Protein AF-0000000079819488 (afdb_homodimer)

Nearest PDB structures (foldseek):
  5zbk-assembly1_A-2  TM=9.244E-01  e=6.850E-18  Pseudomonas aeruginosa PAO1
  3qua-assembly1_B  TM=9.480E-01  e=3.553E-17  Mycolicibacterium smegmatis MC2 155
  1ydh-assembly1_B  TM=9.427E-01  e=4.534E-17  Arabidopsis thaliana
  5zbj-assembly1_A-2  TM=9.379E-01  e=1.131E-16  Pseudomonas aeruginosa PAO1
  5its-assembly2_C  TM=9.202E-01  e=1.131E-16  Corynebacterium glutamicum ATCC 13032

Secondary structure (DSSP, 8-state):
------TTS-EEEEE----SSS-HHHHHHHHHHHHHHHHTTPEEEE----SHHHHHHHHHHHHTT--EEEEEETTT--GGG--TT-SEEEEESSHHHHHHHHHHT-SEEEE-S--HHHHHHHHHHHHHHHTTS---EEEEE-GGGTTHHHHHHHHHHHHHTSS-HHHHTT-EEESSHHHHHHHHHTT--/------TTS-EEEEE----SSS-HHHHHHHHHHHHHHHHTTPEEEE----SHHHHHHHHHHHHTT--EEEEEETTT--GGG--TT-SEEEEESSHHHHHHHHHHT-SEEEE-S--HHHHHHHHHHHHHHHTTS---EEEEE-GGGTTHHHHHHHHHHHHHTSS-HHHHTT-EEESSHHHHHHHHHTT--

pLDDT: mean 92.49, std 13.18, range [29.03, 98.88]

Structure (mmCIF, N/CA/C/O backbone):
data_AF-0000000079819488-model_v1
#
loop_
_entity.id
_entity.type
_entity.pdbx_description
1 polymer "Cytokinin riboside 5'-monophosphate phosphoribohydrolase"
#
loop_
_atom_site.group_PDB
_atom_site.id
_atom_site.type_symbol
_atom_site.label_atom_id
_atom_site.label_alt_id
_atom_site.label_comp_id
_atom_site.label_asym_id
_atom_site.label_entity_id
_atom_site.label_seq_id
_atom_site.pdbx_PDB_ins_code
_atom_site.Cartn_x
_atom_site.Cartn_y
_atom_site.Cartn_z
_atom_site.occupancy
_atom_site.B_iso_or_equiv
_atom_site.auth_seq_id
_atom_site.auth_comp_id
_atom_site.auth_asym_id
_atom_site.auth_atom_id
_atom_site.pdbx_PDB_model_num
ATOM 1 N N . MET A 1 1 ? 5.574 -9.578 -33.531 1 29.36 1 MET A N 1
ATOM 2 C CA . MET A 1 1 ? 4.191 -9.531 -33.062 1 29.36 1 MET A CA 1
ATOM 3 C C . MET A 1 1 ? 4.074 -10.102 -31.656 1 29.36 1 MET A C 1
ATOM 5 O O . MET A 1 1 ? 4.258 -11.305 -31.453 1 29.36 1 MET A O 1
ATOM 9 N N . THR A 1 2 ? 4.539 -9.383 -30.656 1 36.5 2 THR A N 1
ATOM 10 C CA . THR A 1 2 ? 4.664 -9.93 -29.312 1 36.5 2 THR A CA 1
ATOM 11 C C . THR A 1 2 ? 3.326 -10.477 -28.828 1 36.5 2 THR A C 1
ATOM 13 O O . THR A 1 2 ? 2.332 -9.75 -28.766 1 36.5 2 THR A O 1
ATOM 16 N N . SER A 1 3 ? 3.031 -11.617 -29.203 1 39.44 3 SER A N 1
ATOM 17 C CA . SER A 1 3 ? 1.734 -12.273 -29.094 1 39.44 3 SER A CA 1
ATOM 18 C C . SER A 1 3 ? 1.156 -12.141 -27.688 1 39.44 3 SER A C 1
ATOM 20 O O . SER A 1 3 ? 1.835 -12.43 -26.703 1 39.44 3 SER A O 1
ATOM 22 N N . ARG A 1 4 ? 0.317 -11.289 -27.578 1 50.34 4 ARG A N 1
ATOM 23 C CA . ARG A 1 4 ? -0.509 -11.203 -26.375 1 50.34 4 ARG A CA 1
ATOM 24 C C . ARG A 1 4 ? -0.925 -12.594 -25.906 1 50.34 4 ARG A C 1
ATOM 26 O O . ARG A 1 4 ? -1.378 -13.414 -26.703 1 50.34 4 ARG A O 1
ATOM 33 N N . PRO A 1 5 ? -0.25 -12.953 -24.688 1 58.59 5 PRO A N 1
ATOM 34 C CA . PRO A 1 5 ? -0.657 -14.273 -24.203 1 58.59 5 PRO A CA 1
ATOM 35 C C . PRO A 1 5 ? -2.143 -14.547 -24.406 1 58.59 5 PRO A C 1
ATOM 37 O O . PRO A 1 5 ? -2.938 -13.617 -24.531 1 58.59 5 PRO A O 1
ATOM 40 N N . ASP A 1 6 ? -2.449 -15.711 -24.859 1 61.31 6 ASP A N 1
ATOM 41 C CA . ASP A 1 6 ? -3.809 -16.219 -25 1 61.31 6 ASP A CA 1
ATOM 42 C C . ASP A 1 6 ? -4.699 -15.766 -23.844 1 61.31 6 ASP A C 1
ATOM 44 O O . ASP A 1 6 ? -4.48 -16.156 -22.703 1 61.31 6 ASP A O 1
ATOM 48 N N . PRO A 1 7 ? -5.551 -14.703 -24.094 1 65.38 7 PRO A N 1
ATOM 49 C CA . PRO A 1 7 ? -6.406 -14.133 -23.047 1 65.38 7 PRO A CA 1
ATOM 50 C C . PRO A 1 7 ? -7.266 -15.188 -22.344 1 65.38 7 PRO A C 1
ATOM 52 O O . PRO A 1 7 ? -7.855 -14.914 -21.297 1 65.38 7 PRO A O 1
ATOM 55 N N . THR A 1 8 ? -7.109 -16.391 -22.781 1 78.88 8 THR A N 1
ATOM 56 C CA . THR A 1 8 ? -8.008 -17.391 -22.219 1 78.88 8 THR A CA 1
ATOM 57 C C . THR A 1 8 ? -7.332 -18.172 -21.094 1 78.88 8 THR A C 1
ATOM 59 O O . THR A 1 8 ? -7.988 -18.891 -20.344 1 78.88 8 THR A O 1
ATOM 62 N N . THR A 1 9 ? -6.105 -18 -20.938 1 92.88 9 THR A N 1
ATOM 63 C CA . THR A 1 9 ? -5.383 -18.719 -19.891 1 92.88 9 THR A CA 1
ATOM 64 C C . THR A 1 9 ? -5.52 -18.016 -18.547 1 92.88 9 THR A C 1
ATOM 66 O O . THR A 1 9 ? -5.344 -16.797 -18.469 1 92.88 9 THR A O 1
ATOM 69 N N . PHE A 1 10 ? -5.914 -18.828 -17.531 1 97.19 10 PHE A N 1
ATOM 70 C CA . PHE A 1 10 ? -6.012 -18.266 -16.188 1 97.19 10 PHE A CA 1
ATOM 71 C C . PHE A 1 10 ? -4.664 -17.734 -15.727 1 97.19 10 PHE A C 1
ATOM 73 O O . PHE A 1 10 ? -3.654 -18.422 -15.781 1 97.19 10 PHE A O 1
ATOM 80 N N . ALA A 1 11 ? -4.625 -16.438 -15.289 1 98.19 11 ALA A N 1
ATOM 81 C CA . ALA A 1 11 ? -3.379 -15.773 -14.922 1 98.19 11 ALA A CA 1
ATOM 82 C C . ALA A 1 11 ? -3.34 -15.484 -13.422 1 98.19 11 ALA A C 1
ATOM 84 O O . ALA A 1 11 ? -4.305 -14.961 -12.859 1 98.19 11 ALA A O 1
ATOM 85 N N . VAL A 1 12 ? -2.229 -15.852 -12.812 1 98.62 12 VAL A N 1
ATOM 86 C CA . VAL A 1 12 ? -2.006 -15.633 -11.391 1 98.62 12 VAL A CA 1
ATOM 87 C C . VAL A 1 12 ? -0.898 -14.602 -11.195 1 98.62 12 VAL A C 1
ATOM 89 O O . VAL A 1 12 ? 0.219 -14.781 -11.68 1 98.62 12 VAL A O 1
ATOM 92 N N . CYS A 1 13 ? -1.236 -13.508 -10.516 1 98.81 13 CYS A N 1
ATOM 93 C CA . CYS A 1 13 ? -0.225 -12.516 -10.164 1 98.81 13 CYS A CA 1
ATOM 94 C C . CYS A 1 13 ? 0.392 -12.836 -8.805 1 98.81 13 CYS A C 1
ATOM 96 O O . CYS A 1 13 ? -0.321 -12.961 -7.809 1 98.81 13 CYS A O 1
ATOM 98 N N . VAL A 1 14 ? 1.707 -12.961 -8.781 1 98.88 14 VAL A N 1
ATOM 99 C CA . VAL A 1 14 ? 2.395 -13.266 -7.527 1 98.88 14 VAL A CA 1
ATOM 100 C C . VAL A 1 14 ? 3.146 -12.031 -7.039 1 98.88 14 VAL A C 1
ATOM 102 O O . VAL A 1 14 ? 3.943 -11.445 -7.777 1 98.88 14 VAL A O 1
ATOM 105 N N . PHE A 1 15 ? 2.842 -11.625 -5.828 1 98.75 15 PHE A N 1
ATOM 106 C CA . PHE A 1 15 ? 3.607 -10.617 -5.105 1 98.75 15 PHE A CA 1
ATOM 107 C C . PHE A 1 15 ? 4.559 -11.273 -4.109 1 98.75 15 PHE A C 1
ATOM 109 O O . PHE A 1 15 ? 4.137 -12.086 -3.283 1 98.75 15 PHE A O 1
ATOM 116 N N . THR A 1 16 ? 5.828 -10.898 -4.156 1 98.56 16 THR A N 1
ATOM 117 C CA . THR A 1 16 ? 6.793 -11.461 -3.219 1 98.56 16 THR A CA 1
ATOM 118 C C . THR A 1 16 ? 8.07 -10.625 -3.186 1 98.56 16 THR A C 1
ATOM 120 O O . THR A 1 16 ? 8.188 -9.633 -3.908 1 98.56 16 THR A O 1
ATOM 123 N N . ALA A 1 17 ? 9.008 -11.055 -2.359 1 97.06 17 ALA A N 1
ATOM 124 C CA . ALA A 1 17 ? 10.195 -10.258 -2.068 1 97.06 17 ALA A CA 1
ATOM 125 C C . ALA A 1 17 ? 11.203 -10.336 -3.213 1 97.06 17 ALA A C 1
ATOM 127 O O . ALA A 1 17 ? 11.383 -11.398 -3.82 1 97.06 17 ALA A O 1
ATOM 128 N N . SER A 1 18 ? 11.891 -9.227 -3.436 1 93.69 18 SER A N 1
ATOM 129 C CA . SER A 1 18 ? 13.055 -9.219 -4.316 1 93.69 18 SER A CA 1
ATOM 130 C C . SER A 1 18 ? 14.336 -9.523 -3.547 1 93.69 18 SER A C 1
ATOM 132 O O . SER A 1 18 ? 15.414 -9.617 -4.133 1 93.69 18 SER A O 1
ATOM 134 N N . SER A 1 19 ? 14.234 -9.766 -2.34 1 94.12 19 SER A N 1
ATOM 135 C CA . SER A 1 19 ? 15.391 -9.914 -1.461 1 94.12 19 SER A CA 1
ATOM 136 C C . SER A 1 19 ? 16.062 -11.273 -1.651 1 94.12 19 SER A C 1
ATOM 138 O O . SER A 1 19 ? 15.375 -12.289 -1.811 1 94.12 19 SER A O 1
ATOM 140 N N . GLU A 1 20 ? 17.391 -11.289 -1.562 1 93.38 20 GLU A N 1
ATOM 141 C CA . GLU A 1 20 ? 18.172 -12.523 -1.618 1 93.38 20 GLU A CA 1
ATOM 142 C C . GLU A 1 20 ? 18.578 -12.977 -0.221 1 93.38 20 GLU A C 1
ATOM 144 O O . GLU A 1 20 ? 19.25 -14 -0.07 1 93.38 20 GLU A O 1
ATOM 149 N N . ARG A 1 21 ? 18.281 -12.227 0.812 1 93.25 21 ARG A N 1
ATOM 150 C CA . ARG A 1 21 ? 18.734 -12.469 2.178 1 93.25 21 ARG A CA 1
ATOM 151 C C . ARG A 1 21 ? 17.688 -13.234 2.975 1 93.25 21 ARG A C 1
ATOM 153 O O . ARG A 1 21 ? 17.781 -13.352 4.199 1 93.25 21 ARG A O 1
ATOM 160 N N . VAL A 1 22 ? 16.734 -13.859 2.287 1 95.56 22 VAL A N 1
ATOM 161 C CA . VAL A 1 22 ? 15.609 -14.523 2.939 1 95.56 22 VAL A CA 1
ATOM 162 C C . VAL A 1 22 ? 15.977 -15.977 3.244 1 95.56 22 VAL A C 1
ATOM 164 O O . VAL A 1 22 ? 16.938 -16.5 2.688 1 95.56 22 VAL A O 1
ATOM 167 N N . ALA A 1 23 ? 15.203 -16.594 4.133 1 95.06 23 ALA A N 1
ATOM 168 C CA . ALA A 1 23 ? 15.398 -17.984 4.508 1 95.06 23 ALA A CA 1
ATOM 169 C C . ALA A 1 23 ? 15.219 -18.906 3.303 1 95.06 23 ALA A C 1
ATOM 171 O O . ALA A 1 23 ? 14.414 -18.625 2.412 1 95.06 23 ALA A O 1
ATOM 172 N N . ASP A 1 24 ? 15.891 -20.062 3.297 1 96.06 24 ASP A N 1
ATOM 173 C CA . ASP A 1 24 ? 15.82 -21.031 2.219 1 96.06 24 ASP A CA 1
ATOM 174 C C . ASP A 1 24 ? 14.398 -21.594 2.076 1 96.06 24 ASP A C 1
ATOM 176 O O . ASP A 1 24 ? 13.969 -21.922 0.972 1 96.06 24 ASP A O 1
ATOM 180 N N . SER A 1 25 ? 13.75 -21.641 3.152 1 96.31 25 SER A N 1
ATOM 181 C CA . SER A 1 25 ? 12.383 -22.156 3.113 1 96.31 25 SER A CA 1
ATOM 182 C C . SER A 1 25 ? 11.492 -21.281 2.248 1 96.31 25 SER A C 1
ATOM 184 O O . SER A 1 25 ? 10.594 -21.766 1.559 1 96.31 25 SER A O 1
ATOM 186 N N . TYR A 1 26 ? 11.758 -20 2.279 1 97 26 TYR A N 1
ATOM 187 C CA . TYR A 1 26 ? 10.969 -19.094 1.444 1 97 26 TYR A CA 1
ATOM 188 C C . TYR A 1 26 ? 11.344 -19.25 -0.025 1 97 26 TYR A C 1
ATOM 190 O O . TYR A 1 26 ? 10.492 -19.141 -0.907 1 97 26 TYR A O 1
ATOM 198 N N . ARG A 1 27 ? 12.555 -19.516 -0.258 1 97 27 ARG A N 1
ATOM 199 C CA . ARG A 1 27 ? 13 -19.766 -1.623 1 97 27 ARG A CA 1
ATOM 200 C C . ARG A 1 27 ? 12.359 -21.031 -2.197 1 97 27 ARG A C 1
ATOM 202 O O . ARG A 1 27 ? 11.898 -21.031 -3.338 1 97 27 ARG A O 1
ATOM 209 N N . SER A 1 28 ? 12.414 -22.016 -1.408 1 97.56 28 SER A N 1
ATOM 210 C CA . SER A 1 28 ? 11.781 -23.266 -1.825 1 97.56 28 SER A CA 1
ATOM 211 C C . SER A 1 28 ? 10.297 -23.078 -2.109 1 97.56 28 SER A C 1
ATOM 213 O O . SER A 1 28 ? 9.773 -23.594 -3.102 1 97.56 28 SER A O 1
ATOM 215 N N . LEU A 1 29 ? 9.648 -22.312 -1.25 1 97.81 29 LEU A N 1
ATOM 216 C CA . LEU A 1 29 ? 8.234 -22 -1.456 1 97.81 29 LEU A CA 1
ATOM 217 C C . LEU A 1 29 ? 8.023 -21.281 -2.783 1 97.81 29 LEU A C 1
ATOM 219 O O . LEU A 1 29 ? 7.133 -21.656 -3.555 1 97.81 29 LEU A O 1
ATOM 223 N N . ALA A 1 30 ? 8.812 -20.281 -3.025 1 98.31 30 ALA A N 1
ATOM 224 C CA . ALA A 1 30 ? 8.703 -19.516 -4.262 1 98.31 30 ALA A CA 1
ATOM 225 C C . ALA A 1 30 ? 8.867 -20.422 -5.484 1 98.31 30 ALA A C 1
ATOM 227 O O . ALA A 1 30 ? 8.086 -20.328 -6.438 1 98.31 30 ALA A O 1
ATOM 228 N N . ARG A 1 31 ? 9.828 -21.281 -5.43 1 98.25 31 ARG A N 1
ATOM 229 C CA . ARG A 1 31 ? 10.055 -22.234 -6.512 1 98.25 31 ARG A CA 1
ATOM 230 C C . ARG A 1 31 ? 8.852 -23.141 -6.707 1 98.25 31 ARG A C 1
ATOM 232 O O . ARG A 1 31 ? 8.391 -23.344 -7.832 1 98.25 31 ARG A O 1
ATOM 239 N N . ASP A 1 32 ? 8.383 -23.656 -5.629 1 98.75 32 ASP A N 1
ATOM 240 C CA . ASP A 1 32 ? 7.246 -24.562 -5.672 1 98.75 32 ASP A CA 1
ATOM 241 C C . ASP A 1 32 ? 6.004 -23.875 -6.23 1 98.75 32 ASP A C 1
ATOM 243 O O . ASP A 1 32 ? 5.242 -24.469 -6.992 1 98.75 32 ASP A O 1
ATOM 247 N N . VAL A 1 33 ? 5.805 -22.641 -5.848 1 98.81 33 VAL A N 1
ATOM 248 C CA . VAL A 1 33 ? 4.66 -21.875 -6.324 1 98.81 33 VAL A CA 1
ATOM 249 C C . VAL A 1 33 ? 4.766 -21.672 -7.836 1 98.81 33 VAL A C 1
ATOM 251 O O . VAL A 1 33 ? 3.797 -21.891 -8.562 1 98.81 33 VAL A O 1
ATOM 254 N N . GLY A 1 34 ? 5.941 -21.234 -8.312 1 98.56 34 GLY A N 1
ATOM 255 C CA . GLY A 1 34 ? 6.145 -21.078 -9.75 1 98.56 34 GLY A CA 1
ATOM 256 C C . GLY A 1 34 ? 5.863 -22.359 -10.523 1 98.56 34 GLY A C 1
ATOM 257 O O . GLY A 1 34 ? 5.141 -22.328 -11.523 1 98.56 34 GLY A O 1
ATOM 258 N N . ALA A 1 35 ? 6.395 -23.469 -10.047 1 98.69 35 ALA A N 1
ATOM 259 C CA . ALA A 1 35 ? 6.199 -24.766 -10.695 1 98.69 35 ALA A CA 1
ATOM 260 C C . ALA A 1 35 ? 4.73 -25.172 -10.672 1 98.69 35 ALA A C 1
ATOM 262 O O . ALA A 1 35 ? 4.215 -25.703 -11.656 1 98.69 35 ALA A O 1
ATOM 263 N N . ALA A 1 36 ? 4.062 -24.938 -9.562 1 98.75 36 ALA A N 1
ATOM 264 C CA . ALA A 1 36 ? 2.654 -25.312 -9.422 1 98.75 36 ALA A CA 1
ATOM 265 C C . ALA A 1 36 ? 1.78 -24.516 -10.383 1 98.75 36 ALA A C 1
ATOM 267 O O . ALA A 1 36 ? 0.849 -25.062 -10.984 1 98.75 36 ALA A O 1
ATOM 268 N N . ILE A 1 37 ? 2.068 -23.234 -10.516 1 98.38 37 ILE A N 1
ATOM 269 C CA . ILE A 1 37 ? 1.318 -22.391 -11.438 1 98.38 37 ILE A CA 1
ATOM 270 C C . ILE A 1 37 ? 1.448 -22.953 -12.859 1 98.38 37 ILE A C 1
ATOM 272 O O . ILE A 1 37 ? 0.445 -23.141 -13.547 1 98.38 37 ILE A O 1
ATOM 276 N N . ALA A 1 38 ? 2.66 -23.25 -13.258 1 97.62 38 ALA A N 1
ATOM 277 C CA . ALA A 1 38 ? 2.91 -23.812 -14.578 1 97.62 38 ALA A CA 1
ATOM 278 C C . ALA A 1 38 ? 2.26 -25.188 -14.719 1 97.62 38 ALA A C 1
ATOM 280 O O . ALA A 1 38 ? 1.629 -25.484 -15.742 1 97.62 38 ALA A O 1
ATOM 281 N N . GLY A 1 39 ? 2.412 -25.969 -13.727 1 97.62 39 GLY A N 1
ATOM 282 C CA . GLY A 1 39 ? 1.873 -27.328 -13.742 1 97.62 39 GLY A CA 1
ATOM 283 C C . GLY A 1 39 ? 0.363 -27.359 -13.891 1 97.62 39 GLY A C 1
ATOM 284 O O . GLY A 1 39 ? -0.189 -28.312 -14.453 1 97.62 39 GLY A O 1
ATOM 285 N N . ALA A 1 40 ? -0.3 -26.359 -13.406 1 97.19 40 ALA A N 1
ATOM 286 C CA . ALA A 1 40 ? -1.756 -26.266 -13.477 1 97.19 40 ALA A CA 1
ATOM 287 C C . ALA A 1 40 ? -2.207 -25.688 -14.812 1 97.19 40 ALA A C 1
ATOM 289 O O . ALA A 1 40 ? -3.408 -25.562 -15.062 1 97.19 40 ALA A O 1
ATOM 290 N N . GLY A 1 41 ? -1.237 -25.297 -15.617 1 96.56 41 GLY A N 1
ATOM 291 C CA . GLY A 1 41 ? -1.559 -24.703 -16.906 1 96.56 41 GLY A CA 1
ATOM 292 C C . GLY A 1 41 ? -1.9 -23.234 -16.812 1 96.56 41 GLY A C 1
ATOM 293 O O . GLY A 1 41 ? -2.506 -22.672 -17.719 1 96.56 41 GLY A O 1
ATOM 294 N N . TRP A 1 42 ? -1.606 -22.594 -15.672 1 97.81 42 TRP A N 1
ATOM 295 C CA . TRP A 1 42 ? -1.863 -21.172 -15.477 1 97.81 42 TRP A CA 1
ATOM 296 C C . TRP A 1 42 ? -0.679 -20.328 -15.945 1 97.81 42 TRP A C 1
ATOM 298 O O . TRP A 1 42 ? 0.419 -20.859 -16.141 1 97.81 42 TRP A O 1
ATOM 308 N N . ARG A 1 43 ? -0.923 -19.078 -16.188 1 97.31 43 ARG A N 1
ATOM 309 C CA . ARG A 1 43 ? 0.138 -18.125 -16.5 1 97.31 43 ARG A CA 1
ATOM 310 C C . ARG A 1 43 ? 0.577 -17.359 -15.258 1 97.31 43 ARG A C 1
ATOM 312 O O . ARG A 1 43 ? -0.258 -16.969 -14.445 1 97.31 43 ARG A O 1
ATOM 319 N N . LEU A 1 44 ? 1.871 -17.156 -15.148 1 97.88 44 LEU A N 1
ATOM 320 C CA . LEU A 1 44 ? 2.414 -16.312 -14.086 1 97.88 44 LEU A CA 1
ATOM 321 C C . LEU A 1 44 ? 2.506 -14.859 -14.539 1 97.88 44 LEU A C 1
ATOM 323 O O . LEU A 1 44 ? 3.047 -14.57 -15.602 1 97.88 44 LEU A O 1
ATOM 327 N N . VAL A 1 45 ? 1.951 -13.945 -13.75 1 98.12 45 VAL A N 1
ATOM 328 C CA . VAL A 1 45 ? 2.195 -12.508 -13.836 1 98.12 45 VAL A CA 1
ATOM 329 C C . VAL A 1 45 ? 2.949 -12.039 -12.594 1 98.12 45 VAL A C 1
ATOM 331 O O . VAL A 1 45 ? 2.588 -12.391 -11.469 1 98.12 45 VAL A O 1
ATOM 334 N N . TYR A 1 46 ? 4.066 -11.328 -12.766 1 97.31 46 TYR A N 1
ATOM 335 C CA . TYR A 1 46 ? 4.809 -10.852 -11.602 1 97.31 46 TYR A CA 1
ATOM 336 C C . TYR A 1 46 ? 5.559 -9.562 -11.93 1 97.31 46 TYR A C 1
ATOM 338 O O . TYR A 1 46 ? 5.457 -9.047 -13.047 1 97.31 46 TYR A O 1
ATOM 346 N N . GLY A 1 47 ? 6.289 -9.078 -10.969 1 95.5 47 GLY A N 1
ATOM 347 C CA . GLY A 1 47 ? 6.867 -7.746 -11.078 1 95.5 47 GLY A CA 1
ATOM 348 C C . GLY A 1 47 ? 8.125 -7.707 -11.93 1 95.5 47 GLY A C 1
ATOM 349 O O . GLY A 1 47 ? 8.789 -6.672 -12.008 1 95.5 47 GLY A O 1
ATOM 350 N N . GLY A 1 48 ? 8.547 -8.711 -12.43 1 93 48 GLY A N 1
ATOM 351 C CA . GLY A 1 48 ? 9.562 -8.727 -13.469 1 93 48 GLY A CA 1
ATOM 352 C C . GLY A 1 48 ? 10.977 -8.812 -12.93 1 93 48 GLY A C 1
ATOM 353 O O . GLY A 1 48 ? 11.938 -8.891 -13.695 1 93 48 GLY A O 1
ATOM 354 N N . GLY A 1 49 ? 11.141 -8.812 -11.664 1 88.88 49 GLY A N 1
ATOM 355 C CA . GLY A 1 49 ? 12.477 -8.898 -11.102 1 88.88 49 GLY A CA 1
ATOM 356 C C . GLY A 1 49 ? 13.109 -10.273 -11.266 1 88.88 49 GLY A C 1
ATOM 357 O O . GLY A 1 49 ? 12.414 -11.289 -11.18 1 88.88 49 GLY A O 1
ATOM 358 N N . GLN A 1 50 ? 14.398 -10.25 -11.344 1 87.94 50 GLN A N 1
ATOM 359 C CA . GLN A 1 50 ? 15.109 -11.5 -11.586 1 87.94 50 GLN A CA 1
ATOM 360 C C . GLN A 1 50 ? 15.789 -12.008 -10.32 1 87.94 50 GLN A C 1
ATOM 362 O O . GLN A 1 50 ? 16.344 -13.109 -10.305 1 87.94 50 GLN A O 1
ATOM 367 N N . VAL A 1 51 ? 15.695 -11.211 -9.375 1 87.75 51 VAL A N 1
ATOM 368 C CA . VAL A 1 51 ? 16.422 -11.539 -8.156 1 87.75 51 VAL A CA 1
ATOM 369 C C . VAL A 1 51 ? 15.453 -11.93 -7.051 1 87.75 51 VAL A C 1
ATOM 371 O O . VAL A 1 51 ? 14.242 -11.719 -7.18 1 87.75 51 VAL A O 1
ATOM 374 N N . GLY A 1 52 ? 15.992 -12.617 -6.062 1 94 52 GLY A N 1
ATOM 375 C CA . GLY A 1 52 ? 15.211 -12.938 -4.879 1 94 52 GLY A CA 1
ATOM 376 C C . GLY A 1 52 ? 14.102 -13.938 -5.148 1 94 52 GLY A C 1
ATOM 377 O O . GLY A 1 52 ? 14.219 -14.789 -6.039 1 94 52 GLY A O 1
ATOM 378 N N . LEU A 1 53 ? 13.086 -13.836 -4.359 1 96.88 53 LEU A N 1
ATOM 379 C CA . LEU A 1 53 ? 11.969 -14.758 -4.477 1 96.88 53 LEU A CA 1
ATOM 380 C C . LEU A 1 53 ? 11.234 -14.562 -5.797 1 96.88 53 LEU A C 1
ATOM 382 O O . LEU A 1 53 ? 10.719 -15.523 -6.379 1 96.88 53 LEU A O 1
ATOM 386 N N . MET A 1 54 ? 11.266 -13.312 -6.23 1 95.75 54 MET A N 1
ATOM 387 C CA . MET A 1 54 ? 10.633 -13.023 -7.52 1 95.75 54 MET A CA 1
ATOM 388 C C . MET A 1 54 ? 11.297 -13.82 -8.633 1 95.75 54 MET A C 1
ATOM 390 O O . MET A 1 54 ? 10.609 -14.453 -9.445 1 95.75 54 MET A O 1
ATOM 394 N N . GLY A 1 55 ? 12.586 -13.758 -8.625 1 94.06 55 GLY A N 1
ATOM 395 C CA . GLY A 1 55 ? 13.32 -14.523 -9.625 1 94.06 55 GLY A CA 1
ATOM 396 C C . GLY A 1 55 ? 13.094 -16.016 -9.508 1 94.06 55 GLY A C 1
ATOM 397 O O . GLY A 1 55 ? 12.977 -16.719 -10.516 1 94.06 55 GLY A O 1
ATOM 398 N N . GLU A 1 56 ? 12.992 -16.516 -8.32 1 96.25 56 GLU A N 1
ATOM 399 C CA . GLU A 1 56 ? 12.781 -17.938 -8.07 1 96.25 56 GLU A CA 1
ATOM 400 C C . GLU A 1 56 ? 11.445 -18.406 -8.633 1 96.25 56 GLU A C 1
ATOM 402 O O . GLU A 1 56 ? 11.375 -19.438 -9.289 1 96.25 56 GLU A O 1
ATOM 407 N N . VAL A 1 57 ? 10.383 -17.641 -8.367 1 97.81 57 VAL A N 1
ATOM 408 C CA . VAL A 1 57 ? 9.047 -17.984 -8.859 1 97.81 57 VAL A CA 1
ATOM 409 C C . VAL A 1 57 ? 9.062 -18.031 -10.383 1 97.81 57 VAL A C 1
AT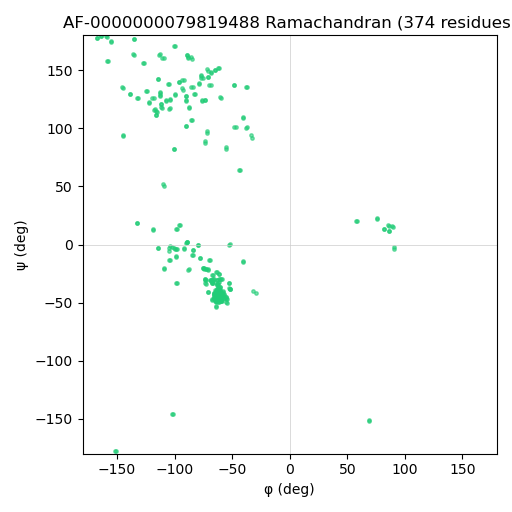OM 411 O O . VAL A 1 57 ? 8.562 -19 -10.984 1 97.81 57 VAL A O 1
ATOM 414 N N . ALA A 1 58 ? 9.648 -17.031 -10.992 1 96.38 58 ALA A N 1
ATOM 415 C CA . ALA A 1 58 ? 9.641 -16.891 -12.445 1 96.38 58 ALA A CA 1
ATOM 416 C C . ALA A 1 58 ? 10.461 -18 -13.102 1 96.38 58 ALA A C 1
ATOM 418 O O . ALA A 1 58 ? 10.008 -18.641 -14.055 1 96.38 58 ALA A O 1
ATOM 419 N N . ARG A 1 59 ? 11.633 -18.234 -12.609 1 95.31 59 ARG A N 1
ATOM 420 C CA . ARG A 1 59 ? 12.5 -19.281 -13.172 1 95.31 59 ARG A CA 1
ATOM 421 C C . ARG A 1 59 ? 11.852 -20.656 -13.062 1 95.31 59 ARG A C 1
ATOM 423 O O . ARG A 1 59 ? 11.93 -21.453 -13.992 1 95.31 59 ARG A O 1
ATOM 430 N N . ALA A 1 60 ? 11.242 -20.891 -11.914 1 97.69 60 ALA A N 1
ATOM 431 C CA . ALA A 1 60 ? 10.609 -22.188 -11.703 1 97.69 60 ALA A CA 1
ATOM 432 C C . ALA A 1 60 ? 9.43 -22.375 -12.648 1 97.69 60 ALA A C 1
ATOM 434 O O . ALA A 1 60 ? 9.219 -23.469 -13.188 1 97.69 60 ALA A O 1
ATOM 435 N N . ALA A 1 61 ? 8.633 -21.344 -12.828 1 97.5 61 ALA A N 1
ATOM 436 C CA . ALA A 1 61 ? 7.516 -21.422 -13.766 1 97.5 61 ALA A CA 1
ATOM 437 C C . ALA A 1 61 ? 8.008 -21.703 -15.18 1 97.5 61 ALA A C 1
ATOM 439 O O . ALA A 1 61 ? 7.457 -22.562 -15.875 1 97.5 61 ALA A O 1
ATOM 440 N N . LEU A 1 62 ? 9.023 -21.016 -15.617 1 96 62 LEU A N 1
ATOM 441 C CA . LEU A 1 62 ? 9.586 -21.203 -16.953 1 96 62 LEU A CA 1
ATOM 442 C C . LEU A 1 62 ? 10.141 -22.609 -17.125 1 96 62 LEU A C 1
ATOM 444 O O . LEU A 1 62 ? 9.891 -23.266 -18.141 1 96 62 LEU A O 1
ATOM 448 N N . ALA A 1 63 ? 10.867 -23.031 -16.156 1 95.56 63 ALA A N 1
ATOM 449 C CA . ALA A 1 63 ? 11.477 -24.359 -16.203 1 95.56 63 ALA A CA 1
ATOM 450 C C . ALA A 1 63 ? 10.414 -25.438 -16.328 1 95.56 63 ALA A C 1
ATOM 452 O O . ALA A 1 63 ? 10.664 -26.484 -16.938 1 95.56 63 ALA A O 1
ATOM 453 N N . ALA A 1 64 ? 9.273 -25.156 -15.805 1 96.94 64 ALA A N 1
ATOM 454 C CA . ALA A 1 64 ? 8.18 -26.125 -15.852 1 96.94 64 ALA A CA 1
ATOM 455 C C . ALA A 1 64 ? 7.348 -25.953 -17.125 1 96.94 64 ALA A C 1
ATOM 457 O O . ALA A 1 64 ? 6.316 -26.594 -17.281 1 96.94 64 ALA A O 1
ATOM 458 N N . GLY A 1 65 ? 7.75 -25.016 -18 1 94.56 65 GLY A N 1
ATOM 459 C CA . GLY A 1 65 ? 7.125 -24.844 -19.297 1 94.56 65 GLY A CA 1
ATOM 460 C C . GLY A 1 65 ? 5.941 -23.891 -19.266 1 94.56 65 GLY A C 1
ATOM 461 O O . GLY A 1 65 ? 5.121 -23.891 -20.188 1 94.56 65 GLY A O 1
ATOM 462 N N . GLY A 1 66 ? 5.832 -23.125 -18.203 1 95.38 66 GLY A N 1
ATOM 463 C CA . GLY A 1 66 ? 4.707 -22.219 -18.094 1 95.38 66 GLY A CA 1
ATOM 464 C C . GLY A 1 66 ? 4.945 -20.891 -18.781 1 95.38 66 GLY A C 1
ATOM 465 O O . GLY A 1 66 ? 6.086 -20.547 -19.094 1 95.38 66 GLY A O 1
ATOM 466 N N . GLY A 1 67 ? 3.838 -20.172 -19.062 1 95.06 67 GLY A N 1
ATOM 467 C CA . GLY A 1 67 ? 3.928 -18.781 -19.516 1 95.06 67 GLY A CA 1
ATOM 468 C C . GLY A 1 67 ? 4.184 -17.797 -18.391 1 95.06 67 GLY A C 1
ATOM 469 O O . GLY A 1 67 ? 3.633 -17.953 -17.297 1 95.06 67 GLY A O 1
ATOM 470 N N . VAL A 1 68 ? 5.078 -16.844 -18.703 1 96.38 68 VAL A N 1
ATOM 471 C CA . VAL A 1 68 ? 5.434 -15.859 -17.688 1 96.38 68 VAL A CA 1
ATOM 472 C C . VAL A 1 68 ? 5.375 -14.453 -18.266 1 96.38 68 VAL A C 1
ATOM 474 O O . VAL A 1 68 ? 5.953 -14.188 -19.328 1 96.38 68 VAL A O 1
ATOM 477 N N . THR A 1 69 ? 4.605 -13.586 -17.594 1 96.12 69 THR A N 1
ATOM 478 C CA . THR A 1 69 ? 4.598 -12.156 -17.891 1 96.12 69 THR A CA 1
ATOM 479 C C . THR A 1 69 ? 5.219 -11.359 -16.75 1 96.12 69 THR A C 1
ATOM 481 O O . THR A 1 69 ? 4.758 -11.445 -15.609 1 96.12 69 THR A O 1
ATOM 484 N N . GLY A 1 70 ? 6.293 -10.688 -17.062 1 95.69 70 GLY A N 1
ATOM 485 C CA . GLY A 1 70 ? 6.898 -9.758 -16.125 1 95.69 70 GLY A CA 1
ATOM 486 C C . GLY A 1 70 ? 6.652 -8.305 -16.484 1 95.69 70 GLY A C 1
ATOM 487 O O . GLY A 1 70 ? 6.664 -7.941 -17.656 1 95.69 70 GLY A O 1
ATOM 488 N N . ILE A 1 71 ? 6.363 -7.504 -15.5 1 96.31 71 ILE A N 1
ATOM 489 C CA . ILE A 1 71 ? 6.18 -6.07 -15.695 1 96.31 71 ILE A CA 1
ATOM 490 C C . ILE A 1 71 ? 7.152 -5.297 -14.812 1 96.31 71 ILE A C 1
ATOM 492 O O . ILE A 1 71 ? 7.141 -5.441 -13.594 1 96.31 71 ILE A O 1
ATOM 496 N N . ILE A 1 72 ? 7.977 -4.469 -15.422 1 94.38 72 ILE A N 1
ATOM 497 C CA . ILE A 1 72 ? 9.039 -3.844 -14.648 1 94.38 72 ILE A CA 1
ATOM 498 C C . ILE A 1 72 ? 9.281 -2.422 -15.148 1 94.38 72 ILE A C 1
ATOM 500 O O . ILE A 1 72 ? 9.289 -2.18 -16.359 1 94.38 72 ILE A O 1
ATOM 504 N N . PRO A 1 73 ? 9.398 -1.513 -14.172 1 94.31 73 PRO A N 1
ATOM 505 C CA . PRO A 1 73 ? 9.742 -0.158 -14.602 1 94.31 73 PRO A CA 1
ATOM 506 C C . PRO A 1 73 ? 11.133 -0.08 -15.234 1 94.31 73 PRO A C 1
ATOM 508 O O . PRO A 1 73 ? 12.047 -0.789 -14.812 1 94.31 73 PRO A O 1
ATOM 511 N N . HIS A 1 74 ? 11.266 0.86 -16.141 1 91.25 74 HIS A N 1
ATOM 512 C CA . HIS A 1 74 ? 12.555 1.115 -16.781 1 91.25 74 HIS A CA 1
ATOM 513 C C . HIS A 1 74 ? 13.648 1.338 -15.734 1 91.25 74 HIS A C 1
ATOM 515 O O . HIS A 1 74 ? 14.773 0.857 -15.891 1 91.25 74 HIS A O 1
ATOM 521 N N . SER A 1 75 ? 13.312 1.968 -14.719 1 85.69 75 SER A N 1
ATOM 522 C CA . SER A 1 75 ? 14.266 2.367 -13.688 1 85.69 75 SER A CA 1
ATOM 523 C C . SER A 1 75 ? 14.758 1.163 -12.891 1 85.69 75 SER A C 1
ATOM 525 O O . SER A 1 75 ? 15.828 1.204 -12.289 1 85.69 75 SER A O 1
ATOM 527 N N . LEU A 1 76 ? 14.016 0.136 -12.906 1 84.31 76 LEU A N 1
ATOM 528 C CA . LEU A 1 76 ? 14.359 -1.038 -12.109 1 84.31 76 LEU A CA 1
ATOM 529 C C . LEU A 1 76 ? 14.922 -2.15 -12.992 1 84.31 76 LEU A C 1
ATOM 531 O O . LEU A 1 76 ? 15.406 -3.162 -12.484 1 84.31 76 LEU A O 1
ATOM 535 N N . ASN A 1 77 ? 14.695 -1.88 -14.227 1 74.88 77 ASN A N 1
ATOM 536 C CA . ASN A 1 77 ? 15.156 -2.902 -15.156 1 74.88 77 ASN A CA 1
ATOM 537 C C . ASN A 1 77 ? 16.672 -2.889 -15.297 1 74.88 77 ASN A C 1
ATOM 539 O O . ASN A 1 77 ? 17.25 -1.885 -15.711 1 74.88 77 ASN A O 1
ATOM 543 N N . ARG A 1 78 ? 17.391 -3.488 -14.625 1 61.91 78 ARG A N 1
ATOM 544 C CA . ARG A 1 78 ? 18.844 -3.576 -14.836 1 61.91 78 ARG A CA 1
ATOM 545 C C . ARG A 1 78 ? 19.156 -4.449 -16.047 1 61.91 78 ARG A C 1
ATOM 547 O O . ARG A 1 78 ? 18.672 -5.582 -16.141 1 61.91 78 ARG A O 1
ATOM 554 N N . ARG A 1 79 ? 19.391 -3.736 -17.172 1 52.59 79 ARG A N 1
ATOM 555 C CA . ARG A 1 79 ? 19.625 -4.258 -18.516 1 52.59 79 ARG A CA 1
ATOM 556 C C . ARG A 1 79 ? 20.344 -5.602 -18.453 1 52.59 79 ARG A C 1
ATOM 558 O O . ARG A 1 79 ? 20.25 -6.402 -19.391 1 52.59 79 ARG A O 1
ATOM 565 N N . GLU A 1 80 ? 21.234 -5.602 -17.547 1 44.16 80 GLU A N 1
ATOM 566 C CA . GLU A 1 80 ? 22.156 -6.703 -17.797 1 44.16 80 GLU A CA 1
ATOM 567 C C . GLU A 1 80 ? 21.438 -8.047 -17.719 1 44.16 80 GLU A C 1
ATOM 569 O O . GLU A 1 80 ? 21.953 -9.062 -18.203 1 44.16 80 GLU A O 1
ATOM 574 N N . VAL A 1 81 ? 20.406 -8.156 -16.828 1 46.44 81 VAL A N 1
ATOM 575 C CA . VAL A 1 81 ? 19.938 -9.539 -16.844 1 46.44 81 VAL A CA 1
ATOM 576 C C . VAL A 1 81 ? 18.562 -9.625 -17.484 1 46.44 81 VAL A C 1
ATOM 578 O O . VAL A 1 81 ? 17.547 -9.352 -16.859 1 46.44 81 VAL A O 1
ATOM 581 N N . ALA A 1 82 ? 18.516 -9.047 -18.656 1 46.25 82 ALA A N 1
ATOM 582 C CA . ALA A 1 82 ? 17.344 -9.453 -19.438 1 46.25 82 ALA A CA 1
ATOM 583 C C . ALA A 1 82 ? 16.969 -10.898 -19.141 1 46.25 82 ALA A C 1
ATOM 585 O O . ALA A 1 82 ? 17.812 -11.797 -19.172 1 46.25 82 ALA A O 1
ATOM 586 N N . PHE A 1 83 ? 16.078 -11.102 -18.156 1 54.38 83 PHE A N 1
ATOM 587 C CA . PHE A 1 83 ? 15.531 -12.453 -18.141 1 54.38 83 PHE A CA 1
ATOM 588 C C . PHE A 1 83 ? 15.18 -12.914 -19.562 1 54.38 83 PHE A C 1
ATOM 590 O O . PHE A 1 83 ? 14.062 -12.68 -20.031 1 54.38 83 PHE A O 1
ATOM 597 N N . ASP A 1 84 ? 16.234 -13.008 -20.328 1 55.78 84 ASP A N 1
ATOM 598 C CA . ASP A 1 84 ? 16.109 -13.375 -21.734 1 55.78 84 ASP A CA 1
ATOM 599 C C . ASP A 1 84 ? 15.078 -14.477 -21.922 1 55.78 84 ASP A C 1
ATOM 601 O O . ASP A 1 84 ? 14.523 -14.641 -23.016 1 55.78 84 ASP A O 1
ATOM 605 N N . ASP A 1 85 ? 14.742 -15.102 -20.781 1 65 85 ASP A N 1
ATOM 606 C CA . ASP A 1 85 ? 13.898 -16.266 -21.047 1 65 85 ASP A CA 1
ATOM 607 C C . ASP A 1 85 ? 12.43 -15.961 -20.75 1 65 85 ASP A C 1
ATOM 609 O O . ASP A 1 85 ? 11.555 -16.797 -21 1 65 85 ASP A O 1
ATOM 613 N N . ILE A 1 86 ? 12.25 -14.719 -20.281 1 74.19 86 ILE A N 1
ATOM 614 C CA . ILE A 1 86 ? 10.852 -14.414 -20.031 1 74.19 86 ILE A CA 1
ATOM 615 C C . ILE A 1 86 ? 10.133 -14.148 -21.344 1 74.19 86 ILE A C 1
ATOM 617 O O . ILE A 1 86 ? 10.617 -13.391 -22.188 1 74.19 86 ILE A O 1
ATOM 621 N N . ASP A 1 87 ? 9.133 -14.883 -21.547 1 76.25 87 ASP A N 1
ATOM 622 C CA . ASP A 1 87 ? 8.438 -14.859 -22.828 1 76.25 87 ASP A CA 1
ATOM 623 C C . ASP A 1 87 ? 7.75 -13.516 -23.062 1 76.25 87 ASP A C 1
ATOM 625 O O . ASP A 1 87 ? 7.555 -13.094 -24.203 1 76.25 87 ASP A O 1
ATOM 629 N N . ASP A 1 88 ? 7.367 -12.758 -21.953 1 88.12 88 ASP A N 1
ATOM 630 C CA . ASP A 1 88 ? 6.629 -11.508 -22.078 1 88.12 88 ASP A CA 1
ATOM 631 C C . ASP A 1 88 ? 7.043 -10.508 -21 1 88.12 88 ASP A C 1
ATOM 633 O O . ASP A 1 88 ? 6.512 -10.531 -19.891 1 88.12 88 ASP A O 1
ATOM 637 N N . LEU A 1 89 ? 7.957 -9.688 -21.328 1 91.44 89 LEU A N 1
ATOM 638 C CA . LEU A 1 89 ? 8.406 -8.641 -20.422 1 91.44 89 LEU A CA 1
ATOM 639 C C . LEU A 1 89 ? 7.852 -7.281 -20.844 1 91.44 89 LEU A C 1
ATOM 641 O O . LEU A 1 89 ? 8.125 -6.809 -21.953 1 91.44 89 LEU A O 1
ATOM 645 N N . VAL A 1 90 ? 7.102 -6.719 -20.047 1 93.88 90 VAL A N 1
ATOM 646 C CA . VAL A 1 90 ? 6.473 -5.43 -20.312 1 93.88 90 VAL A CA 1
ATOM 647 C C . VAL A 1 90 ? 7.184 -4.336 -19.516 1 93.88 90 VAL A C 1
ATOM 649 O O . VAL A 1 90 ? 7.316 -4.43 -18.297 1 93.88 90 VAL A O 1
ATOM 652 N N . LEU A 1 91 ? 7.637 -3.352 -20.219 1 94.12 91 LEU A N 1
ATOM 653 C CA . LEU A 1 91 ? 8.258 -2.205 -19.562 1 94.12 91 LEU A CA 1
ATOM 654 C C . LEU A 1 91 ? 7.23 -1.114 -19.281 1 94.12 91 LEU A C 1
ATOM 656 O O . LEU A 1 91 ? 6.324 -0.888 -20.094 1 94.12 91 LEU A O 1
ATOM 660 N N . CYS A 1 92 ? 7.367 -0.472 -18.125 1 95.25 92 CYS A N 1
ATOM 661 C CA . CYS A 1 92 ? 6.504 0.647 -17.766 1 95.25 92 CYS A CA 1
ATOM 662 C C . CYS A 1 92 ? 7.316 1.802 -17.188 1 95.25 92 CYS A C 1
ATOM 664 O O . CYS A 1 92 ? 8.539 1.712 -17.078 1 95.25 92 CYS A O 1
ATOM 666 N N . ASP A 1 93 ? 6.617 2.895 -16.891 1 94.19 93 ASP A N 1
ATOM 667 C CA . ASP A 1 93 ? 7.352 4.098 -16.516 1 94.19 93 ASP A CA 1
ATOM 668 C C . ASP A 1 93 ? 7.398 4.254 -14.992 1 94.19 93 ASP A C 1
ATOM 670 O O . ASP A 1 93 ? 8.352 4.812 -14.445 1 94.19 93 ASP A O 1
ATOM 674 N N . THR A 1 94 ? 6.32 3.811 -14.266 1 94.56 94 THR A N 1
ATOM 675 C CA . THR A 1 94 ? 6.219 4.066 -12.836 1 94.56 94 THR A CA 1
ATOM 676 C C . THR A 1 94 ? 5.766 2.814 -12.094 1 94.56 94 THR A C 1
ATOM 678 O O . THR A 1 94 ? 5.258 1.872 -12.703 1 94.56 94 THR A O 1
ATOM 681 N N . LEU A 1 95 ? 5.961 2.818 -10.812 1 95.75 95 LEU A N 1
ATOM 682 C CA . LEU A 1 95 ? 5.469 1.729 -9.969 1 95.75 95 LEU A CA 1
ATOM 683 C C . LEU A 1 95 ? 3.947 1.649 -10.016 1 95.75 95 LEU A C 1
ATOM 685 O O . LEU A 1 95 ? 3.379 0.556 -10 1 95.75 95 LEU A O 1
ATOM 689 N N . ALA A 1 96 ? 3.314 2.846 -10.047 1 95.81 96 ALA A N 1
ATOM 690 C CA . ALA A 1 96 ? 1.859 2.889 -10.156 1 95.81 96 ALA A CA 1
ATOM 691 C C . ALA A 1 96 ? 1.383 2.217 -11.445 1 95.81 96 ALA A C 1
ATOM 693 O O . ALA A 1 96 ? 0.453 1.407 -11.414 1 95.81 96 ALA A O 1
ATOM 694 N N . GLU A 1 97 ? 1.998 2.539 -12.5 1 96.06 97 GLU A N 1
ATOM 695 C CA . GLU A 1 97 ? 1.661 1.917 -13.773 1 96.06 97 GLU A CA 1
ATOM 696 C C . GLU A 1 97 ? 1.949 0.419 -13.75 1 96.06 97 GLU A C 1
ATOM 698 O O . GLU A 1 97 ? 1.192 -0.373 -14.32 1 96.06 97 GLU A O 1
ATOM 703 N N . ARG A 1 98 ? 3.037 0.022 -13.141 1 96.88 98 ARG A N 1
ATOM 704 C CA . ARG A 1 98 ? 3.381 -1.389 -12.992 1 96.88 98 ARG A CA 1
ATOM 705 C C . ARG A 1 98 ? 2.248 -2.162 -12.328 1 96.88 98 ARG A C 1
ATOM 707 O O . ARG A 1 98 ? 1.826 -3.207 -12.828 1 96.88 98 ARG A O 1
ATOM 714 N N . LYS A 1 99 ? 1.759 -1.651 -11.211 1 97.94 99 LYS A N 1
ATOM 715 C CA . LYS A 1 99 ? 0.685 -2.318 -10.484 1 97.94 99 LYS A CA 1
ATOM 716 C C . LYS A 1 99 ? -0.585 -2.4 -11.32 1 97.94 99 LYS A C 1
ATOM 718 O O . LYS A 1 99 ? -1.269 -3.426 -11.328 1 97.94 99 LYS A O 1
ATOM 723 N N . GLN A 1 100 ? -0.878 -1.321 -12.016 1 96.94 100 GLN A N 1
ATOM 724 C CA . GLN A 1 100 ? -2.062 -1.315 -12.867 1 96.94 100 GLN A CA 1
ATOM 725 C C . GLN A 1 100 ? -1.949 -2.361 -13.977 1 96.94 100 GLN A C 1
ATOM 727 O O . GLN A 1 100 ? -2.912 -3.078 -14.258 1 96.94 100 GLN A O 1
ATOM 732 N N . LEU A 1 101 ? -0.818 -2.443 -14.625 1 97.31 101 LEU A N 1
ATOM 733 C CA . LEU A 1 101 ? -0.603 -3.396 -15.711 1 97.31 101 LEU A CA 1
ATOM 734 C C . LEU A 1 101 ? -0.67 -4.832 -15.195 1 97.31 101 LEU A C 1
ATOM 736 O O . LEU A 1 101 ? -1.202 -5.715 -15.867 1 97.31 101 LEU A O 1
ATOM 740 N N . MET A 1 102 ? -0.122 -5.07 -14.031 1 98 102 MET A N 1
ATOM 741 C CA . MET A 1 102 ? -0.234 -6.391 -13.422 1 98 102 MET A CA 1
ATOM 742 C C . MET A 1 102 ? -1.69 -6.73 -13.125 1 98 102 MET A C 1
ATOM 744 O O . MET A 1 102 ? -2.145 -7.84 -13.398 1 98 102 MET A O 1
ATOM 748 N N . ASP A 1 103 ? -2.369 -5.742 -12.609 1 97.56 103 ASP A N 1
ATOM 749 C CA . ASP A 1 103 ? -3.783 -5.922 -12.297 1 97.56 103 ASP A CA 1
ATOM 750 C C . ASP A 1 103 ? -4.586 -6.258 -13.555 1 97.56 103 ASP A C 1
ATOM 752 O O . ASP A 1 103 ? -5.453 -7.133 -13.531 1 97.56 103 ASP A O 1
ATOM 756 N N . ASP A 1 104 ? -4.266 -5.637 -14.648 1 96.81 104 ASP A N 1
ATOM 757 C CA . ASP A 1 104 ? -4.988 -5.793 -15.906 1 96.81 104 ASP A CA 1
ATOM 758 C C . ASP A 1 104 ? -4.762 -7.184 -16.5 1 96.81 104 ASP A C 1
ATOM 760 O O . ASP A 1 104 ? -5.52 -7.621 -17.375 1 96.81 104 ASP A O 1
ATOM 764 N N . ARG A 1 105 ? -3.801 -7.922 -16.016 1 96.56 105 ARG A N 1
ATOM 765 C CA . ARG A 1 105 ? -3.381 -9.148 -16.688 1 96.56 105 ARG A CA 1
ATOM 766 C C . ARG A 1 105 ? -3.586 -10.359 -15.781 1 96.56 105 ARG A C 1
ATOM 768 O O . ARG A 1 105 ? -3.055 -11.438 -16.062 1 96.56 105 ARG A O 1
ATOM 775 N N . THR A 1 106 ? -4.312 -10.156 -14.734 1 97.75 106 THR A N 1
ATOM 776 C CA . THR A 1 106 ? -4.387 -11.258 -13.781 1 97.75 106 THR A CA 1
ATOM 777 C C . THR A 1 106 ? -5.84 -11.609 -13.477 1 97.75 106 THR A C 1
ATOM 779 O O . THR A 1 106 ? -6.734 -10.773 -13.641 1 97.75 106 THR A O 1
ATOM 782 N N . ASP A 1 107 ? -6.059 -12.836 -13.055 1 98 107 ASP A N 1
ATOM 783 C CA . ASP A 1 107 ? -7.379 -13.312 -12.656 1 98 107 ASP A CA 1
ATOM 784 C C . ASP A 1 107 ? -7.453 -13.531 -11.148 1 98 107 ASP A C 1
ATOM 786 O O . ASP A 1 107 ? -8.547 -13.594 -10.578 1 98 107 ASP A O 1
ATOM 790 N N . ALA A 1 108 ? -6.305 -13.688 -10.508 1 98.44 108 ALA A N 1
ATOM 791 C CA . ALA A 1 108 ? -6.207 -13.883 -9.062 1 98.44 108 ALA A CA 1
ATOM 792 C C . ALA A 1 108 ? -4.82 -13.492 -8.547 1 98.44 108 ALA A C 1
ATOM 794 O O . ALA A 1 108 ? -3.854 -13.469 -9.312 1 98.44 108 ALA A O 1
ATOM 795 N N . TYR A 1 109 ? -4.75 -13.195 -7.285 1 98.81 109 TYR A N 1
ATOM 796 C CA . TYR A 1 109 ? -3.496 -12.781 -6.668 1 98.81 109 TYR A CA 1
ATOM 797 C C . TYR A 1 109 ? -3.027 -13.805 -5.645 1 98.81 109 TYR A C 1
ATOM 799 O O . TYR A 1 109 ? -3.836 -14.367 -4.902 1 98.81 109 TYR A O 1
ATOM 807 N N . VAL A 1 110 ? -1.731 -13.984 -5.625 1 98.88 110 VAL A N 1
ATOM 808 C CA . VAL A 1 110 ? -1.054 -14.758 -4.586 1 98.88 110 VAL A CA 1
ATOM 809 C C . VAL A 1 110 ? 0.024 -13.898 -3.928 1 98.88 110 VAL A C 1
ATOM 811 O O . VAL A 1 110 ? 0.828 -13.266 -4.613 1 98.88 110 VAL A O 1
ATOM 814 N N . VAL A 1 111 ? 0.005 -13.93 -2.629 1 98.88 111 VAL A N 1
ATOM 815 C CA . VAL A 1 111 ? 0.974 -13.141 -1.881 1 98.88 111 VAL A CA 1
ATOM 816 C C . VAL A 1 111 ? 1.863 -14.055 -1.047 1 98.88 111 VAL A C 1
ATOM 818 O O . VAL A 1 111 ? 1.374 -14.781 -0.179 1 98.88 111 VAL A O 1
ATOM 821 N N . LEU A 1 112 ? 3.113 -14.047 -1.368 1 98.81 112 LEU A N 1
ATOM 822 C CA . LEU A 1 112 ? 4.133 -14.781 -0.63 1 98.81 112 LEU A CA 1
ATOM 823 C C . LEU A 1 112 ? 4.891 -13.859 0.316 1 98.81 112 LEU A C 1
ATOM 825 O O . LEU A 1 112 ? 4.688 -12.641 0.3 1 98.81 112 LEU A O 1
ATOM 829 N N . PRO A 1 113 ? 5.754 -14.445 1.228 1 98.44 113 PRO A N 1
ATOM 830 C CA . PRO A 1 113 ? 6.539 -13.578 2.107 1 98.44 113 PRO A CA 1
ATOM 831 C C . PRO A 1 113 ? 7.246 -12.453 1.351 1 98.44 113 PRO A C 1
ATOM 833 O O . PRO A 1 113 ? 7.773 -12.672 0.259 1 98.44 113 PRO A O 1
ATOM 836 N N . GLY A 1 114 ? 7.195 -11.305 1.934 1 98.44 114 GLY A N 1
ATOM 837 C CA . GLY A 1 114 ? 7.77 -10.148 1.257 1 98.44 114 GLY A CA 1
ATOM 838 C C . GLY A 1 114 ? 7.918 -8.938 2.162 1 98.44 114 GLY A C 1
ATOM 839 O O . GLY A 1 114 ? 7.672 -9.023 3.367 1 98.44 114 GLY A O 1
ATOM 840 N N . GLY A 1 115 ? 8.477 -7.875 1.59 1 98.31 115 GLY A N 1
ATOM 841 C CA . GLY A 1 115 ? 8.711 -6.633 2.305 1 98.31 115 GLY A CA 1
ATOM 842 C C . GLY A 1 115 ? 7.68 -5.562 1.982 1 98.31 115 GLY A C 1
ATOM 843 O O . GLY A 1 115 ? 6.512 -5.867 1.751 1 98.31 115 GLY A O 1
ATOM 844 N N . ILE A 1 116 ? 8.086 -4.301 1.966 1 98.56 116 ILE A N 1
ATOM 845 C CA . ILE A 1 116 ? 7.172 -3.176 1.824 1 98.56 116 ILE A CA 1
ATOM 846 C C . ILE A 1 116 ? 6.676 -3.092 0.383 1 98.56 116 ILE A C 1
ATOM 848 O O . ILE A 1 116 ? 5.551 -2.65 0.131 1 98.56 116 ILE A O 1
ATOM 852 N N . GLY A 1 117 ? 7.48 -3.537 -0.583 1 98 117 GLY A N 1
ATOM 853 C CA . GLY A 1 117 ? 6.977 -3.609 -1.946 1 98 117 GLY A CA 1
ATOM 854 C C . GLY A 1 117 ? 5.828 -4.59 -2.107 1 98 117 GLY A C 1
ATOM 855 O O . GLY A 1 117 ? 4.832 -4.281 -2.768 1 98 117 GLY A O 1
ATOM 856 N N . THR A 1 118 ? 5.988 -5.719 -1.526 1 98.69 118 THR A N 1
ATOM 857 C CA . THR A 1 118 ? 4.934 -6.727 -1.524 1 98.69 118 THR A CA 1
ATOM 858 C C . THR A 1 118 ? 3.691 -6.211 -0.803 1 98.69 118 THR A C 1
ATOM 860 O O . THR A 1 118 ? 2.572 -6.355 -1.299 1 98.69 118 THR A O 1
ATOM 863 N N . LEU A 1 119 ? 3.918 -5.605 0.324 1 98.81 119 LEU A N 1
ATOM 864 C CA . LEU A 1 119 ? 2.822 -5.027 1.096 1 98.81 119 LEU A CA 1
ATOM 865 C C . LEU A 1 119 ? 2.102 -3.949 0.295 1 98.81 119 LEU A C 1
ATOM 867 O O . LEU A 1 119 ? 0.872 -3.875 0.311 1 98.81 119 LEU A O 1
ATOM 871 N N . ASP A 1 120 ? 2.826 -3.121 -0.373 1 98.75 120 ASP A N 1
ATOM 872 C CA . ASP A 1 120 ? 2.283 -2.07 -1.228 1 98.75 120 ASP A CA 1
ATOM 873 C C . ASP A 1 120 ? 1.364 -2.656 -2.299 1 98.75 120 ASP A C 1
ATOM 875 O O . ASP A 1 120 ? 0.243 -2.18 -2.49 1 98.75 120 ASP A O 1
ATOM 879 N N . GLU A 1 121 ? 1.79 -3.717 -2.955 1 98.69 121 GLU A N 1
ATOM 880 C CA . GLU A 1 121 ? 0.995 -4.391 -3.977 1 98.69 121 GLU A CA 1
ATOM 881 C C . GLU A 1 121 ? -0.256 -5.023 -3.373 1 98.69 121 GLU A C 1
ATOM 883 O O . GLU A 1 121 ? -1.357 -4.863 -3.904 1 98.69 121 GLU A O 1
ATOM 888 N N . LEU A 1 122 ? -0.109 -5.645 -2.242 1 98.81 122 LEU A N 1
ATOM 889 C CA . LEU A 1 122 ? -1.219 -6.324 -1.584 1 98.81 122 LEU A CA 1
ATOM 890 C C . LEU A 1 122 ? -2.297 -5.332 -1.168 1 98.81 122 LEU A C 1
ATOM 892 O O . LEU A 1 122 ? -3.475 -5.516 -1.49 1 98.81 122 LEU A O 1
ATOM 896 N N . VAL A 1 123 ? -1.892 -4.34 -0.456 1 98.75 123 VAL A N 1
ATOM 897 C CA . VAL A 1 123 ? -2.883 -3.453 0.146 1 98.75 123 VAL A CA 1
ATOM 898 C C . VAL A 1 123 ? -3.584 -2.645 -0.944 1 98.75 123 VAL A C 1
ATOM 900 O O . VAL A 1 123 ? -4.773 -2.344 -0.833 1 98.75 123 VAL A O 1
ATOM 903 N N . GLU A 1 124 ? -2.893 -2.354 -2.043 1 98.5 124 GLU A N 1
ATOM 904 C CA . GLU A 1 124 ? -3.559 -1.682 -3.154 1 98.5 124 GLU A CA 1
ATOM 905 C C . GLU A 1 124 ? -4.691 -2.537 -3.719 1 98.5 124 GLU A C 1
ATOM 907 O O . GLU A 1 124 ? -5.812 -2.057 -3.895 1 98.5 124 GLU A O 1
ATOM 912 N N . VAL A 1 125 ? -4.445 -3.816 -3.941 1 98.44 125 VAL A N 1
ATOM 913 C CA . VAL A 1 125 ? -5.484 -4.637 -4.551 1 98.44 125 VAL A CA 1
ATOM 914 C C . VAL A 1 125 ? -6.59 -4.91 -3.535 1 98.44 125 VAL A C 1
ATOM 916 O O . VAL A 1 125 ? -7.762 -5.035 -3.902 1 98.44 125 VAL A O 1
ATOM 919 N N . LEU A 1 126 ? -6.219 -4.965 -2.248 1 98.56 126 LEU A N 1
ATOM 920 C CA . LEU A 1 126 ? -7.238 -5.109 -1.216 1 98.56 126 LEU A CA 1
ATOM 921 C C . LEU A 1 126 ? -8.141 -3.879 -1.171 1 98.56 126 LEU A C 1
ATOM 923 O O . LEU A 1 126 ? -9.367 -4.004 -1.077 1 98.56 126 LEU A O 1
ATOM 927 N N . THR A 1 127 ? -7.523 -2.703 -1.212 1 98.06 127 THR A N 1
ATOM 928 C CA . THR A 1 127 ? -8.281 -1.456 -1.182 1 98.06 127 THR A CA 1
ATOM 929 C C . THR A 1 127 ? -9.227 -1.368 -2.373 1 98.06 127 THR A C 1
ATOM 931 O O . THR A 1 127 ? -10.414 -1.091 -2.209 1 98.06 127 THR A O 1
ATOM 934 N N . THR A 1 128 ? -8.734 -1.642 -3.57 1 97.38 128 THR A N 1
ATOM 935 C CA . THR A 1 128 ? -9.578 -1.53 -4.758 1 97.38 128 THR A CA 1
ATOM 936 C C . THR A 1 128 ? -10.664 -2.598 -4.746 1 97.38 128 THR A C 1
ATOM 938 O O . THR A 1 128 ? -11.781 -2.355 -5.211 1 97.38 128 THR A O 1
ATOM 941 N N . ARG A 1 129 ? -10.359 -3.742 -4.195 1 97.75 129 ARG A N 1
ATOM 942 C CA . ARG A 1 129 ? -11.398 -4.762 -4.047 1 97.75 129 ARG A CA 1
ATOM 943 C C . ARG A 1 129 ? -12.484 -4.305 -3.078 1 97.75 129 ARG A C 1
ATOM 945 O O . ARG A 1 129 ? -13.672 -4.496 -3.334 1 97.75 129 ARG A O 1
ATOM 952 N N . SER A 1 130 ? -12.078 -3.734 -1.984 1 97.12 130 SER A N 1
ATOM 953 C CA . SER A 1 130 ? -13.023 -3.279 -0.966 1 97.12 130 SER A CA 1
ATOM 954 C C . SER A 1 130 ? -13.961 -2.209 -1.517 1 97.12 130 SER A C 1
ATOM 956 O O . SER A 1 130 ? -15.086 -2.061 -1.043 1 97.12 130 SER A O 1
ATOM 958 N N . LEU A 1 131 ? -13.516 -1.489 -2.541 1 95 131 LEU A N 1
ATOM 959 C CA . LEU A 1 131 ? -14.305 -0.426 -3.156 1 95 131 LEU A CA 1
ATOM 960 C C . LEU A 1 131 ? -15.125 -0.963 -4.32 1 95 131 LEU A C 1
ATOM 962 O O . LEU A 1 131 ? -15.852 -0.209 -4.973 1 95 131 LEU A O 1
ATOM 966 N N . GLY A 1 132 ? -14.945 -2.232 -4.605 1 95.44 132 GLY A N 1
ATOM 967 C CA . GLY A 1 132 ? -15.75 -2.881 -5.633 1 95.44 132 GLY A CA 1
ATOM 968 C C . GLY A 1 132 ? -15.188 -2.709 -7.031 1 95.44 132 GLY A C 1
ATOM 969 O O . GLY A 1 132 ? -15.898 -2.914 -8.016 1 95.44 132 GLY A O 1
ATOM 970 N N . TYR A 1 133 ? -13.898 -2.307 -7.141 1 95.31 133 TYR A N 1
ATOM 971 C CA . TYR A 1 133 ? -13.312 -2.078 -8.461 1 95.31 133 TYR A CA 1
ATOM 972 C C . TYR A 1 133 ? -12.992 -3.4 -9.148 1 95.31 133 TYR A C 1
ATOM 974 O O . TYR A 1 133 ? -12.812 -3.443 -10.367 1 95.31 133 TYR A O 1
ATOM 982 N N . HIS A 1 134 ? -12.867 -4.496 -8.445 1 96.56 134 HIS A N 1
ATOM 983 C CA . HIS A 1 134 ? -12.719 -5.855 -8.953 1 96.56 134 HIS A CA 1
ATOM 984 C C . HIS A 1 134 ? -13.195 -6.879 -7.93 1 96.56 134 HIS A C 1
ATOM 986 O O . HIS A 1 134 ? -13.539 -6.523 -6.797 1 96.56 134 HIS A O 1
ATOM 992 N N . ALA A 1 135 ? -13.203 -8.094 -8.32 1 97.19 135 ALA A N 1
ATOM 993 C CA . ALA A 1 135 ? -13.695 -9.141 -7.426 1 97.19 135 ALA A CA 1
ATOM 994 C C . ALA A 1 135 ? -12.734 -10.328 -7.395 1 97.19 135 ALA A C 1
ATOM 996 O O . ALA A 1 135 ? -13.125 -11.445 -7.035 1 97.19 135 ALA A O 1
ATOM 997 N N . LYS A 1 136 ? -11.523 -10.117 -7.805 1 97.88 136 LYS A N 1
ATOM 998 C CA . LYS A 1 136 ? -10.531 -11.18 -7.93 1 97.88 136 LYS A CA 1
ATOM 999 C C . LYS A 1 136 ? -10.125 -11.711 -6.559 1 97.88 136 LYS A C 1
ATOM 1001 O O . LYS A 1 136 ? -10.055 -10.953 -5.59 1 97.88 136 LYS A O 1
ATOM 1006 N N . ALA A 1 137 ? -9.789 -12.984 -6.508 1 98.12 137 ALA A N 1
ATOM 1007 C CA . ALA A 1 137 ? -9.344 -13.617 -5.266 1 98.12 137 ALA A CA 1
ATOM 1008 C C . ALA A 1 137 ? -7.965 -13.094 -4.863 1 98.12 137 ALA A C 1
ATOM 1010 O O . ALA A 1 137 ? -7.09 -12.914 -5.711 1 98.12 137 ALA A O 1
ATOM 1011 N N . ILE A 1 138 ? -7.812 -12.828 -3.604 1 98.62 138 ILE A N 1
ATOM 1012 C CA . ILE A 1 138 ? -6.539 -12.484 -2.979 1 98.62 138 ILE A CA 1
ATOM 1013 C C . ILE A 1 138 ? -6.156 -13.562 -1.964 1 98.62 138 ILE A C 1
ATOM 1015 O O . ILE A 1 138 ? -6.789 -13.68 -0.912 1 98.62 138 ILE A O 1
ATOM 1019 N N . VAL A 1 139 ? -5.117 -14.289 -2.275 1 98.62 139 VAL A N 1
ATOM 1020 C CA . VAL A 1 139 ? -4.738 -15.43 -1.444 1 98.62 139 VAL A CA 1
ATOM 1021 C C . VAL A 1 139 ? -3.365 -15.18 -0.821 1 98.62 139 VAL A C 1
ATOM 1023 O O . VAL A 1 139 ? -2.363 -15.062 -1.531 1 98.62 139 VAL A O 1
ATOM 1026 N N . LEU A 1 140 ? -3.309 -15.055 0.49 1 98.5 140 LEU A N 1
ATOM 1027 C CA . LEU A 1 140 ? -2.078 -14.969 1.27 1 98.5 140 LEU A CA 1
ATOM 1028 C C . LEU A 1 140 ? -1.573 -16.359 1.649 1 98.5 140 LEU A C 1
ATOM 1030 O O . LEU A 1 140 ? -2.281 -17.125 2.309 1 98.5 140 LEU A O 1
ATOM 1034 N N . VAL A 1 141 ? -0.369 -16.656 1.168 1 98.44 141 VAL A N 1
ATOM 1035 C CA . VAL A 1 141 ? 0.259 -17.891 1.607 1 98.44 141 VAL A CA 1
ATOM 1036 C C . VAL A 1 141 ? 1.101 -17.641 2.855 1 98.44 141 VAL A C 1
ATOM 1038 O O . VAL A 1 141 ? 2.213 -17.109 2.764 1 98.44 141 VAL A O 1
ATOM 1041 N N . ASP A 1 142 ? 0.565 -18.016 3.994 1 97.25 142 ASP A N 1
ATOM 1042 C CA . ASP A 1 142 ? 1.18 -17.719 5.285 1 97.25 142 ASP A CA 1
ATOM 1043 C C . ASP A 1 142 ? 1.93 -18.938 5.828 1 97.25 142 ASP A C 1
ATOM 1045 O O . ASP A 1 142 ? 1.432 -19.625 6.715 1 97.25 142 ASP A O 1
ATOM 1049 N N . VAL A 1 143 ? 3.125 -19.031 5.305 1 94.88 143 VAL A N 1
ATOM 1050 C CA . VAL A 1 143 ? 3.957 -20.141 5.758 1 94.88 143 VAL A CA 1
ATOM 1051 C C . VAL A 1 143 ? 4.691 -19.75 7.039 1 94.88 143 VAL A C 1
ATOM 1053 O O . VAL A 1 143 ? 5.145 -18.609 7.176 1 94.88 143 VAL A O 1
ATOM 1056 N N . ASP A 1 144 ? 4.766 -20.594 8.062 1 91.69 144 ASP A N 1
ATOM 1057 C CA . ASP A 1 144 ? 5.492 -20.391 9.32 1 91.69 144 ASP A CA 1
ATOM 1058 C C . ASP A 1 144 ? 5.008 -19.141 10.047 1 91.69 144 ASP A C 1
ATOM 1060 O O . ASP A 1 144 ? 5.773 -18.5 10.773 1 91.69 144 ASP A O 1
ATOM 1064 N N . GLY A 1 145 ? 3.844 -18.703 9.719 1 95.56 145 GLY A N 1
ATOM 1065 C CA . GLY A 1 145 ? 3.281 -17.547 10.398 1 95.56 145 GLY A CA 1
ATOM 1066 C C . GLY A 1 145 ? 3.895 -16.234 9.953 1 95.56 145 GLY A C 1
ATOM 1067 O O . GLY A 1 145 ? 3.881 -15.258 10.695 1 95.56 145 GLY A O 1
ATOM 1068 N N . TYR A 1 146 ? 4.473 -16.219 8.766 1 97.81 146 TYR A N 1
ATOM 1069 C CA . TYR A 1 146 ? 5.152 -15.023 8.281 1 97.81 146 TYR A CA 1
ATOM 1070 C C . TYR A 1 146 ? 4.242 -13.805 8.375 1 97.81 146 TYR A C 1
ATOM 1072 O O . TYR A 1 146 ? 4.688 -12.711 8.734 1 97.81 146 TYR A O 1
ATOM 1080 N N . TRP A 1 147 ? 2.943 -13.914 8.094 1 98.44 147 TRP A N 1
ATOM 1081 C CA . TRP A 1 147 ? 2.033 -12.781 7.953 1 98.44 147 TRP A CA 1
ATOM 1082 C C . TRP A 1 147 ? 1.247 -12.555 9.234 1 98.44 147 TRP A C 1
ATOM 1084 O O . TRP A 1 147 ? 0.271 -11.797 9.25 1 98.44 147 TRP A O 1
ATOM 1094 N N . ALA A 1 148 ? 1.663 -13.188 10.344 1 98.38 148 ALA A N 1
ATOM 1095 C CA . ALA A 1 148 ? 0.974 -13.016 11.617 1 98.38 148 ALA A CA 1
ATOM 1096 C C . ALA A 1 148 ? 0.887 -11.547 12.008 1 98.38 148 ALA A C 1
ATOM 1098 O O . ALA A 1 148 ? -0.177 -11.062 12.398 1 98.38 148 ALA A O 1
ATOM 1099 N N . PRO A 1 149 ? 1.955 -10.766 11.883 1 98.75 149 PRO A N 1
ATOM 1100 C CA . PRO A 1 149 ? 1.846 -9.359 12.273 1 98.75 149 PRO A CA 1
ATOM 1101 C C . PRO A 1 149 ? 0.904 -8.57 11.359 1 98.75 149 PRO A C 1
ATOM 1103 O O . PRO A 1 149 ? 0.268 -7.613 11.805 1 98.75 149 PRO A O 1
ATOM 1106 N N . LEU A 1 150 ? 0.773 -8.945 10.078 1 98.88 150 LEU A N 1
ATOM 1107 C CA . LEU A 1 150 ? -0.205 -8.312 9.203 1 98.88 150 LEU A CA 1
ATOM 1108 C C . LEU A 1 150 ? -1.626 -8.602 9.68 1 98.88 150 LEU A C 1
ATOM 1110 O O . LEU A 1 150 ? -2.469 -7.699 9.711 1 98.88 150 LEU A O 1
ATOM 1114 N N . HIS A 1 151 ? -1.865 -9.867 10.008 1 98.62 151 HIS A N 1
ATOM 1115 C CA . HIS A 1 151 ? -3.176 -10.211 10.547 1 98.62 151 HIS A CA 1
ATOM 1116 C C . HIS A 1 151 ? -3.502 -9.391 11.789 1 98.62 151 HIS A C 1
ATOM 1118 O O . HIS A 1 151 ? -4.617 -8.891 11.93 1 98.62 151 HIS A O 1
ATOM 1124 N N . ALA A 1 152 ? -2.531 -9.25 12.617 1 98.81 152 ALA A N 1
ATOM 1125 C CA . ALA A 1 152 ? -2.723 -8.461 13.836 1 98.81 152 ALA A CA 1
ATOM 1126 C C . ALA A 1 152 ? -3.055 -7.012 13.492 1 98.81 152 ALA A C 1
ATOM 1128 O O . ALA A 1 152 ? -3.893 -6.391 14.156 1 98.81 152 ALA A O 1
ATOM 1129 N N . LEU A 1 153 ? -2.422 -6.508 12.523 1 98.81 153 LEU A N 1
ATOM 1130 C CA . LEU A 1 153 ? -2.662 -5.133 12.094 1 98.81 153 LEU A CA 1
ATOM 1131 C C . LEU A 1 153 ? -4.086 -4.965 11.578 1 98.81 153 LEU A C 1
ATOM 1133 O O . LEU A 1 153 ? -4.797 -4.047 11.984 1 98.81 153 LEU A O 1
ATOM 1137 N N . LEU A 1 154 ? -4.52 -5.852 10.695 1 98.75 154 LEU A N 1
ATOM 1138 C CA . LEU A 1 154 ? -5.863 -5.777 10.133 1 98.75 154 LEU A CA 1
ATOM 1139 C C . LEU A 1 154 ? -6.918 -5.953 11.227 1 98.75 154 LEU A C 1
ATOM 1141 O O . LEU A 1 154 ? -7.93 -5.246 11.234 1 98.75 154 LEU A O 1
ATOM 1145 N N . ASP A 1 155 ? -6.668 -6.875 12.148 1 98.75 155 ASP A N 1
ATOM 1146 C CA . ASP A 1 155 ? -7.586 -7.074 13.266 1 98.75 155 ASP A CA 1
ATOM 1147 C C . ASP A 1 155 ? -7.672 -5.824 14.133 1 98.75 155 ASP A C 1
ATOM 1149 O O . ASP A 1 155 ? -8.75 -5.449 14.586 1 98.75 155 ASP A O 1
ATOM 1153 N N . HIS A 1 156 ? -6.555 -5.234 14.352 1 98.56 156 HIS A N 1
ATOM 1154 C CA . HIS A 1 156 ? -6.504 -3.998 15.117 1 98.56 156 HIS A CA 1
ATOM 1155 C C . HIS A 1 156 ? -7.332 -2.904 14.453 1 98.56 156 HIS A C 1
ATOM 1157 O O . HIS A 1 156 ? -8.055 -2.17 15.133 1 98.56 156 HIS A O 1
ATOM 1163 N N . MET A 1 157 ? -7.246 -2.773 13.156 1 98.62 157 MET A N 1
ATOM 1164 C CA . MET A 1 157 ? -8.008 -1.776 12.406 1 98.62 157 MET A CA 1
ATOM 1165 C C . MET A 1 157 ? -9.508 -2.014 12.547 1 98.62 157 MET A C 1
ATOM 1167 O O . MET A 1 157 ? -10.281 -1.063 12.664 1 98.62 157 MET A O 1
ATOM 1171 N N . VAL A 1 158 ? -9.891 -3.299 12.539 1 98.56 158 VAL A N 1
ATOM 1172 C CA . VAL A 1 158 ? -11.297 -3.621 12.742 1 98.56 158 VAL A CA 1
ATOM 1173 C C . VAL A 1 158 ? -11.734 -3.174 14.141 1 98.56 158 VAL A C 1
ATOM 1175 O O . VAL A 1 158 ? -12.742 -2.486 14.289 1 98.56 158 VAL A O 1
ATOM 1178 N N . ASP A 1 159 ? -10.938 -3.486 15.133 1 98.25 159 ASP A N 1
ATOM 1179 C CA . ASP A 1 159 ? -11.258 -3.154 16.516 1 98.25 159 ASP A CA 1
ATOM 1180 C C . ASP A 1 159 ? -11.336 -1.644 16.719 1 98.25 159 ASP A C 1
ATOM 1182 O O . ASP A 1 159 ? -12.172 -1.155 17.484 1 98.25 159 ASP A O 1
ATOM 1186 N N . ALA A 1 160 ? -10.5 -0.918 15.992 1 97.94 160 ALA A N 1
ATOM 1187 C CA . ALA A 1 160 ? -10.406 0.531 16.156 1 97.94 160 ALA A CA 1
ATOM 1188 C C . ALA A 1 160 ? -11.477 1.242 15.32 1 97.94 160 ALA A C 1
ATOM 1190 O O . ALA A 1 160 ? -11.617 2.465 15.398 1 97.94 160 ALA A O 1
ATOM 1191 N N . GLY A 1 161 ? -12.188 0.483 14.445 1 97.81 161 GLY A N 1
ATOM 1192 C CA . GLY A 1 161 ? -13.266 1.056 13.656 1 97.81 161 GLY A CA 1
ATOM 1193 C C . GLY A 1 161 ? -12.789 1.682 12.359 1 97.81 161 GLY A C 1
ATOM 1194 O O . GLY A 1 161 ? -13.547 2.381 11.688 1 97.81 161 GLY A O 1
ATOM 1195 N N . THR A 1 162 ? -11.523 1.42 11.992 1 97.94 162 THR A N 1
ATOM 1196 C CA . THR A 1 162 ? -10.977 2.025 10.781 1 97.94 162 THR A CA 1
ATOM 1197 C C . THR A 1 162 ? -11.031 1.042 9.617 1 97.94 162 THR A C 1
ATOM 1199 O O . THR A 1 162 ? -10.703 1.396 8.484 1 97.94 162 THR A O 1
ATOM 1202 N N . LEU A 1 163 ? -11.461 -0.196 9.844 1 98.25 163 LEU A N 1
ATOM 1203 C CA . LEU A 1 163 ? -11.648 -1.225 8.828 1 98.25 163 LEU A CA 1
ATOM 1204 C C . LEU A 1 163 ? -12.93 -2.012 9.078 1 98.25 163 LEU A C 1
ATOM 1206 O O . LEU A 1 163 ? -13.188 -2.453 10.195 1 98.25 163 LEU A O 1
ATOM 1210 N N . ARG A 1 164 ? -13.711 -2.115 8.039 1 97.75 164 ARG A N 1
ATOM 1211 C CA . ARG A 1 164 ? -14.922 -2.914 8.172 1 97.75 164 ARG A CA 1
ATOM 1212 C C . ARG A 1 164 ? -14.594 -4.402 8.258 1 97.75 164 ARG A C 1
ATOM 1214 O O . ARG A 1 164 ? -13.727 -4.891 7.535 1 97.75 164 ARG A O 1
ATOM 1221 N N . PRO A 1 165 ? -15.352 -5.125 9.047 1 97.81 165 PRO A N 1
ATOM 1222 C CA . PRO A 1 165 ? -15.102 -6.562 9.188 1 97.81 165 PRO A CA 1
ATOM 1223 C C . PRO A 1 165 ? -15.234 -7.316 7.863 1 97.81 165 PRO A C 1
ATOM 1225 O O . PRO A 1 165 ? -14.484 -8.258 7.609 1 97.81 165 PRO A O 1
ATOM 1228 N N . ASP A 1 166 ? -16.156 -6.922 7.023 1 97.62 166 ASP A N 1
ATOM 1229 C CA . ASP A 1 166 ? -16.359 -7.621 5.758 1 97.62 166 ASP A CA 1
ATOM 1230 C C . ASP A 1 166 ? -15.156 -7.434 4.832 1 97.62 166 ASP A C 1
ATOM 1232 O O . ASP A 1 166 ? -14.852 -8.305 4.016 1 97.62 166 ASP A O 1
ATOM 1236 N N . VAL A 1 167 ? -14.523 -6.293 4.914 1 97.62 167 VAL A N 1
ATOM 1237 C CA . VAL A 1 167 ? -13.32 -6.059 4.121 1 97.62 167 VAL A CA 1
ATOM 1238 C C . VAL A 1 167 ? -12.172 -6.898 4.668 1 97.62 167 VAL A C 1
ATOM 1240 O O . VAL A 1 167 ? -11.375 -7.441 3.902 1 97.62 167 VAL A O 1
ATOM 1243 N N . ARG A 1 168 ? -12.039 -7.004 5.992 1 97.81 168 ARG A N 1
ATOM 1244 C CA . ARG A 1 168 ? -11.055 -7.879 6.625 1 97.81 168 ARG A CA 1
ATOM 1245 C C . ARG A 1 168 ? -11.164 -9.305 6.09 1 97.81 168 ARG A C 1
ATOM 1247 O O . ARG A 1 168 ? -10.156 -9.977 5.891 1 97.81 168 ARG A O 1
ATOM 1254 N N . ASP A 1 169 ? -12.359 -9.711 5.762 1 96.88 169 ASP A N 1
ATOM 1255 C CA . ASP A 1 169 ? -12.641 -11.078 5.344 1 96.88 169 ASP A CA 1
ATOM 1256 C C . ASP A 1 169 ? -12.211 -11.305 3.895 1 96.88 169 ASP A C 1
ATOM 1258 O O . ASP A 1 169 ? -12.148 -12.453 3.434 1 96.88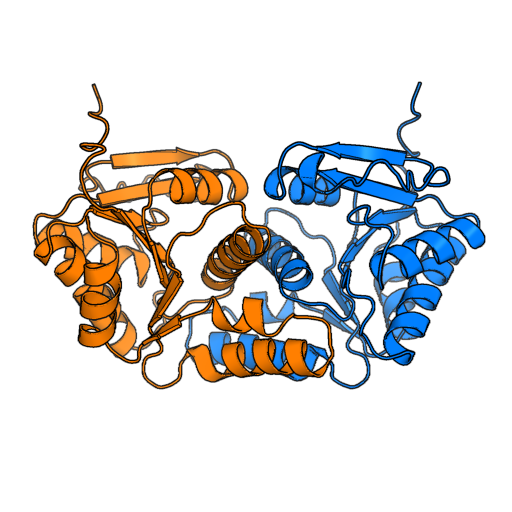 169 ASP A O 1
ATOM 1262 N N . LEU A 1 170 ? -11.891 -10.242 3.172 1 97 170 LEU A N 1
ATOM 1263 C CA . LEU A 1 170 ? -11.5 -10.367 1.773 1 97 170 LEU A CA 1
ATOM 1264 C C . LEU A 1 170 ? -10.102 -10.961 1.655 1 97 170 LEU A C 1
ATOM 1266 O O . LEU A 1 170 ? -9.711 -11.453 0.589 1 97 170 LEU A O 1
ATOM 1270 N N . VAL A 1 171 ? -9.297 -10.883 2.699 1 96.12 171 VAL A N 1
ATOM 1271 C CA . VAL A 1 171 ? -7.977 -11.492 2.693 1 96.12 171 VAL A CA 1
ATOM 1272 C C . VAL A 1 171 ? -8.086 -12.961 3.1 1 96.12 171 VAL A C 1
ATOM 1274 O O . VAL A 1 171 ? -8.32 -13.273 4.27 1 96.12 171 VAL A O 1
ATOM 1277 N N . GLU A 1 172 ? -7.91 -13.797 2.131 1 97.56 172 GLU A N 1
ATOM 1278 C CA . GLU A 1 172 ? -7.945 -15.234 2.391 1 97.56 172 GLU A CA 1
ATOM 1279 C C . GLU A 1 172 ? -6.547 -15.781 2.658 1 97.56 172 GLU A C 1
ATOM 1281 O O . GLU A 1 172 ? -5.605 -15.484 1.918 1 97.56 172 GLU A O 1
ATOM 1286 N N . THR A 1 173 ? -6.434 -16.594 3.684 1 98.44 173 THR A N 1
ATOM 1287 C CA . THR A 1 173 ? -5.117 -17.094 4.066 1 98.44 173 THR A CA 1
ATOM 1288 C C . THR A 1 173 ? -5.07 -18.609 3.973 1 98.44 173 THR A C 1
ATOM 1290 O O . THR A 1 173 ? -5.984 -19.297 4.445 1 98.44 173 THR A O 1
ATOM 1293 N N . VAL A 1 174 ? -4.121 -19.094 3.26 1 98.31 174 VAL A N 1
ATOM 1294 C CA . VAL A 1 174 ? -3.781 -20.516 3.254 1 98.31 174 VAL A CA 1
ATOM 1295 C C . VAL A 1 174 ? -2.395 -20.719 3.863 1 98.31 174 VAL A C 1
ATOM 1297 O O . VAL A 1 174 ? -1.603 -19.781 3.941 1 98.31 174 VAL A O 1
ATOM 1300 N N . THR A 1 175 ? -2.008 -21.984 4.285 1 97.12 175 THR A N 1
ATOM 1301 C CA . THR A 1 175 ? -0.791 -22.156 5.07 1 97.12 175 THR A CA 1
ATOM 1302 C C . THR A 1 175 ? 0.252 -22.953 4.293 1 97.12 175 THR A C 1
ATOM 1304 O O . THR A 1 175 ? 1.357 -23.188 4.785 1 97.12 175 THR A O 1
ATOM 1307 N N . ASP A 1 176 ? -0.197 -23.391 3.064 1 96.44 176 ASP A N 1
ATOM 1308 C CA . ASP A 1 176 ? 0.762 -24.172 2.293 1 96.44 176 ASP A CA 1
ATOM 1309 C C . ASP A 1 176 ? 0.4 -24.172 0.809 1 96.44 176 ASP A C 1
ATOM 1311 O O . ASP A 1 176 ? -0.586 -23.562 0.403 1 96.44 176 ASP A O 1
ATOM 1315 N N . LEU A 1 177 ? 1.23 -24.844 0.025 1 97.81 177 LEU A N 1
ATOM 1316 C CA . LEU A 1 177 ? 1.105 -24.891 -1.428 1 97.81 177 LEU A CA 1
ATOM 1317 C C . LEU A 1 177 ? -0.19 -25.578 -1.841 1 97.81 177 LEU A C 1
ATOM 1319 O O . LEU A 1 177 ? -0.884 -25.109 -2.748 1 97.81 177 LEU A O 1
ATOM 1323 N N . ASP A 1 178 ? -0.509 -26.672 -1.219 1 97.38 178 ASP A N 1
ATOM 1324 C CA . ASP A 1 178 ? -1.713 -27.422 -1.565 1 97.38 178 ASP A CA 1
ATOM 1325 C C . ASP A 1 178 ? -2.965 -26.578 -1.368 1 97.38 178 ASP A C 1
ATOM 1327 O O . ASP A 1 178 ? -3.859 -26.578 -2.217 1 97.38 178 ASP A O 1
ATOM 1331 N N . GLY A 1 179 ? -3.016 -25.922 -0.259 1 98 179 GLY A N 1
ATOM 1332 C CA . GLY A 1 179 ? -4.125 -25 -0.013 1 98 179 GLY A CA 1
ATOM 1333 C C . GLY A 1 179 ? -4.242 -23.922 -1.062 1 98 179 GLY A C 1
ATOM 1334 O O . GLY A 1 179 ? -5.352 -23.562 -1.466 1 98 179 GLY A O 1
ATOM 1335 N N . MET A 1 180 ? -3.131 -23.375 -1.499 1 98.19 180 MET A N 1
ATOM 1336 C CA . MET A 1 180 ? -3.125 -22.344 -2.527 1 98.19 180 MET A CA 1
ATOM 1337 C C . MET A 1 180 ?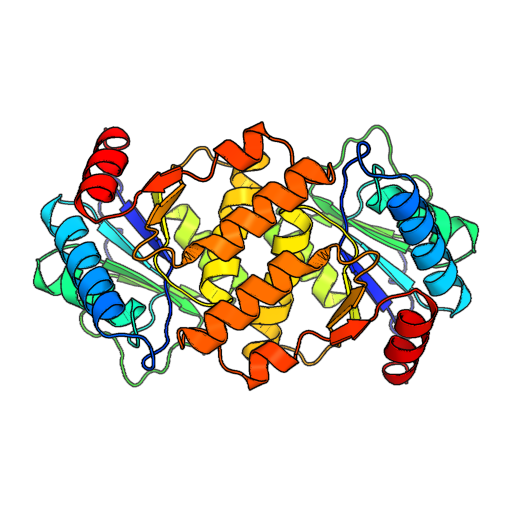 -3.705 -22.859 -3.836 1 98.19 180 MET A C 1
ATOM 1339 O O . MET A 1 180 ? -4.59 -22.234 -4.422 1 98.19 180 MET A O 1
ATOM 1343 N N . VAL A 1 181 ? -3.221 -24.016 -4.273 1 98.19 181 VAL A N 1
ATOM 1344 C CA . VAL A 1 181 ? -3.648 -24.594 -5.539 1 98.19 181 VAL A CA 1
ATOM 1345 C C . VAL A 1 181 ? -5.137 -24.922 -5.477 1 98.19 181 VAL A C 1
ATOM 1347 O O . VAL A 1 181 ? -5.887 -24.641 -6.418 1 98.19 181 VAL A O 1
ATOM 1350 N N . GLU A 1 182 ? -5.539 -25.5 -4.355 1 97.81 182 GLU A N 1
ATOM 1351 C CA . GLU A 1 182 ? -6.949 -25.828 -4.176 1 97.81 182 GLU A CA 1
ATOM 1352 C C . GLU A 1 182 ? -7.82 -24.578 -4.25 1 97.81 182 GLU A C 1
ATOM 1354 O O . GLU A 1 182 ? -8.844 -24.562 -4.93 1 97.81 182 GLU A O 1
ATOM 1359 N N . ARG A 1 183 ? -7.383 -23.578 -3.596 1 97.81 183 ARG A N 1
ATOM 1360 C CA . ARG A 1 183 ? -8.172 -22.344 -3.555 1 97.81 183 ARG A CA 1
ATOM 1361 C C . ARG A 1 183 ? -8.258 -21.703 -4.938 1 97.81 183 ARG A C 1
ATOM 1363 O O . ARG A 1 183 ? -9.328 -21.25 -5.344 1 97.81 183 ARG A O 1
ATOM 1370 N N . LEU A 1 184 ? -7.156 -21.609 -5.648 1 97.81 184 LEU A N 1
ATOM 1371 C CA . LEU A 1 184 ? -7.117 -20.969 -6.961 1 97.81 184 LEU A CA 1
ATOM 1372 C C . LEU A 1 184 ? -7.898 -21.797 -7.988 1 97.81 184 LEU A C 1
ATOM 1374 O O . LEU A 1 184 ? -8.477 -21.234 -8.914 1 97.81 184 LEU A O 1
ATOM 1378 N N . SER A 1 185 ? -7.93 -23.109 -7.828 1 96.94 185 SER A N 1
ATOM 1379 C CA . SER A 1 185 ? -8.648 -23.984 -8.758 1 96.94 185 SER A CA 1
ATOM 1380 C C . SER A 1 185 ? -10.141 -23.688 -8.742 1 96.94 185 SER A C 1
ATOM 1382 O O . SER A 1 185 ? -10.844 -23.969 -9.727 1 96.94 185 SER A O 1
ATOM 1384 N N . LYS A 1 186 ? -10.625 -23.109 -7.645 1 95.56 186 LYS A N 1
ATOM 1385 C CA . LYS A 1 186 ? -12.039 -22.75 -7.539 1 95.56 186 LYS A CA 1
ATOM 1386 C C . LYS A 1 186 ? -12.352 -21.516 -8.383 1 95.56 186 LYS A C 1
ATOM 1388 O O . LYS A 1 186 ? -13.523 -21.219 -8.648 1 95.56 186 LYS A O 1
ATOM 1393 N N . GLU A 1 187 ? -11.312 -20.719 -8.711 1 92.44 187 GLU A N 1
ATOM 1394 C CA . GLU A 1 187 ? -11.484 -19.5 -9.477 1 92.44 187 GLU A CA 1
ATOM 1395 C C . GLU A 1 187 ? -11.43 -19.766 -10.977 1 92.44 187 GLU A C 1
ATOM 1397 O O . GLU A 1 187 ? -11.828 -18.922 -11.789 1 92.44 187 GLU A O 1
ATOM 1402 N N . THR A 1 188 ? -10.828 -20.891 -11.352 1 87.62 188 THR A N 1
ATOM 1403 C CA . THR A 1 188 ? -10.609 -21.219 -12.758 1 87.62 188 THR A CA 1
ATOM 1404 C C . THR A 1 188 ? -11.914 -21.625 -13.43 1 87.62 188 THR A C 1
ATOM 1406 O O . THR A 1 188 ? -12.68 -22.422 -12.875 1 87.62 188 THR A O 1
ATOM 1409 N N . PRO A 1 189 ? -12.266 -20.922 -14.539 1 74.62 189 PRO A N 1
ATOM 1410 C CA . PRO A 1 189 ? -13.469 -21.375 -15.234 1 74.62 189 PRO A CA 1
ATOM 1411 C C . PRO A 1 189 ? -13.422 -22.844 -15.625 1 74.62 189 PRO A C 1
ATOM 1413 O O . PRO A 1 189 ? -12.336 -23.406 -15.805 1 74.62 189 PRO A O 1
ATOM 1416 N N . MET B 1 1 ? -9.859 31.078 -13.031 1 29.03 1 MET B N 1
ATOM 1417 C CA . MET B 1 1 ? -8.438 30.781 -12.984 1 29.03 1 MET B CA 1
ATOM 1418 C C . MET B 1 1 ? -8.062 30.109 -11.664 1 29.03 1 MET B C 1
ATOM 1420 O O . MET B 1 1 ? -8.086 30.75 -10.609 1 29.03 1 MET B O 1
ATOM 1424 N N . THR B 1 2 ? -8.461 28.875 -11.469 1 36.16 2 THR B N 1
ATOM 1425 C CA . THR B 1 2 ? -8.336 28.25 -10.156 1 36.16 2 THR B CA 1
ATOM 1426 C C . THR B 1 2 ? -6.891 28.312 -9.672 1 36.16 2 THR B C 1
ATOM 1428 O O . THR B 1 2 ? -5.98 27.844 -10.359 1 36.16 2 THR B O 1
ATOM 1431 N N . SER B 1 3 ? -6.547 29.359 -9.109 1 38.94 3 SER B N 1
ATOM 1432 C CA . SER B 1 3 ? -5.191 29.781 -8.766 1 38.94 3 SER B CA 1
ATOM 1433 C C . SER B 1 3 ? -4.414 28.641 -8.102 1 38.94 3 SER B C 1
ATOM 1435 O O . SER B 1 3 ? -4.902 28.031 -7.148 1 38.94 3 SER B O 1
ATOM 1437 N N . ARG B 1 4 ? -3.658 28.078 -8.812 1 49.75 4 ARG B N 1
ATOM 1438 C CA . ARG B 1 4 ? -2.668 27.141 -8.266 1 49.75 4 ARG B CA 1
ATOM 1439 C C . ARG B 1 4 ? -2.068 27.688 -6.973 1 49.75 4 ARG B C 1
ATOM 1441 O O . ARG B 1 4 ? -1.663 28.844 -6.906 1 49.75 4 ARG B O 1
ATOM 1448 N N . PRO B 1 5 ? -2.518 26.953 -5.816 1 58.5 5 PRO B N 1
ATOM 1449 C CA . PRO B 1 5 ? -1.928 27.438 -4.562 1 58.5 5 PRO B CA 1
ATOM 1450 C C . PRO B 1 5 ? -0.474 27.875 -4.727 1 58.5 5 PRO B C 1
ATOM 1452 O O . PRO B 1 5 ? 0.212 27.422 -5.645 1 58.5 5 PRO B O 1
ATOM 1455 N N . ASP B 1 6 ? -0.134 29 -4.16 1 61.09 6 ASP B N 1
ATOM 1456 C CA . ASP B 1 6 ? 1.222 29.531 -4.082 1 61.09 6 ASP B CA 1
ATOM 1457 C C . ASP B 1 6 ? 2.238 28.422 -3.844 1 61.09 6 ASP B C 1
ATOM 1459 O O . ASP B 1 6 ? 2.23 27.766 -2.793 1 61.09 6 ASP B O 1
ATOM 1463 N N . PRO B 1 7 ? 2.951 27.953 -4.945 1 65.38 7 PRO B N 1
ATOM 1464 C CA . PRO B 1 7 ? 3.914 26.844 -4.855 1 65.38 7 PRO B CA 1
ATOM 1465 C C . PRO B 1 7 ? 4.949 27.062 -3.754 1 65.38 7 PRO B C 1
ATOM 1467 O O . PRO B 1 7 ? 5.68 26.125 -3.402 1 65.38 7 PRO B O 1
ATOM 1470 N N . THR B 1 8 ? 4.812 28.156 -3.082 1 78.62 8 THR B N 1
ATOM 1471 C CA . THR B 1 8 ? 5.863 28.438 -2.113 1 78.62 8 THR B CA 1
ATOM 1472 C C . THR B 1 8 ? 5.434 28.031 -0.708 1 78.62 8 THR B C 1
ATOM 1474 O O . THR B 1 8 ? 6.258 27.969 0.207 1 78.62 8 THR B O 1
ATOM 1477 N N . THR B 1 9 ? 4.242 27.719 -0.524 1 92.75 9 THR B N 1
ATOM 1478 C CA . THR B 1 9 ? 3.752 27.328 0.794 1 92.75 9 THR B CA 1
ATOM 1479 C C . THR B 1 9 ? 4.047 25.859 1.075 1 92.75 9 THR B C 1
ATOM 1481 O O . THR B 1 9 ? 3.803 25 0.227 1 92.75 9 THR B O 1
ATOM 1484 N N . PHE B 1 10 ? 4.648 25.641 2.262 1 97.19 10 PHE B N 1
ATOM 1485 C CA . PHE B 1 10 ? 4.922 24.281 2.674 1 97.19 10 PHE B CA 1
ATOM 1486 C C . PHE B 1 10 ? 3.629 23.469 2.76 1 97.19 10 PHE B C 1
ATOM 1488 O O . PHE B 1 10 ? 2.674 23.891 3.42 1 97.19 10 PHE B O 1
ATOM 1495 N N . ALA B 1 11 ? 3.562 22.312 2.066 1 98.19 11 ALA B N 1
ATOM 1496 C CA . ALA B 1 11 ? 2.346 21.5 1.99 1 98.19 11 ALA B CA 1
ATOM 1497 C C . ALA B 1 11 ? 2.52 20.172 2.715 1 98.19 11 ALA B C 1
ATOM 1499 O O . ALA B 1 11 ? 3.52 19.484 2.518 1 98.19 11 ALA B O 1
ATOM 1500 N N . VAL B 1 12 ? 1.558 19.875 3.553 1 98.62 12 VAL B N 1
ATOM 1501 C CA . VAL B 1 12 ? 1.546 18.625 4.312 1 98.62 12 VAL B CA 1
ATOM 1502 C C . VAL B 1 12 ? 0.409 17.734 3.822 1 98.62 12 VAL B C 1
ATOM 1504 O O . VAL B 1 12 ? -0.755 18.141 3.826 1 98.62 12 VAL B O 1
ATOM 1507 N N . CYS B 1 13 ? 0.766 16.547 3.361 1 98.81 13 CYS B N 1
ATOM 1508 C CA . CYS B 1 13 ? -0.246 15.562 2.988 1 98.81 13 CYS B CA 1
ATOM 1509 C C . CYS B 1 13 ? -0.617 14.68 4.176 1 98.81 13 CYS B C 1
ATOM 1511 O O . CYS B 1 13 ? 0.25 14.055 4.781 1 98.81 13 CYS B O 1
ATOM 1513 N N . VAL B 1 14 ? -1.894 14.656 4.504 1 98.88 14 VAL B N 1
ATOM 1514 C CA . VAL B 1 14 ? -2.352 13.844 5.625 1 98.88 14 VAL B CA 1
ATOM 1515 C C . VAL B 1 14 ? -3.109 12.625 5.109 1 98.88 14 VAL B C 1
ATOM 1517 O O . VAL B 1 14 ? -4.055 12.758 4.328 1 98.88 14 VAL B O 1
ATOM 1520 N N . PHE B 1 15 ? -2.646 11.461 5.52 1 98.75 15 PHE B N 1
ATOM 1521 C CA . PHE B 1 15 ? -3.365 10.203 5.328 1 98.75 15 PHE B CA 1
ATOM 1522 C C . PHE B 1 15 ? -4.098 9.797 6.602 1 98.75 15 PHE B C 1
ATOM 1524 O O . PHE B 1 15 ? -3.494 9.727 7.676 1 98.75 15 PHE B O 1
ATOM 1531 N N . THR B 1 16 ? -5.379 9.492 6.484 1 98.56 16 THR B N 1
ATOM 1532 C CA . THR B 1 16 ? -6.137 9.078 7.656 1 98.56 16 THR B CA 1
ATOM 1533 C C . THR B 1 16 ? -7.449 8.414 7.242 1 98.56 16 THR B C 1
ATOM 1535 O O . THR B 1 16 ? -7.754 8.32 6.051 1 98.56 16 THR B O 1
ATOM 1538 N N . ALA B 1 17 ? -8.211 7.988 8.227 1 97.06 17 ALA B N 1
ATOM 1539 C CA . ALA B 1 17 ? -9.398 7.172 7.992 1 97.06 17 ALA B CA 1
ATOM 1540 C C . ALA B 1 17 ? -10.555 8.023 7.492 1 97.06 17 ALA B C 1
ATOM 1542 O O . ALA B 1 17 ? -10.742 9.156 7.941 1 97.06 17 ALA B O 1
ATOM 1543 N N . SER B 1 18 ? -11.359 7.426 6.617 1 93.75 18 SER B N 1
ATOM 1544 C CA . SER B 1 18 ? -12.641 8.016 6.246 1 93.75 18 SER B CA 1
ATOM 1545 C C . SER B 1 18 ? -13.758 7.527 7.16 1 93.75 18 SER B C 1
ATOM 1547 O O . SER B 1 18 ? -14.906 7.953 7.027 1 93.75 18 SER B O 1
ATOM 1549 N N . SER B 1 19 ? -13.461 6.758 8.078 1 94.19 19 SER B N 1
ATOM 1550 C CA . SER B 1 19 ? -14.445 6.102 8.93 1 94.19 19 SER B CA 1
ATOM 1551 C C . SER B 1 19 ? -15.031 7.07 9.953 1 94.19 19 SER B C 1
ATOM 1553 O O . SER B 1 19 ? -14.305 7.895 10.516 1 94.19 19 SER B O 1
ATOM 1555 N N . GLU B 1 20 ? -16.328 6.91 10.234 1 93.25 20 GLU B N 1
ATOM 1556 C CA . GLU B 1 20 ? -17.016 7.688 11.266 1 93.25 20 GLU B CA 1
ATOM 1557 C C . GLU B 1 20 ? -17.172 6.883 12.555 1 93.25 20 GLU B C 1
ATOM 1559 O O . GLU B 1 20 ? -17.719 7.375 13.539 1 93.25 20 GLU B O 1
ATOM 1564 N N . ARG B 1 21 ? -16.766 5.641 12.586 1 93.19 21 ARG B N 1
ATOM 1565 C CA . ARG B 1 21 ? -16.984 4.719 13.695 1 93.19 21 ARG B CA 1
ATOM 1566 C C . ARG B 1 21 ? -15.766 4.684 14.617 1 93.19 21 ARG B C 1
ATOM 1568 O O . ARG B 1 21 ? -15.664 3.82 15.492 1 93.19 21 ARG B O 1
ATOM 1575 N N . VAL B 1 22 ? -14.883 5.672 14.508 1 95.62 22 VAL B N 1
ATOM 1576 C CA . VAL B 1 22 ? -13.625 5.684 15.242 1 95.62 22 VAL B CA 1
ATOM 1577 C C . VAL B 1 22 ? -13.836 6.355 16.594 1 95.62 22 VAL B C 1
ATOM 1579 O O . VAL B 1 22 ? -14.828 7.051 16.812 1 95.62 22 VAL B O 1
ATOM 1582 N N . ALA B 1 23 ? -12.891 6.141 17.5 1 95.06 23 ALA B N 1
ATOM 1583 C CA . ALA B 1 23 ? -12.922 6.742 18.844 1 95.06 23 ALA B CA 1
ATOM 1584 C C . ALA B 1 23 ? -12.867 8.266 18.75 1 95.06 23 ALA B C 1
ATOM 1586 O O . ALA B 1 23 ? -12.234 8.82 17.859 1 95.06 23 ALA B O 1
ATOM 1587 N N . ASP B 1 24 ? -13.438 8.953 19.734 1 96.06 24 ASP B N 1
ATOM 1588 C CA . ASP B 1 24 ? -13.461 10.414 19.781 1 96.06 24 ASP B CA 1
ATOM 1589 C C . ASP B 1 24 ? -12.047 10.984 19.891 1 96.06 24 ASP B C 1
ATOM 1591 O O . ASP B 1 24 ? -11.773 12.07 19.391 1 96.06 24 ASP B O 1
ATOM 1595 N N . SER B 1 25 ? -11.227 10.242 20.5 1 96.31 25 SER B N 1
ATOM 1596 C CA . SER B 1 25 ? -9.852 10.711 20.656 1 96.31 25 SER B CA 1
ATOM 1597 C C . SER B 1 25 ? -9.172 10.867 19.297 1 96.31 25 SER B C 1
ATOM 1599 O O . SER B 1 25 ? -8.367 11.773 19.109 1 96.31 25 SER B O 1
ATOM 1601 N N . TYR B 1 26 ? -9.531 10.008 18.391 1 97.06 26 TYR B N 1
ATOM 1602 C CA . TYR B 1 26 ? -8.953 10.117 17.047 1 97.06 26 TYR B CA 1
ATOM 1603 C C . TYR B 1 26 ? -9.547 11.305 16.297 1 97.06 26 TYR B C 1
ATOM 1605 O O . TYR B 1 26 ? -8.852 11.977 15.531 1 97.06 26 TYR B O 1
ATOM 1613 N N . ARG B 1 27 ? -10.75 11.578 16.562 1 97 27 ARG B N 1
ATOM 1614 C CA . ARG B 1 27 ? -11.391 12.742 15.961 1 97 27 ARG B CA 1
ATOM 1615 C C . ARG B 1 27 ? -10.758 14.039 16.453 1 97 27 ARG B C 1
ATOM 1617 O O . ARG B 1 27 ? -10.484 14.945 15.672 1 97 27 ARG B O 1
ATOM 1624 N N . SER B 1 28 ? -10.602 14.07 17.719 1 97.56 28 SER B N 1
ATOM 1625 C CA . SER B 1 28 ? -9.953 15.234 18.312 1 97.56 28 SER B CA 1
ATOM 1626 C C . SER B 1 28 ? -8.547 15.438 17.75 1 97.56 28 SER B C 1
ATOM 1628 O O . SER B 1 28 ? -8.156 16.562 17.438 1 97.56 28 SER B O 1
ATOM 1630 N N . LEU B 1 29 ? -7.832 14.336 17.609 1 97.88 29 LEU B N 1
ATOM 1631 C CA . LEU B 1 29 ? -6.496 14.398 17.016 1 97.88 29 LEU B CA 1
ATOM 1632 C C . LEU B 1 29 ? -6.547 14.961 15.609 1 97.88 29 LEU B C 1
ATOM 1634 O O . LEU B 1 29 ? -5.762 15.852 15.258 1 97.88 29 LEU B O 1
ATOM 1638 N N . ALA B 1 30 ? -7.441 14.453 14.812 1 98.31 30 ALA B N 1
ATOM 1639 C CA . ALA B 1 30 ? -7.582 14.906 13.43 1 98.31 30 ALA B CA 1
ATOM 1640 C C . ALA B 1 30 ? -7.871 16.406 13.375 1 98.31 30 ALA B C 1
ATOM 1642 O O . ALA B 1 30 ? -7.258 17.141 12.594 1 98.31 30 ALA B O 1
ATOM 1643 N N . ARG B 1 31 ? -8.742 16.859 14.219 1 98.25 31 ARG B N 1
ATOM 1644 C CA . ARG B 1 31 ? -9.07 18.281 14.297 1 98.25 31 ARG B CA 1
ATOM 1645 C C . ARG B 1 31 ? -7.84 19.094 14.68 1 98.25 31 ARG B C 1
ATOM 1647 O O . ARG B 1 31 ? -7.551 20.125 14.055 1 98.25 31 ARG B O 1
ATOM 1654 N N . ASP B 1 32 ? -7.172 18.625 15.688 1 98.75 32 ASP B N 1
ATOM 1655 C CA . ASP B 1 32 ? -5.988 19.328 16.172 1 98.75 32 ASP B CA 1
ATOM 1656 C C . ASP B 1 32 ? -4.906 19.406 15.094 1 98.75 32 ASP B C 1
ATOM 1658 O O . ASP B 1 32 ? -4.23 20.422 14.945 1 98.75 32 ASP B O 1
ATOM 1662 N N . VAL B 1 33 ? -4.742 18.344 14.367 1 98.81 33 VAL B N 1
ATOM 1663 C CA . VAL B 1 33 ? -3.746 18.297 13.297 1 98.81 33 VAL B CA 1
ATOM 1664 C C . VAL B 1 33 ? -4.105 19.297 12.219 1 98.81 33 VAL B C 1
ATOM 1666 O O . VAL B 1 33 ? -3.25 20.078 11.766 1 98.81 33 VAL B O 1
ATOM 1669 N N . GLY B 1 34 ? -5.375 19.297 11.758 1 98.62 34 GLY B N 1
ATOM 1670 C CA . GLY B 1 34 ? -5.812 20.281 10.781 1 98.62 34 GLY B CA 1
ATOM 1671 C C . GLY B 1 34 ? -5.562 21.719 11.219 1 98.62 34 GLY B C 1
ATOM 1672 O O . GLY B 1 34 ? -5.008 22.516 10.461 1 98.62 34 GLY B O 1
ATOM 1673 N N . ALA B 1 35 ? -5.926 22.016 12.445 1 98.75 35 ALA B N 1
ATOM 1674 C CA . ALA B 1 35 ? -5.738 23.359 13 1 98.75 35 ALA B CA 1
ATOM 1675 C C . ALA B 1 35 ? -4.258 23.719 13.094 1 98.75 35 ALA B C 1
ATOM 1677 O O . ALA B 1 35 ? -3.867 24.844 12.805 1 98.75 35 ALA B O 1
ATOM 1678 N N . ALA B 1 36 ? -3.439 22.781 13.516 1 98.75 36 ALA B N 1
ATOM 1679 C CA . ALA B 1 36 ? -2.004 23 13.664 1 98.75 36 ALA B CA 1
ATOM 1680 C C . ALA B 1 36 ? -1.354 23.297 12.312 1 98.75 36 ALA B C 1
ATOM 1682 O O . ALA B 1 36 ? -0.49 24.172 12.211 1 98.75 36 ALA B O 1
ATOM 1683 N N . ILE B 1 37 ? -1.761 22.547 11.305 1 98.38 37 ILE B N 1
ATOM 1684 C CA . ILE B 1 37 ? -1.231 22.766 9.961 1 98.38 37 ILE B CA 1
ATOM 1685 C C . ILE B 1 37 ? -1.54 24.203 9.516 1 98.38 37 ILE B C 1
ATOM 1687 O O . ILE B 1 37 ? -0.646 24.922 9.07 1 98.38 37 ILE B O 1
ATOM 1691 N N . ALA B 1 38 ? -2.771 24.609 9.68 1 97.69 38 ALA B N 1
ATOM 1692 C CA . ALA B 1 38 ? -3.184 25.969 9.32 1 97.69 38 ALA B CA 1
ATOM 1693 C C . ALA B 1 38 ? -2.461 27 10.18 1 97.69 38 ALA B C 1
ATOM 1695 O O . ALA B 1 38 ? -1.977 28.016 9.664 1 97.69 38 ALA B O 1
ATOM 1696 N N . GLY B 1 39 ? -2.396 26.734 11.43 1 97.62 39 GLY B N 1
ATOM 1697 C CA . GLY B 1 39 ? -1.768 27.656 12.367 1 97.62 39 GLY B CA 1
ATOM 1698 C C . GLY B 1 39 ? -0.3 27.891 12.062 1 97.62 39 GLY B C 1
ATOM 1699 O O . GLY B 1 39 ? 0.227 28.969 12.352 1 97.62 39 GLY B O 1
ATOM 1700 N N . ALA B 1 40 ? 0.352 26.938 11.5 1 97.25 40 ALA B N 1
ATOM 1701 C CA . ALA B 1 40 ? 1.769 27.031 11.156 1 97.25 40 ALA B CA 1
ATOM 1702 C C . ALA B 1 40 ? 1.96 27.719 9.805 1 97.25 40 ALA B C 1
ATOM 1704 O O . ALA B 1 40 ? 3.092 27.906 9.359 1 97.25 40 ALA B O 1
ATOM 1705 N N . GLY B 1 41 ? 0.845 28.016 9.156 1 96.56 41 GLY B N 1
ATOM 1706 C CA . GLY B 1 41 ? 0.914 28.625 7.844 1 96.56 41 GLY B CA 1
ATOM 1707 C C . GLY B 1 41 ? 1.153 27.641 6.723 1 96.56 41 GLY B C 1
ATOM 1708 O O . GLY B 1 41 ? 1.561 28.016 5.625 1 96.56 41 GLY B O 1
ATOM 1709 N N . TRP B 1 42 ? 0.999 26.344 6.988 1 97.81 42 TRP B N 1
ATOM 1710 C CA . TRP B 1 42 ? 1.175 25.297 5.988 1 97.81 42 TRP B CA 1
ATOM 1711 C C . TRP B 1 42 ? -0.13 25.031 5.246 1 97.81 42 TRP B C 1
ATOM 1713 O O . TRP B 1 42 ? -1.202 25.438 5.695 1 97.81 42 TRP B O 1
ATOM 1723 N N . ARG B 1 43 ? -0.025 24.422 4.109 1 97.31 43 ARG B N 1
ATOM 1724 C CA . ARG B 1 43 ? -1.191 23.969 3.355 1 97.31 43 ARG B CA 1
ATOM 1725 C C . ARG B 1 43 ? -1.485 22.5 3.625 1 97.31 43 ARG B C 1
ATOM 1727 O O . ARG B 1 43 ? -0.566 21.688 3.691 1 97.31 43 ARG B O 1
ATOM 1734 N N . LEU B 1 44 ? -2.758 22.188 3.736 1 97.88 44 LEU B N 1
ATOM 1735 C CA . LEU B 1 44 ? -3.189 20.797 3.848 1 97.88 44 LEU B CA 1
ATOM 1736 C C . LEU B 1 44 ? -3.453 20.203 2.469 1 97.88 44 LEU B C 1
ATOM 1738 O O . LEU B 1 44 ? -4.172 20.797 1.66 1 97.88 44 LEU B O 1
ATOM 1742 N N . VAL B 1 45 ? -2.854 19.047 2.176 1 98.12 45 VAL B N 1
ATOM 1743 C CA . VAL B 1 45 ? -3.211 18.172 1.064 1 98.12 45 VAL B CA 1
ATOM 1744 C C . VAL B 1 45 ? -3.791 16.875 1.603 1 98.12 45 VAL B C 1
ATOM 1746 O O . VAL B 1 45 ? -3.234 16.266 2.523 1 98.12 45 VAL B O 1
ATOM 1749 N N . TYR B 1 46 ? -4.969 16.469 1.121 1 97.38 46 TYR B N 1
ATOM 1750 C CA . TYR B 1 46 ? -5.551 15.219 1.602 1 97.38 46 TYR B CA 1
ATOM 1751 C C . TYR B 1 46 ? -6.434 14.578 0.536 1 97.38 46 TYR B C 1
ATOM 1753 O O . TYR B 1 46 ? -6.559 15.109 -0.572 1 97.38 46 TYR B O 1
ATOM 1761 N N . GLY B 1 47 ? -7.039 13.484 0.884 1 95.5 47 GLY B N 1
ATOM 1762 C CA . GLY B 1 47 ? -7.727 12.656 -0.102 1 95.5 47 GLY B CA 1
ATOM 1763 C C . GLY B 1 47 ? -9.102 13.188 -0.465 1 95.5 47 GLY B C 1
ATOM 1764 O O . GLY B 1 47 ? -9.852 12.531 -1.189 1 95.5 47 GLY B O 1
ATOM 1765 N N . GLY B 1 48 ? -9.523 14.188 0.055 1 93.06 48 GLY B N 1
ATOM 1766 C CA . GLY B 1 48 ? -10.688 14.914 -0.425 1 93.06 48 GLY B CA 1
ATOM 1767 C C . GLY B 1 48 ? -11.984 14.453 0.211 1 93.06 48 GLY B C 1
ATOM 1768 O O . GLY B 1 48 ? -13.047 15.023 -0.047 1 93.06 48 GLY B O 1
ATOM 1769 N N . GLY B 1 49 ? -11.945 13.469 1.019 1 88.81 49 GLY B N 1
ATOM 1770 C CA . GLY B 1 49 ? -13.164 13 1.651 1 88.81 49 GLY B CA 1
ATOM 1771 C C . GLY B 1 49 ? -13.711 13.953 2.695 1 88.81 49 GLY B C 1
ATOM 1772 O O . GLY B 1 49 ? -12.938 14.586 3.424 1 88.81 49 GLY B O 1
ATOM 1773 N N . GLN B 1 50 ? -14.992 13.93 2.814 1 87.94 50 GLN B N 1
ATOM 1774 C CA . GLN B 1 50 ? -15.625 14.867 3.73 1 87.94 50 GLN B CA 1
ATOM 1775 C C . GLN B 1 50 ? -16.078 14.172 5.012 1 87.94 50 GLN B C 1
ATOM 1777 O O . GLN B 1 50 ? -16.562 14.82 5.938 1 87.94 50 GLN B O 1
ATOM 1782 N N . VAL B 1 51 ? -15.875 12.945 5 1 87.56 51 VAL B N 1
ATOM 1783 C CA . VAL B 1 51 ? -16.391 12.18 6.125 1 87.56 51 VAL B CA 1
ATOM 1784 C C . VAL B 1 51 ? -15.227 11.656 6.969 1 87.56 51 VAL B C 1
ATOM 1786 O O . VAL B 1 51 ? -14.07 11.711 6.539 1 87.56 51 VAL B O 1
ATOM 1789 N N . GLY B 1 52 ? -15.555 11.305 8.195 1 93.94 52 GLY B N 1
ATOM 1790 C CA . GLY B 1 52 ? -14.578 10.672 9.062 1 93.94 52 GLY B CA 1
ATOM 1791 C C . GLY B 1 52 ? -13.453 11.602 9.484 1 93.94 52 GLY B C 1
ATOM 1792 O O . GLY B 1 52 ? -13.656 12.812 9.594 1 93.94 52 GLY B O 1
ATOM 1793 N N . LEU B 1 53 ? -12.336 11.008 9.727 1 96.81 53 LEU B N 1
ATOM 1794 C CA . LEU B 1 53 ? -11.18 11.773 10.18 1 96.81 53 LEU B CA 1
ATOM 1795 C C . LEU B 1 53 ? -10.68 12.703 9.086 1 96.81 53 LEU B C 1
ATOM 1797 O O . LEU B 1 53 ? -10.195 13.805 9.367 1 96.81 53 LEU B O 1
ATOM 1801 N N . MET B 1 54 ? -10.883 12.242 7.863 1 95.75 54 MET B N 1
ATOM 1802 C CA . MET B 1 54 ? -10.484 13.086 6.742 1 95.75 54 MET B CA 1
ATOM 1803 C C . MET B 1 54 ? -11.258 14.406 6.754 1 95.75 54 MET B C 1
ATOM 1805 O O . MET B 1 54 ? -10.664 15.477 6.617 1 95.75 54 MET B O 1
ATOM 1809 N N . GLY B 1 55 ? -12.523 14.258 6.91 1 93.94 55 GLY B N 1
ATOM 1810 C CA . GLY B 1 55 ? -13.344 15.461 6.988 1 93.94 55 GLY B CA 1
ATOM 1811 C C . GLY B 1 55 ? -12.992 16.344 8.164 1 93.94 55 GLY B C 1
ATOM 1812 O O . GLY B 1 55 ? -12.984 17.57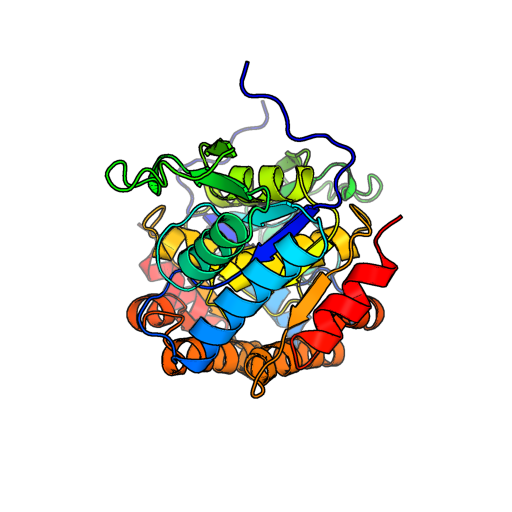8 8.039 1 93.94 55 GLY B O 1
ATOM 1813 N N . GLU B 1 56 ? -12.664 15.766 9.273 1 96.19 56 GLU B N 1
ATOM 1814 C CA . GLU B 1 56 ? -12.312 16.5 10.484 1 96.19 56 GLU B CA 1
ATOM 1815 C C . GLU B 1 56 ? -11.047 17.328 10.273 1 96.19 56 GLU B C 1
ATOM 1817 O O . GLU B 1 56 ? -11 18.5 10.648 1 96.19 56 GLU B O 1
ATOM 1822 N N . VAL B 1 57 ? -10.023 16.719 9.688 1 97.81 57 VAL B N 1
ATOM 1823 C CA . VAL B 1 57 ? -8.766 17.406 9.438 1 97.81 57 VAL B CA 1
ATOM 1824 C C . VAL B 1 57 ? -9.008 18.609 8.523 1 97.81 57 VAL B C 1
ATOM 1826 O O . VAL B 1 57 ? -8.539 19.719 8.797 1 97.81 57 VAL B O 1
ATOM 1829 N N . ALA B 1 58 ? -9.766 18.375 7.469 1 96.38 58 ALA B N 1
ATOM 1830 C CA . ALA B 1 58 ? -9.992 19.406 6.453 1 96.38 58 ALA B CA 1
ATOM 1831 C C . ALA B 1 58 ? -10.82 20.547 7.016 1 96.38 58 ALA B C 1
ATOM 1833 O O . ALA B 1 58 ? -10.477 21.719 6.832 1 96.38 58 ALA B O 1
ATOM 1834 N N . ARG B 1 59 ? -11.875 20.234 7.688 1 95.31 59 ARG B N 1
ATOM 1835 C CA . ARG B 1 59 ? -12.742 21.266 8.258 1 95.31 59 ARG B CA 1
ATOM 1836 C C . ARG B 1 59 ? -11.984 22.125 9.273 1 95.31 59 ARG B C 1
ATOM 1838 O O . ARG B 1 59 ? -12.148 23.344 9.32 1 95.31 59 ARG B O 1
ATOM 1845 N N . ALA B 1 60 ? -11.188 21.438 10.078 1 97.69 60 ALA B N 1
ATOM 1846 C CA . ALA B 1 60 ? -10.43 22.156 11.102 1 97.69 60 ALA B CA 1
ATOM 1847 C C . ALA B 1 60 ? -9.398 23.094 10.461 1 97.69 60 ALA B C 1
ATOM 1849 O O . ALA B 1 60 ? -9.195 24.219 10.93 1 97.69 60 ALA B O 1
ATOM 1850 N N . ALA B 1 61 ? -8.734 22.625 9.438 1 97.5 61 ALA B N 1
ATOM 1851 C CA . ALA B 1 61 ? -7.773 23.453 8.734 1 97.5 61 ALA B CA 1
ATOM 1852 C C . ALA B 1 61 ? -8.453 24.688 8.133 1 97.5 61 ALA B C 1
ATOM 1854 O O . ALA B 1 61 ? -7.961 25.812 8.266 1 97.5 61 ALA B O 1
ATOM 1855 N N . LEU B 1 62 ? -9.578 24.516 7.504 1 95.94 62 LEU B N 1
ATOM 1856 C CA . LEU B 1 62 ? -10.328 25.594 6.895 1 95.94 62 LEU B CA 1
ATOM 1857 C C . LEU B 1 62 ? -10.789 26.594 7.953 1 95.94 62 LEU B C 1
ATOM 1859 O O . LEU B 1 62 ? -10.656 27.812 7.77 1 95.94 62 LEU B O 1
ATOM 1863 N N . ALA B 1 63 ? -11.32 26.078 8.992 1 95.56 63 ALA B N 1
ATOM 1864 C CA . ALA B 1 63 ? -11.828 26.922 10.07 1 95.56 63 ALA B CA 1
ATOM 1865 C C . ALA B 1 63 ? -10.727 27.797 10.648 1 95.56 63 ALA B C 1
ATOM 1867 O O . ALA B 1 63 ? -10.984 28.906 11.109 1 95.56 63 ALA B O 1
ATOM 1868 N N . ALA B 1 64 ? -9.531 27.297 10.578 1 97 64 ALA B N 1
ATOM 1869 C CA . ALA B 1 64 ? -8.391 28.031 11.117 1 97 64 ALA B CA 1
ATOM 1870 C C . ALA B 1 64 ? -7.781 28.953 10.055 1 97 64 ALA B C 1
ATOM 1872 O O . ALA B 1 64 ? -6.742 29.562 10.289 1 97 64 ALA B O 1
ATOM 1873 N N . GLY B 1 65 ? -8.383 28.969 8.867 1 94.56 65 GLY B N 1
ATOM 1874 C CA . GLY B 1 65 ? -7.977 29.906 7.824 1 94.56 65 GLY B CA 1
ATOM 1875 C C . GLY B 1 65 ? -6.883 29.359 6.926 1 94.56 65 GLY B C 1
ATOM 1876 O O . GLY B 1 65 ? -6.215 30.125 6.219 1 94.56 65 GLY B O 1
ATOM 1877 N N . GLY B 1 66 ? -6.672 28.078 6.988 1 95.44 66 GLY B N 1
ATOM 1878 C CA . GLY B 1 66 ? -5.617 27.469 6.188 1 95.44 66 GLY B CA 1
ATOM 1879 C C . GLY B 1 66 ? -6.059 27.125 4.777 1 95.44 66 GLY B C 1
ATOM 1880 O O . GLY B 1 66 ? -7.258 27.062 4.496 1 95.44 66 GLY B O 1
ATOM 1881 N N . GLY B 1 67 ? -5.082 26.969 3.881 1 95 67 GLY B N 1
ATOM 1882 C CA . GLY B 1 67 ? -5.348 26.422 2.559 1 95 67 GLY B CA 1
ATOM 1883 C C . GLY B 1 67 ? -5.492 24.906 2.555 1 95 67 GLY B C 1
ATOM 1884 O O . GLY B 1 67 ? -4.773 24.203 3.27 1 95 67 GLY B O 1
ATOM 1885 N N . VAL B 1 68 ? -6.496 24.453 1.761 1 96.31 68 VAL B N 1
ATOM 1886 C CA . VAL B 1 68 ? -6.762 23.016 1.712 1 96.31 68 VAL B CA 1
ATOM 1887 C C . VAL B 1 68 ? -6.895 22.578 0.26 1 96.31 68 VAL B C 1
ATOM 1889 O O . VAL B 1 68 ? -7.645 23.172 -0.516 1 96.31 68 VAL B O 1
ATOM 1892 N N . THR B 1 69 ? -6.094 21.562 -0.103 1 96.12 69 THR B N 1
ATOM 1893 C CA . THR B 1 69 ? -6.238 20.859 -1.377 1 96.12 69 THR B CA 1
ATOM 1894 C C . THR B 1 69 ? -6.734 19.438 -1.161 1 96.12 69 THR B C 1
ATOM 1896 O O . THR B 1 69 ? -6.09 18.656 -0.463 1 96.12 69 THR B O 1
ATOM 1899 N N . GLY B 1 70 ? -7.906 19.172 -1.701 1 95.69 70 GLY B N 1
ATOM 1900 C CA . GLY B 1 70 ? -8.422 17.812 -1.731 1 95.69 70 GLY B CA 1
ATOM 1901 C C . GLY B 1 70 ? -8.344 17.172 -3.104 1 95.69 70 GLY B C 1
ATOM 1902 O O . GLY B 1 70 ? -8.555 17.844 -4.117 1 95.69 70 GLY B O 1
ATOM 1903 N N . ILE B 1 71 ? -7.957 15.938 -3.143 1 96.25 71 ILE B N 1
ATOM 1904 C CA . ILE B 1 71 ? -7.906 15.18 -4.391 1 96.25 71 ILE B CA 1
ATOM 1905 C C . ILE B 1 71 ? -8.781 13.938 -4.273 1 96.25 71 ILE B C 1
ATOM 1907 O O . ILE B 1 71 ? -8.555 13.094 -3.398 1 96.25 71 ILE B O 1
ATOM 1911 N N . ILE B 1 72 ? -9.742 13.797 -5.16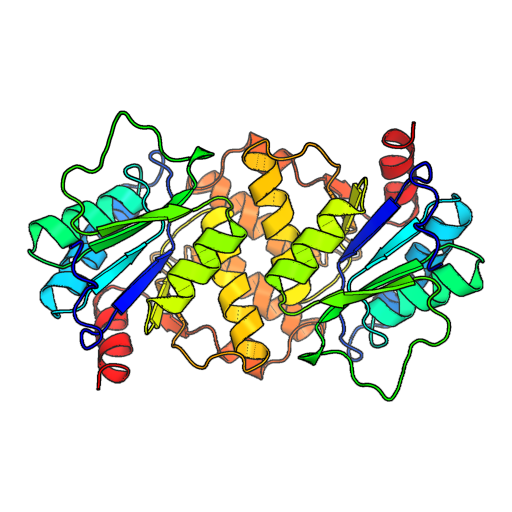 1 94.38 72 ILE B N 1
ATOM 1912 C CA . ILE B 1 72 ? -10.711 12.719 -4.98 1 94.38 72 ILE B CA 1
ATOM 1913 C C . ILE B 1 72 ? -11.133 12.172 -6.344 1 94.38 72 ILE B C 1
ATOM 1915 O O . ILE B 1 72 ? -11.344 12.938 -7.289 1 94.38 72 ILE B O 1
ATOM 1919 N N . PRO B 1 73 ? -11.164 10.836 -6.402 1 94.38 73 PRO B N 1
ATOM 1920 C CA . PRO B 1 73 ? -11.672 10.266 -7.652 1 94.38 73 PRO B CA 1
ATOM 1921 C C . PRO B 1 73 ? -13.148 10.594 -7.891 1 94.38 73 PRO B C 1
ATOM 1923 O O . PRO B 1 73 ? -13.93 10.656 -6.941 1 94.38 73 PRO B O 1
ATOM 1926 N N . HIS B 1 74 ? -13.484 10.68 -9.156 1 91.31 74 HIS B N 1
ATOM 1927 C CA . HIS B 1 74 ? -14.875 10.898 -9.547 1 91.31 74 HIS B CA 1
ATOM 1928 C C . HIS B 1 74 ? -15.797 9.883 -8.883 1 91.31 74 HIS B C 1
ATOM 1930 O O . HIS B 1 74 ? -16.891 10.227 -8.438 1 91.31 74 HIS B O 1
ATOM 1936 N N . SER B 1 75 ? -15.359 8.727 -8.781 1 85.69 75 SER B N 1
ATOM 1937 C CA . SER B 1 75 ? -16.172 7.617 -8.289 1 85.69 75 SER B CA 1
ATOM 1938 C C . SER B 1 75 ? -16.438 7.742 -6.793 1 85.69 75 SER B C 1
ATOM 1940 O O . SER B 1 75 ? -17.406 7.188 -6.281 1 85.69 75 SER B O 1
ATOM 1942 N N . LEU B 1 76 ? -15.633 8.477 -6.141 1 84.44 76 LEU B N 1
ATOM 1943 C CA . LEU B 1 76 ? -15.758 8.602 -4.691 1 84.44 76 LEU B CA 1
ATOM 1944 C C . LEU B 1 76 ? -16.359 9.945 -4.309 1 84.44 76 LEU B C 1
ATOM 1946 O O . LEU B 1 76 ? -16.688 10.172 -3.139 1 84.44 76 LEU B O 1
ATOM 1950 N N . ASN B 1 77 ? -16.359 10.734 -5.32 1 75.25 77 ASN B N 1
ATOM 1951 C CA . ASN B 1 77 ? -16.891 12.07 -5.055 1 75.25 77 ASN B CA 1
ATOM 1952 C C . ASN B 1 77 ? -18.406 12.062 -4.906 1 75.25 77 ASN B C 1
ATOM 1954 O O . ASN B 1 77 ? -19.125 11.703 -5.844 1 75.25 77 ASN B O 1
ATOM 1958 N N . ARG B 1 78 ? -18.953 11.867 -3.922 1 61.81 78 ARG B N 1
ATOM 1959 C CA . ARG B 1 78 ? -20.391 11.977 -3.756 1 61.81 78 ARG B CA 1
ATOM 1960 C C . ARG B 1 78 ? -20.828 13.438 -3.781 1 61.81 78 ARG B C 1
ATOM 1962 O O . ARG B 1 78 ? -20.328 14.258 -3.012 1 61.81 78 ARG B O 1
ATOM 1969 N N . ARG B 1 79 ? -21.25 13.859 -4.996 1 52.69 79 ARG B N 1
ATOM 1970 C CA . ARG B 1 79 ? -21.672 15.203 -5.383 1 52.69 79 ARG B CA 1
ATOM 1971 C C . ARG B 1 79 ? -22.266 15.953 -4.203 1 52.69 79 ARG B C 1
ATOM 1973 O O . ARG B 1 79 ? -22.234 17.188 -4.156 1 52.69 79 ARG B O 1
ATOM 1980 N N . GLU B 1 80 ? -23.031 15.164 -3.529 1 44.38 80 GLU B N 1
ATOM 1981 C CA . GLU B 1 80 ? -23.891 15.992 -2.691 1 44.38 80 GLU B CA 1
ATOM 1982 C C . GLU B 1 80 ? -23.078 16.828 -1.705 1 44.38 80 GLU B C 1
ATOM 1984 O O . GLU B 1 80 ? -23.578 17.781 -1.123 1 44.38 80 GLU B O 1
ATOM 1989 N N . VAL B 1 81 ? -21.906 16.25 -1.264 1 46.53 81 VAL B N 1
ATOM 1990 C CA . VAL B 1 81 ? -21.344 17.156 -0.262 1 46.53 81 VAL B CA 1
ATOM 1991 C C . VAL B 1 81 ? -20.094 17.828 -0.827 1 46.53 81 VAL B C 1
ATOM 1993 O O . VAL B 1 81 ? -19.016 17.25 -0.849 1 46.53 81 VAL B O 1
ATOM 1996 N N . ALA B 1 82 ? -20.297 18.359 -1.997 1 46.16 82 ALA B N 1
ATOM 1997 C CA . ALA B 1 82 ? -19.266 19.312 -2.377 1 46.16 82 ALA B CA 1
ATOM 1998 C C . ALA B 1 82 ? -18.734 20.062 -1.157 1 46.16 82 ALA B C 1
ATOM 2000 O O . ALA B 1 82 ? -19.516 20.578 -0.345 1 46.16 82 ALA B O 1
ATOM 2001 N N . PHE B 1 83 ? -17.641 19.562 -0.572 1 54.19 83 PHE B N 1
ATOM 2002 C CA . PHE B 1 83 ? -17 20.484 0.362 1 54.19 83 PHE B CA 1
ATOM 2003 C C . PHE B 1 83 ? -16.922 21.891 -0.233 1 54.19 83 PHE B C 1
ATOM 2005 O O . PHE B 1 83 ? -15.945 22.219 -0.918 1 54.19 83 PHE B O 1
ATOM 2012 N N . ASP B 1 84 ? -18.062 22.422 -0.437 1 55.94 84 ASP B N 1
ATOM 2013 C CA . ASP B 1 84 ? -18.156 23.75 -1.034 1 55.94 84 ASP B CA 1
ATOM 2014 C C . ASP B 1 84 ? -17.094 24.688 -0.472 1 55.94 84 ASP B C 1
ATOM 2016 O O . ASP B 1 84 ? -16.719 25.672 -1.107 1 55.94 84 ASP B O 1
ATOM 2020 N N . ASP B 1 85 ? -16.5 24.203 0.657 1 64.88 85 ASP B N 1
ATOM 2021 C CA . ASP B 1 85 ? -15.625 25.219 1.254 1 64.88 85 ASP B CA 1
ATOM 2022 C C . ASP B 1 85 ? -14.156 24.906 0.975 1 64.88 85 ASP B C 1
ATOM 2024 O O . ASP B 1 85 ? -13.273 25.688 1.324 1 64.88 85 ASP B O 1
ATOM 2028 N N . ILE B 1 86 ? -14 23.766 0.284 1 74.31 86 ILE B N 1
ATOM 2029 C CA . ILE B 1 86 ? -12.594 23.5 -0.009 1 74.31 86 ILE B CA 1
ATOM 2030 C C . ILE B 1 86 ? -12.117 24.391 -1.149 1 74.31 86 ILE B C 1
ATOM 2032 O O . ILE B 1 86 ? -12.789 24.5 -2.18 1 74.31 86 ILE B O 1
ATOM 2036 N N . ASP B 1 87 ? -11.117 25.094 -0.881 1 76.44 87 ASP B N 1
ATOM 2037 C CA . ASP B 1 87 ? -10.633 26.109 -1.816 1 76.44 87 ASP B CA 1
ATOM 2038 C C . ASP B 1 87 ? -10.078 25.469 -3.086 1 76.44 87 ASP B C 1
ATOM 2040 O O . ASP B 1 87 ? -10.078 26.078 -4.152 1 76.44 87 ASP B O 1
ATOM 2044 N N . ASP B 1 88 ? -9.578 24.156 -3.02 1 88.31 88 ASP B N 1
ATOM 2045 C CA . ASP B 1 88 ? -8.953 23.5 -4.168 1 88.31 88 ASP B CA 1
ATOM 2046 C C . ASP B 1 88 ? -9.273 22 -4.188 1 88.31 88 ASP B C 1
ATOM 2048 O O . ASP B 1 88 ? -8.578 21.203 -3.549 1 88.31 88 ASP B O 1
ATOM 2052 N N . LEU B 1 89 ? -10.273 21.672 -4.895 1 91.5 89 LEU B N 1
ATOM 2053 C CA . LEU B 1 89 ? -10.656 20.281 -5.062 1 91.5 89 LEU B CA 1
ATOM 2054 C C . LEU B 1 89 ? -10.273 19.766 -6.445 1 91.5 89 LEU B C 1
ATOM 2056 O O . LEU B 1 89 ? -10.742 20.297 -7.457 1 91.5 89 LEU B O 1
ATOM 2060 N N . VAL B 1 90 ? -9.445 18.844 -6.484 1 93.88 90 VAL B N 1
ATOM 2061 C CA . VAL B 1 90 ? -8.961 18.266 -7.73 1 93.88 90 VAL B CA 1
ATOM 2062 C C . VAL B 1 90 ? -9.625 16.906 -7.957 1 93.88 90 VAL B C 1
ATOM 2064 O O . VAL B 1 90 ? -9.555 16.016 -7.102 1 93.88 90 VAL B O 1
ATOM 2067 N N . LEU B 1 91 ? -10.234 16.766 -9.086 1 94.12 91 LEU B N 1
ATOM 2068 C CA . LEU B 1 91 ? -10.836 15.484 -9.453 1 94.12 91 LEU B CA 1
ATOM 2069 C C . LEU B 1 91 ? -9.859 14.648 -10.266 1 94.12 91 LEU B C 1
ATOM 2071 O O . LEU B 1 91 ? -9.109 15.18 -11.086 1 94.12 91 LEU B O 1
ATOM 2075 N N . CYS B 1 92 ? -9.875 13.328 -10 1 95.31 92 CYS B N 1
ATOM 2076 C CA . CYS B 1 92 ? -9.047 12.406 -10.766 1 95.31 92 CYS B CA 1
ATOM 2077 C C . CYS B 1 92 ? -9.844 11.164 -11.156 1 95.31 92 CYS B C 1
ATOM 2079 O O . CYS B 1 92 ? -11.023 11.047 -10.828 1 95.31 92 CYS B O 1
ATOM 2081 N N . ASP B 1 93 ? -9.188 10.289 -11.914 1 94.25 93 ASP B N 1
ATOM 2082 C CA . ASP B 1 93 ? -9.938 9.172 -12.477 1 94.25 93 ASP B CA 1
ATOM 2083 C C . ASP B 1 93 ? -9.758 7.91 -11.633 1 94.25 93 ASP B C 1
ATOM 2085 O O . ASP B 1 93 ? -10.656 7.07 -11.562 1 94.25 93 ASP B O 1
ATOM 2089 N N . THR B 1 94 ? -8.555 7.723 -11.008 1 94.62 94 THR B N 1
ATOM 2090 C CA . THR B 1 94 ? -8.25 6.473 -10.312 1 94.62 94 THR B CA 1
ATOM 2091 C C . THR B 1 94 ? -7.594 6.746 -8.961 1 94.62 94 THR B C 1
ATOM 2093 O O . THR B 1 94 ? -7.117 7.852 -8.711 1 94.62 94 THR B O 1
ATOM 2096 N N . LEU B 1 95 ? -7.582 5.75 -8.133 1 95.94 95 LEU B N 1
ATOM 2097 C CA . LEU B 1 95 ? -6.887 5.844 -6.852 1 95.94 95 LEU B CA 1
ATOM 2098 C C . LEU B 1 95 ? -5.387 6.043 -7.062 1 95.94 95 LEU B C 1
ATOM 2100 O O . LEU B 1 95 ? -4.742 6.777 -6.309 1 95.94 95 LEU B O 1
ATOM 2104 N N . ALA B 1 96 ? -4.859 5.34 -8.086 1 95.88 96 ALA B N 1
ATOM 2105 C CA . ALA B 1 96 ? -3.447 5.496 -8.422 1 95.88 96 ALA B CA 1
ATOM 2106 C C . ALA B 1 96 ? -3.127 6.941 -8.789 1 95.88 96 ALA B C 1
ATOM 2108 O O . ALA B 1 96 ? -2.146 7.512 -8.305 1 95.88 96 ALA B O 1
ATOM 2109 N N . GLU B 1 97 ? -3.922 7.5 -9.594 1 96.12 97 GLU B N 1
ATOM 2110 C CA . GLU B 1 97 ? -3.742 8.898 -9.977 1 96.12 97 GLU B CA 1
ATOM 2111 C C . GLU B 1 97 ? -3.91 9.828 -8.773 1 96.12 97 GLU B C 1
ATOM 2113 O O . GLU B 1 97 ? -3.193 10.82 -8.648 1 96.12 97 GLU B O 1
ATOM 2118 N N . ARG B 1 98 ? -4.863 9.531 -7.926 1 96.88 98 ARG B N 1
ATOM 2119 C CA . ARG B 1 98 ? -5.07 10.312 -6.707 1 96.88 98 ARG B CA 1
ATOM 2120 C C . ARG B 1 98 ? -3.793 10.375 -5.875 1 96.88 98 ARG B C 1
ATOM 2122 O O . ARG B 1 98 ? -3.377 11.461 -5.457 1 96.88 98 ARG B O 1
ATOM 2129 N N . LYS B 1 99 ? -3.176 9.227 -5.637 1 98 99 LYS B N 1
ATOM 2130 C CA . LYS B 1 99 ? -1.954 9.18 -4.84 1 98 99 LYS B CA 1
ATOM 2131 C C . LYS B 1 99 ? -0.829 9.969 -5.504 1 98 99 LYS B C 1
ATOM 2133 O O . LYS B 1 99 ? -0.079 10.68 -4.832 1 98 99 LYS B O 1
ATOM 2138 N N . GLN B 1 100 ? -0.726 9.828 -6.809 1 97 100 GLN B N 1
ATOM 2139 C CA . GLN B 1 100 ? 0.307 10.562 -7.531 1 97 100 GLN B CA 1
ATOM 2140 C C . GLN B 1 100 ? 0.101 12.07 -7.414 1 97 100 GLN B C 1
ATOM 2142 O O . GLN B 1 100 ? 1.058 12.812 -7.195 1 97 100 GLN B O 1
ATOM 2147 N N . LEU B 1 101 ? -1.109 12.531 -7.582 1 97.31 101 LEU B N 1
ATOM 2148 C CA . LEU B 1 101 ? -1.419 13.953 -7.5 1 97.31 101 LEU B CA 1
ATOM 2149 C C . LEU B 1 101 ? -1.165 14.484 -6.094 1 97.31 101 LEU B C 1
ATOM 2151 O O . LEU B 1 101 ? -0.678 15.609 -5.93 1 97.31 101 LEU B O 1
ATOM 2155 N N . MET B 1 102 ? -1.51 13.719 -5.105 1 98 102 MET B N 1
ATOM 2156 C CA . MET B 1 102 ? -1.206 14.109 -3.73 1 98 102 MET B CA 1
ATOM 2157 C C . MET B 1 102 ? 0.301 14.203 -3.514 1 98 102 MET B C 1
ATOM 2159 O O . MET B 1 102 ? 0.786 15.164 -2.912 1 98 102 MET B O 1
ATOM 2163 N N . ASP B 1 103 ? 0.971 13.227 -4.051 1 97.62 103 ASP B N 1
ATOM 2164 C CA . ASP B 1 103 ? 2.426 13.203 -3.939 1 97.62 103 ASP B CA 1
ATOM 2165 C C . ASP B 1 103 ? 3.047 14.438 -4.598 1 97.62 103 ASP B C 1
ATOM 2167 O O . ASP B 1 103 ? 3.969 15.047 -4.051 1 97.62 103 ASP B O 1
ATOM 2171 N N . ASP B 1 104 ? 2.525 14.852 -5.699 1 96.88 104 ASP B N 1
ATOM 2172 C CA . ASP B 1 104 ? 3.051 15.961 -6.484 1 96.88 104 ASP B CA 1
ATOM 2173 C C . ASP B 1 104 ? 2.838 17.297 -5.762 1 96.88 104 ASP B C 1
ATOM 2175 O O . ASP B 1 104 ? 3.482 18.297 -6.086 1 96.88 104 ASP B O 1
AT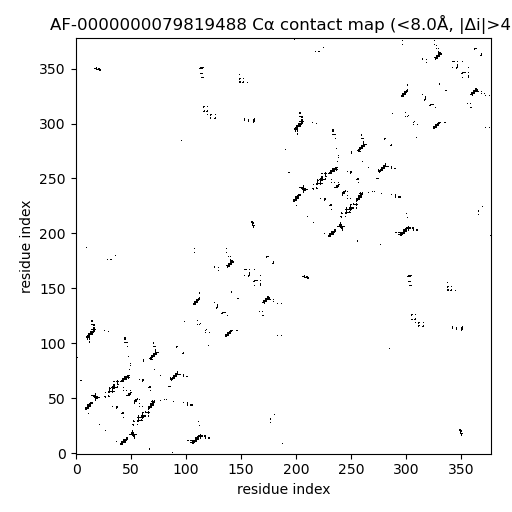OM 2179 N N . ARG B 1 105 ? 2.018 17.328 -4.746 1 96.62 105 ARG B N 1
ATOM 2180 C CA . ARG B 1 105 ? 1.591 18.594 -4.168 1 96.62 105 ARG B CA 1
ATOM 2181 C C . ARG B 1 105 ? 2.025 18.703 -2.711 1 96.62 105 ARG B C 1
ATOM 2183 O O . ARG B 1 105 ? 1.545 19.578 -1.979 1 96.62 105 ARG B O 1
ATOM 2190 N N . THR B 1 106 ? 2.883 17.828 -2.324 1 97.75 106 THR B N 1
ATOM 2191 C CA . THR B 1 106 ? 3.188 17.812 -0.898 1 97.75 106 THR B CA 1
ATOM 2192 C C . THR B 1 106 ? 4.691 17.922 -0.666 1 97.75 106 THR B C 1
ATOM 2194 O O . THR B 1 106 ? 5.484 17.578 -1.545 1 97.75 106 THR B O 1
ATOM 2197 N N . ASP B 1 107 ? 5.066 18.406 0.503 1 98 107 ASP B N 1
ATOM 2198 C CA . ASP B 1 107 ? 6.465 18.5 0.908 1 98 107 ASP B CA 1
ATOM 2199 C C . ASP B 1 107 ? 6.789 17.5 2.008 1 98 107 ASP B C 1
ATOM 2201 O O . ASP B 1 107 ? 7.957 17.172 2.232 1 98 107 ASP B O 1
ATOM 2205 N N . ALA B 1 108 ? 5.77 17.016 2.707 1 98.5 108 ALA B N 1
ATOM 2206 C CA . ALA B 1 108 ? 5.914 16.031 3.777 1 98.5 108 ALA B CA 1
ATOM 2207 C C . ALA B 1 108 ? 4.605 15.297 4.023 1 98.5 108 ALA B C 1
ATOM 2209 O O . ALA B 1 108 ? 3.529 15.797 3.684 1 98.5 108 ALA B O 1
ATOM 2210 N N . TYR B 1 109 ? 4.711 14.133 4.598 1 98.81 109 TYR B N 1
ATOM 2211 C CA . TYR B 1 109 ? 3.543 13.305 4.867 1 98.81 109 TYR B CA 1
ATOM 2212 C C . TYR B 1 109 ? 3.32 13.148 6.367 1 98.81 109 TYR B C 1
ATOM 2214 O O . TYR B 1 109 ? 4.277 13.008 7.133 1 98.81 109 TYR B O 1
ATOM 2222 N N . VAL B 1 110 ? 2.064 13.156 6.715 1 98.88 110 VAL B N 1
ATOM 2223 C CA . VAL B 1 110 ? 1.618 12.812 8.062 1 98.88 110 VAL B CA 1
ATOM 2224 C C . VAL B 1 110 ? 0.595 11.688 7.996 1 98.88 110 VAL B C 1
ATOM 2226 O O . VAL B 1 110 ? -0.353 11.742 7.207 1 98.88 110 VAL B O 1
ATOM 2229 N N . VAL B 1 111 ? 0.816 10.711 8.828 1 98.88 111 VAL B N 1
ATOM 2230 C CA . VAL B 1 111 ? -0.08 9.555 8.852 1 98.88 111 VAL B CA 1
ATOM 2231 C C . VAL B 1 111 ? -0.756 9.453 10.211 1 98.88 111 VAL B C 1
ATOM 2233 O O . VAL B 1 111 ? -0.084 9.297 11.234 1 98.88 111 VAL B O 1
ATOM 2236 N N . LEU B 1 112 ? -2.029 9.594 10.203 1 98.81 112 LEU B N 1
ATOM 2237 C CA . LEU B 1 112 ? -2.863 9.43 11.383 1 98.81 112 LEU B CA 1
ATOM 2238 C C . LEU B 1 112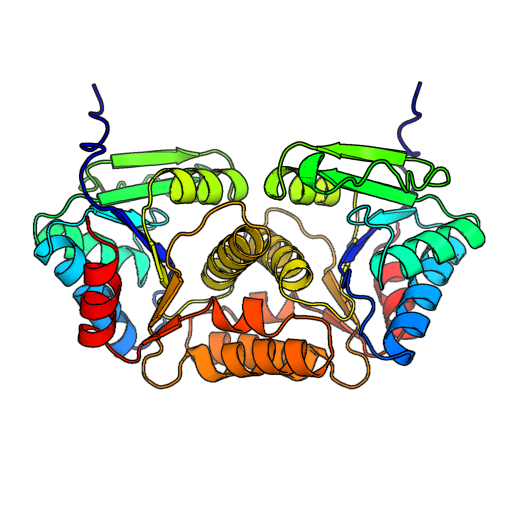 ? -3.533 8.062 11.391 1 98.81 112 LEU B C 1
ATOM 2240 O O . LEU B 1 112 ? -3.424 7.305 10.422 1 98.81 112 LEU B O 1
ATOM 2244 N N . PRO B 1 113 ? -4.195 7.676 12.539 1 98.44 113 PRO B N 1
ATOM 2245 C CA . PRO B 1 113 ? -4.895 6.391 12.555 1 98.44 113 PRO B CA 1
ATOM 2246 C C . PRO B 1 113 ? -5.793 6.191 11.336 1 98.44 113 PRO B C 1
ATOM 2248 O O . PRO B 1 113 ? -6.469 7.129 10.906 1 98.44 113 PRO B O 1
ATOM 2251 N N . GLY B 1 114 ? -5.738 5.004 10.82 1 98.44 114 GLY B N 1
ATOM 2252 C CA . GLY B 1 114 ? -6.496 4.734 9.609 1 98.44 114 GLY B CA 1
ATOM 2253 C C . GLY B 1 114 ? -6.586 3.256 9.281 1 98.44 114 GLY B C 1
ATOM 2254 O O . GLY B 1 114 ? -6.137 2.412 10.062 1 98.44 114 GLY B O 1
ATOM 2255 N N . GLY B 1 115 ? -7.309 2.971 8.203 1 98.31 115 GLY B N 1
ATOM 2256 C CA . GLY B 1 115 ? -7.512 1.606 7.738 1 98.31 115 GLY B CA 1
ATOM 2257 C C . GLY B 1 115 ? -6.633 1.241 6.559 1 98.31 115 GLY B C 1
ATOM 2258 O O . GLY B 1 115 ? -5.492 1.705 6.457 1 98.31 115 GLY B O 1
ATOM 2259 N N . ILE B 1 116 ? -7.129 0.413 5.656 1 98.56 116 ILE B N 1
ATOM 2260 C CA . ILE B 1 116 ? -6.336 -0.137 4.562 1 98.56 116 ILE B CA 1
ATOM 2261 C C . ILE B 1 116 ? -6.082 0.944 3.516 1 98.56 116 ILE B C 1
ATOM 2263 O O . ILE B 1 116 ? -5.047 0.935 2.842 1 98.56 116 ILE B O 1
ATOM 2267 N N . GLY B 1 117 ? -6.996 1.914 3.375 1 98 117 GLY B N 1
ATOM 2268 C CA . GLY B 1 117 ? -6.711 3.037 2.494 1 98 117 GLY B CA 1
ATOM 2269 C C . GLY B 1 117 ? -5.535 3.875 2.957 1 98 117 GLY B C 1
ATOM 2270 O O . GLY B 1 117 ? -4.684 4.258 2.15 1 98 117 GLY B O 1
ATOM 2271 N N . THR B 1 118 ? -5.512 4.145 4.207 1 98.69 118 THR B N 1
ATOM 2272 C CA . THR B 1 118 ? -4.398 4.871 4.809 1 98.69 118 THR B CA 1
ATOM 2273 C C . THR B 1 118 ? -3.1 4.082 4.672 1 98.69 118 THR B C 1
ATOM 2275 O O . THR B 1 118 ? -2.064 4.637 4.297 1 98.69 118 THR B O 1
ATOM 2278 N N . LEU B 1 119 ? -3.191 2.812 4.953 1 98.81 119 LEU B N 1
ATOM 2279 C CA . LEU B 1 119 ? -2.031 1.936 4.828 1 98.81 119 LEU B CA 1
ATOM 2280 C C . LEU B 1 119 ? -1.529 1.903 3.389 1 98.81 119 LEU B C 1
ATOM 2282 O O . LEU B 1 119 ? -0.321 1.934 3.148 1 98.81 119 LEU B O 1
ATOM 2286 N N . ASP B 1 120 ? -2.406 1.832 2.451 1 98.75 120 ASP B N 1
ATOM 2287 C CA . ASP B 1 120 ? -2.084 1.849 1.026 1 98.75 120 ASP B CA 1
ATOM 2288 C C . ASP B 1 120 ? -1.307 3.109 0.654 1 98.75 120 ASP B C 1
ATOM 2290 O O . ASP B 1 120 ? -0.269 3.031 -0.006 1 98.75 120 ASP B O 1
ATOM 2294 N N . GLU B 1 121 ? -1.749 4.266 1.109 1 98.69 121 GLU B N 1
ATOM 2295 C CA . GLU B 1 121 ? -1.075 5.535 0.856 1 98.69 121 GLU B CA 1
ATOM 2296 C C . GLU B 1 121 ? 0.299 5.57 1.519 1 98.69 121 GLU B C 1
ATOM 2298 O O . GLU B 1 121 ? 1.287 5.953 0.889 1 98.69 121 GLU B O 1
ATOM 2303 N N . LEU B 1 122 ? 0.376 5.094 2.73 1 98.81 122 LEU B N 1
ATOM 2304 C CA . LEU B 1 122 ? 1.623 5.113 3.488 1 98.81 122 LEU B CA 1
ATOM 2305 C C . LEU B 1 122 ? 2.678 4.234 2.822 1 98.81 122 LEU B C 1
ATOM 2307 O O . LEU B 1 122 ? 3.799 4.684 2.576 1 98.81 122 LEU B O 1
ATOM 2311 N N . VAL B 1 123 ? 2.316 3.025 2.582 1 98.75 123 VAL B N 1
ATOM 2312 C CA . VAL B 1 123 ? 3.32 2.068 2.127 1 98.75 123 VAL B CA 1
ATOM 2313 C C . VAL B 1 123 ? 3.781 2.432 0.718 1 98.75 123 VAL B C 1
ATOM 2315 O O . VAL B 1 123 ? 4.949 2.24 0.372 1 98.75 123 VAL B O 1
ATOM 2318 N N . GLU B 1 124 ? 2.908 3.033 -0.091 1 98.44 124 GLU B N 1
ATOM 2319 C CA . GLU B 1 124 ? 3.34 3.494 -1.406 1 98.44 124 GLU B CA 1
ATOM 2320 C C . GLU B 1 124 ? 4.426 4.559 -1.287 1 98.44 124 GLU B C 1
ATOM 2322 O O . GLU B 1 124 ? 5.469 4.465 -1.942 1 98.44 124 GLU B O 1
ATOM 2327 N N . VAL B 1 125 ? 4.242 5.535 -0.414 1 98.44 125 VAL B N 1
ATOM 2328 C CA . VAL B 1 125 ? 5.23 6.605 -0.334 1 98.44 125 VAL B CA 1
ATOM 2329 C C . VAL B 1 125 ? 6.5 6.09 0.338 1 98.44 125 VAL B C 1
ATOM 2331 O O . VAL B 1 125 ? 7.605 6.535 0.02 1 98.44 125 VAL B O 1
ATOM 2334 N N . LEU B 1 126 ? 6.34 5.117 1.248 1 98.56 126 LEU B N 1
ATOM 2335 C CA . LEU B 1 126 ? 7.516 4.496 1.844 1 98.56 126 LEU B CA 1
ATOM 2336 C C . LEU B 1 126 ? 8.32 3.732 0.795 1 98.56 126 LEU B C 1
ATOM 2338 O O . LEU B 1 126 ? 9.547 3.828 0.757 1 98.56 126 LEU B O 1
ATOM 2342 N N . THR B 1 127 ? 7.617 2.961 -0.028 1 98.06 127 THR B N 1
ATOM 2343 C CA . THR B 1 127 ? 8.273 2.188 -1.078 1 98.06 127 THR B CA 1
ATOM 2344 C C . THR B 1 127 ? 9.016 3.107 -2.043 1 98.06 127 THR B C 1
ATOM 2346 O O . THR B 1 127 ? 10.195 2.889 -2.336 1 98.06 127 THR B O 1
ATOM 2349 N N . THR B 1 128 ? 8.367 4.168 -2.514 1 97.38 128 THR B N 1
ATOM 2350 C CA . THR B 1 128 ? 9 5.062 -3.475 1 97.38 128 THR B CA 1
ATOM 2351 C C . THR B 1 128 ? 10.156 5.816 -2.826 1 97.38 128 THR B C 1
ATOM 2353 O O . THR B 1 128 ? 11.164 6.094 -3.477 1 97.38 128 THR B O 1
ATOM 2356 N N . ARG B 1 129 ? 10.031 6.113 -1.559 1 97.75 129 ARG B N 1
ATOM 2357 C CA . ARG B 1 129 ? 11.148 6.734 -0.853 1 97.75 129 ARG B CA 1
ATOM 2358 C C . ARG B 1 129 ? 12.336 5.781 -0.762 1 97.75 129 ARG B C 1
ATOM 2360 O O . ARG B 1 129 ? 13.477 6.188 -0.96 1 97.75 129 ARG B O 1
ATOM 2367 N N . SER B 1 130 ? 12.055 4.547 -0.445 1 97.12 130 SER B N 1
ATOM 2368 C CA . SER B 1 130 ? 13.109 3.547 -0.298 1 97.12 130 SER B CA 1
ATOM 2369 C C . SER B 1 130 ? 13.867 3.346 -1.606 1 97.12 130 SER B C 1
ATOM 2371 O O . SER B 1 130 ? 15.039 2.973 -1.6 1 97.12 130 SER B O 1
ATOM 2373 N N . LEU B 1 131 ? 13.227 3.625 -2.725 1 95 131 LEU B N 1
ATOM 2374 C CA . LEU B 1 131 ? 13.82 3.469 -4.047 1 95 131 LEU B CA 1
ATOM 2375 C C . LEU B 1 131 ? 14.492 4.762 -4.496 1 95 131 LEU B C 1
ATOM 2377 O O . LEU B 1 131 ? 15.055 4.828 -5.594 1 95 131 LEU B O 1
ATOM 2381 N N . GLY B 1 132 ? 14.367 5.789 -3.678 1 95.44 132 GLY B N 1
ATOM 2382 C CA . GLY B 1 132 ? 15.047 7.047 -3.951 1 95.44 132 GLY B CA 1
ATOM 2383 C C . GLY B 1 132 ? 14.258 7.961 -4.871 1 95.44 132 GLY B C 1
ATOM 2384 O O . GLY B 1 132 ? 14.812 8.898 -5.445 1 95.44 132 GLY B O 1
ATOM 2385 N N . TYR B 1 133 ? 12.938 7.691 -5.051 1 95.25 133 TYR B N 1
ATOM 2386 C CA . TYR B 1 133 ? 12.141 8.508 -5.953 1 95.25 133 TYR B CA 1
ATOM 2387 C C . TYR B 1 133 ? 11.812 9.859 -5.328 1 95.25 133 TYR B C 1
ATOM 2389 O O . TYR B 1 133 ? 11.445 10.805 -6.027 1 95.25 133 TYR B O 1
ATOM 2397 N N . HIS B 1 134 ? 11.883 10.016 -4.039 1 96.56 134 HIS B N 1
ATOM 2398 C CA . HIS B 1 134 ? 11.75 11.266 -3.295 1 96.56 134 HIS B CA 1
ATOM 2399 C C . HIS B 1 134 ? 12.461 11.18 -1.947 1 96.56 134 HIS B C 1
ATOM 2401 O O . HIS B 1 134 ? 12.945 10.117 -1.563 1 96.56 134 HIS B O 1
ATOM 2407 N N . ALA B 1 135 ? 12.5 12.258 -1.269 1 97.25 135 ALA B N 1
ATOM 2408 C CA . ALA B 1 135 ? 13.195 12.289 0.016 1 97.25 135 ALA B CA 1
ATOM 2409 C C . ALA B 1 135 ? 12.336 12.961 1.087 1 97.25 135 ALA B C 1
ATOM 2411 O O . ALA B 1 135 ? 12.859 13.422 2.105 1 97.25 135 ALA B O 1
ATOM 2412 N N . LYS B 1 136 ? 11.07 13.055 0.854 1 97.94 136 LYS B N 1
ATOM 2413 C CA . LYS B 1 136 ? 10.148 13.758 1.743 1 97.94 136 LYS B CA 1
ATOM 2414 C C . LYS B 1 136 ? 10 13.023 3.072 1 97.94 136 LYS B C 1
ATOM 2416 O O . LYS B 1 136 ? 10.023 11.797 3.115 1 97.94 136 LYS B O 1
ATOM 2421 N N . ALA B 1 137 ? 9.781 13.781 4.129 1 98.12 137 ALA B N 1
ATOM 2422 C CA . ALA B 1 137 ? 9.578 13.211 5.453 1 98.12 137 ALA B CA 1
ATOM 2423 C C . ALA B 1 137 ? 8.25 12.461 5.531 1 98.12 137 ALA B C 1
ATOM 2425 O O . ALA B 1 137 ? 7.238 12.922 4.996 1 98.12 137 ALA B O 1
ATOM 2426 N N . ILE B 1 138 ? 8.281 11.312 6.145 1 98.62 138 ILE B N 1
ATOM 2427 C CA . ILE B 1 138 ? 7.098 10.523 6.477 1 98.62 138 ILE B CA 1
ATOM 2428 C C . ILE B 1 138 ? 6.961 10.414 7.992 1 98.62 138 ILE B C 1
ATOM 2430 O O . ILE B 1 138 ? 7.758 9.734 8.648 1 98.62 138 ILE B O 1
ATOM 2434 N N . VAL B 1 139 ? 5.945 11.055 8.523 1 98.62 139 VAL B N 1
ATOM 2435 C CA . VAL B 1 139 ? 5.785 11.117 9.969 1 98.62 139 VAL B CA 1
ATOM 2436 C C . VAL B 1 139 ? 4.516 10.383 10.391 1 98.62 139 VAL B C 1
ATOM 2438 O O . VAL B 1 139 ? 3.41 10.773 10.016 1 98.62 139 VAL B O 1
ATOM 2441 N N . LEU B 1 140 ? 4.656 9.289 11.125 1 98.5 140 LEU B N 1
ATOM 2442 C CA . LEU B 1 140 ? 3.564 8.539 11.742 1 98.5 140 LEU B CA 1
ATOM 2443 C C . LEU B 1 140 ? 3.229 9.102 13.117 1 98.5 140 LEU B C 1
ATOM 2445 O O . LEU B 1 140 ? 4.086 9.141 14.008 1 98.5 140 LEU B O 1
ATOM 2449 N N . VAL B 1 141 ? 1.997 9.586 13.227 1 98.44 141 VAL B N 1
ATOM 2450 C CA . VAL B 1 141 ? 1.539 10.008 14.547 1 98.44 141 VAL B CA 1
ATOM 2451 C C . VAL B 1 141 ? 0.885 8.828 15.266 1 98.44 141 VAL B C 1
ATOM 2453 O O . VAL B 1 141 ? -0.265 8.484 14.984 1 98.44 141 VAL B O 1
ATOM 2456 N N . ASP B 1 142 ? 1.617 8.227 16.188 1 97.31 142 ASP B N 1
ATOM 2457 C CA . ASP B 1 142 ? 1.192 7.008 16.859 1 97.31 142 ASP B CA 1
ATOM 2458 C C . ASP B 1 142 ? 0.629 7.316 18.25 1 97.31 142 ASP B C 1
ATOM 2460 O O . ASP B 1 142 ? 1.304 7.109 19.25 1 97.31 142 ASP B O 1
ATOM 2464 N N . VAL B 1 143 ? -0.613 7.703 18.188 1 95 143 VAL B N 1
ATOM 2465 C CA . VAL B 1 143 ? -1.278 8.008 19.438 1 95 143 VAL B CA 1
ATOM 2466 C C . VAL B 1 143 ? -1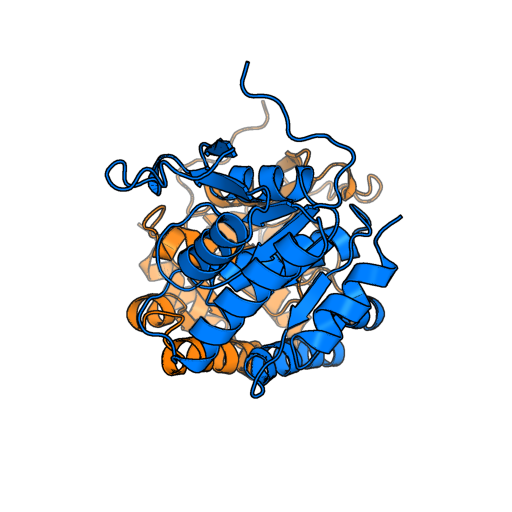.824 6.723 20.062 1 95 143 VAL B C 1
ATOM 2468 O O . VAL B 1 143 ? -2.334 5.852 19.359 1 95 143 VAL B O 1
ATOM 2471 N N . ASP B 1 144 ? -1.677 6.477 21.375 1 91.69 144 ASP B N 1
ATOM 2472 C CA . ASP B 1 144 ? -2.201 5.344 22.125 1 91.69 144 ASP B CA 1
ATOM 2473 C C . ASP B 1 144 ? -1.704 4.02 21.547 1 91.69 144 ASP B C 1
ATOM 2475 O O . ASP B 1 144 ? -2.389 3 21.641 1 91.69 144 ASP B O 1
ATOM 2479 N N . GLY B 1 145 ? -0.657 4.074 20.828 1 95.62 145 GLY B N 1
ATOM 2480 C CA . GLY B 1 145 ? -0.08 2.855 20.281 1 95.62 145 GLY B CA 1
ATOM 2481 C C . GLY B 1 145 ? -0.854 2.303 19.094 1 95.62 145 GLY B C 1
ATOM 2482 O O . GLY B 1 145 ? -0.798 1.104 18.828 1 95.62 145 GLY B O 1
ATOM 2483 N N . TYR B 1 146 ? -1.611 3.158 18.438 1 97.81 146 TYR B N 1
ATOM 2484 C CA . TYR B 1 146 ? -2.449 2.701 17.328 1 97.81 146 TYR B CA 1
ATOM 2485 C C . TYR B 1 146 ? -1.629 1.915 16.312 1 97.81 146 TYR B C 1
ATOM 2487 O O . TYR B 1 146 ? -2.094 0.903 15.781 1 97.81 146 TYR B O 1
ATOM 2495 N N . TRP B 1 147 ? -0.39 2.299 16.016 1 98.44 147 TRP B N 1
ATOM 2496 C CA . TRP B 1 147 ? 0.397 1.742 14.914 1 98.44 147 TRP B CA 1
ATOM 2497 C C . TRP B 1 147 ? 1.357 0.672 15.422 1 98.44 147 TRP B C 1
ATOM 2499 O O . TRP B 1 147 ? 2.27 0.256 14.703 1 98.44 147 TRP B O 1
ATOM 2509 N N . ALA B 1 148 ? 1.168 0.206 16.672 1 98.44 148 ALA B N 1
ATOM 2510 C CA . ALA B 1 148 ? 2.035 -0.824 17.234 1 98.44 148 ALA B CA 1
ATOM 2511 C C . ALA B 1 148 ? 2.072 -2.061 16.344 1 98.44 148 ALA B C 1
ATOM 2513 O O . ALA B 1 148 ? 3.146 -2.594 16.047 1 98.44 148 ALA B O 1
ATOM 2514 N N . PRO B 1 149 ? 0.943 -2.549 15.844 1 98.75 149 PRO B N 1
ATOM 2515 C CA . PRO B 1 149 ? 1.006 -3.738 14.992 1 98.75 149 PRO B CA 1
ATOM 2516 C C . PRO B 1 149 ? 1.732 -3.484 13.672 1 98.75 149 PRO B C 1
ATOM 2518 O O . PRO B 1 149 ? 2.357 -4.395 13.125 1 98.75 149 PRO B O 1
ATOM 2521 N N . LEU B 1 150 ? 1.695 -2.252 13.133 1 98.88 150 LEU B N 1
ATOM 2522 C CA . LEU B 1 150 ? 2.475 -1.92 11.945 1 98.88 150 LEU B CA 1
ATOM 2523 C C . LEU B 1 150 ? 3.969 -1.989 12.234 1 98.88 150 LEU B C 1
ATOM 2525 O O . LEU B 1 150 ? 4.738 -2.533 11.438 1 98.88 150 LEU B O 1
ATOM 2529 N N . HIS B 1 151 ? 4.348 -1.419 13.367 1 98.69 151 HIS B N 1
ATOM 2530 C CA . HIS B 1 151 ? 5.75 -1.506 13.773 1 98.69 151 HIS B CA 1
ATOM 2531 C C . HIS B 1 151 ? 6.203 -2.959 13.867 1 98.69 151 HIS B C 1
ATOM 2533 O O . HIS B 1 151 ? 7.289 -3.307 13.398 1 98.69 151 HIS B O 1
ATOM 2539 N N . ALA B 1 152 ? 5.363 -3.758 14.438 1 98.81 152 ALA B N 1
ATOM 2540 C CA . ALA B 1 152 ? 5.684 -5.176 14.562 1 98.81 152 ALA B CA 1
ATOM 2541 C C . ALA B 1 152 ? 5.852 -5.824 13.195 1 98.81 152 ALA B C 1
ATOM 2543 O O . ALA B 1 152 ? 6.734 -6.664 13 1 98.81 152 ALA B O 1
ATOM 2544 N N . LEU B 1 153 ? 5.039 -5.449 12.297 1 98.81 153 LEU B N 1
ATOM 2545 C CA . LEU B 1 153 ? 5.109 -5.992 10.938 1 98.81 153 LEU B CA 1
ATOM 2546 C C . LEU B 1 153 ? 6.418 -5.594 10.266 1 98.81 153 LEU B C 1
ATOM 2548 O O . LEU B 1 153 ? 7.113 -6.445 9.703 1 98.81 153 LEU B O 1
ATOM 2552 N N . LEU B 1 154 ? 6.77 -4.316 10.32 1 98.81 154 LEU B N 1
ATOM 2553 C CA . LEU B 1 154 ? 8 -3.836 9.703 1 98.81 154 LEU B CA 1
ATOM 2554 C C . LEU B 1 154 ? 9.219 -4.477 10.352 1 98.81 154 LEU B C 1
ATOM 2556 O O . LEU B 1 154 ? 10.164 -4.863 9.664 1 98.81 154 LEU B O 1
ATOM 2560 N N . ASP B 1 155 ? 9.195 -4.609 11.672 1 98.81 155 ASP B N 1
ATOM 2561 C CA . ASP B 1 155 ? 10.289 -5.266 12.375 1 98.81 155 ASP B CA 1
ATOM 2562 C C . ASP B 1 155 ? 10.414 -6.727 11.961 1 98.81 155 ASP B C 1
ATOM 2564 O O . ASP B 1 155 ? 11.523 -7.234 11.789 1 98.81 155 ASP B O 1
ATOM 2568 N N . HIS B 1 156 ? 9.305 -7.359 11.82 1 98.56 156 HIS B N 1
ATOM 2569 C CA . HIS B 1 156 ? 9.289 -8.742 11.367 1 98.56 156 HIS B CA 1
ATOM 2570 C C . HIS B 1 156 ? 9.914 -8.875 9.984 1 98.56 156 HIS B C 1
ATOM 2572 O O . HIS B 1 156 ? 10.688 -9.812 9.734 1 98.56 156 HIS B O 1
ATOM 2578 N N . MET B 1 157 ? 9.617 -7.98 9.078 1 98.69 157 MET B N 1
ATOM 2579 C CA . MET B 1 157 ? 10.18 -7.992 7.727 1 98.69 157 MET B CA 1
ATOM 2580 C C . MET B 1 157 ? 11.695 -7.84 7.766 1 98.69 157 MET B C 1
ATOM 2582 O O . MET B 1 157 ? 12.406 -8.477 6.988 1 98.69 157 MET B O 1
ATOM 2586 N N . VAL B 1 158 ? 12.164 -6.973 8.68 1 98.56 158 VAL B N 1
ATOM 2587 C CA . VAL B 1 158 ? 13.609 -6.82 8.836 1 98.56 158 VAL B CA 1
ATOM 2588 C C . VAL B 1 158 ? 14.219 -8.133 9.305 1 98.56 158 VAL B C 1
ATOM 2590 O O . VAL B 1 158 ? 15.195 -8.617 8.711 1 98.56 158 VAL B O 1
ATOM 2593 N N . ASP B 1 159 ? 13.617 -8.758 10.289 1 98.31 159 ASP B N 1
ATOM 2594 C CA . ASP B 1 159 ? 14.125 -10 10.859 1 98.31 159 ASP B CA 1
ATOM 2595 C C . ASP B 1 159 ? 14.125 -11.117 9.82 1 98.31 159 ASP B C 1
ATOM 2597 O O . ASP B 1 159 ? 15.023 -11.961 9.797 1 98.31 159 ASP B O 1
ATOM 2601 N N . ALA B 1 160 ? 13.133 -11.094 8.938 1 97.94 160 ALA B N 1
ATOM 2602 C CA . ALA B 1 160 ? 12.961 -12.148 7.949 1 97.94 160 ALA B CA 1
ATOM 2603 C C . ALA B 1 160 ? 13.828 -11.898 6.719 1 97.94 160 ALA B C 1
ATOM 2605 O O . ALA B 1 160 ? 13.891 -12.727 5.809 1 97.94 160 ALA B O 1
ATOM 2606 N N . GLY B 1 161 ? 14.453 -10.688 6.637 1 97.81 161 GLY B N 1
ATOM 2607 C CA . GLY B 1 161 ? 15.344 -10.375 5.535 1 97.81 161 GLY B CA 1
ATOM 2608 C C . GLY B 1 161 ? 14.625 -9.82 4.32 1 97.81 161 GLY B C 1
ATOM 2609 O O . GLY B 1 161 ? 15.211 -9.703 3.244 1 97.81 161 GLY B O 1
ATOM 2610 N N . THR B 1 162 ? 13.336 -9.469 4.484 1 97.94 162 THR B N 1
ATOM 2611 C CA . THR B 1 162 ? 12.562 -8.969 3.348 1 97.94 162 THR B CA 1
ATOM 2612 C C . THR B 1 162 ? 12.516 -7.449 3.355 1 97.94 162 THR B C 1
ATOM 2614 O O . THR B 1 162 ? 11.977 -6.836 2.428 1 97.94 162 THR B O 1
ATOM 2617 N N . LEU B 1 163 ? 13.07 -6.797 4.375 1 98.25 163 LEU B N 1
ATOM 2618 C CA . LEU B 1 163 ? 13.164 -5.348 4.492 1 98.25 163 LEU B CA 1
ATOM 2619 C C . LEU B 1 163 ? 14.523 -4.934 5.043 1 98.25 163 LEU B C 1
ATOM 2621 O O . LEU B 1 163 ? 14.984 -5.484 6.043 1 98.25 163 LEU B O 1
ATOM 2625 N N . ARG B 1 164 ? 15.133 -4.012 4.34 1 97.81 164 ARG B N 1
ATOM 2626 C CA . ARG B 1 164 ? 16.406 -3.51 4.844 1 97.81 164 ARG B CA 1
ATOM 2627 C C . ARG B 1 164 ? 16.203 -2.645 6.086 1 97.81 164 ARG B C 1
ATOM 2629 O O . ARG B 1 164 ? 15.266 -1.847 6.145 1 97.81 164 ARG B O 1
ATOM 2636 N N . PRO B 1 165 ? 17.125 -2.723 7.012 1 97.88 165 PRO B N 1
ATOM 2637 C CA . PRO B 1 165 ? 17 -1.927 8.234 1 97.88 165 PRO B CA 1
ATOM 2638 C C . PRO B 1 165 ? 16.969 -0.424 7.965 1 97.88 165 PRO B C 1
ATOM 2640 O O . PRO B 1 165 ? 16.266 0.319 8.641 1 97.88 165 PRO B O 1
ATOM 2643 N N . ASP B 1 166 ? 17.734 0.029 6.996 1 97.62 166 ASP B N 1
ATOM 2644 C CA . ASP B 1 166 ? 17.781 1.459 6.707 1 97.62 166 ASP B CA 1
ATOM 2645 C C . ASP B 1 166 ? 16.438 1.955 6.168 1 97.62 166 ASP B C 1
ATOM 2647 O O . ASP B 1 166 ? 16.078 3.117 6.367 1 97.62 166 ASP B O 1
ATOM 2651 N N . VAL B 1 167 ? 15.742 1.113 5.445 1 97.69 167 VAL B N 1
ATOM 2652 C CA . VAL B 1 167 ? 14.414 1.474 4.957 1 97.69 167 VAL B CA 1
ATOM 2653 C C . VAL B 1 167 ? 13.43 1.515 6.121 1 97.69 167 VAL B C 1
ATOM 2655 O O . VAL B 1 167 ? 12.555 2.389 6.18 1 97.69 167 VAL B O 1
ATOM 2658 N N . ARG B 1 168 ? 13.508 0.561 7.062 1 97.88 168 ARG B N 1
ATOM 2659 C CA . ARG B 1 168 ? 12.703 0.571 8.281 1 97.88 168 ARG B CA 1
ATOM 2660 C C . ARG B 1 168 ? 12.836 1.903 9.016 1 97.88 168 ARG B C 1
ATOM 2662 O O . ARG B 1 168 ? 11.852 2.412 9.562 1 97.88 168 ARG B O 1
ATOM 2669 N N . ASP B 1 169 ? 13.984 2.504 8.93 1 96.94 169 ASP B N 1
ATOM 2670 C CA . ASP B 1 169 ? 14.297 3.727 9.672 1 96.94 169 ASP B CA 1
ATOM 2671 C C . ASP B 1 169 ? 13.664 4.945 9 1 96.94 169 ASP B C 1
ATOM 2673 O O . ASP B 1 169 ? 13.617 6.027 9.594 1 96.94 169 ASP B O 1
ATOM 2677 N N . LEU B 1 170 ? 13.156 4.789 7.781 1 97 170 LEU B N 1
ATOM 2678 C CA . LEU B 1 170 ? 12.562 5.906 7.059 1 97 170 LEU B CA 1
ATOM 2679 C C . LEU B 1 170 ? 11.211 6.277 7.656 1 97 170 LEU B C 1
ATOM 2681 O O . LEU B 1 170 ? 10.703 7.375 7.418 1 97 170 LEU B O 1
ATOM 2685 N N . VAL B 1 171 ? 10.578 5.379 8.375 1 96.12 171 VAL B N 1
ATOM 2686 C CA . VAL B 1 171 ? 9.32 5.684 9.047 1 96.12 171 VAL B CA 1
ATOM 2687 C C . VAL B 1 171 ? 9.594 6.32 10.406 1 96.12 171 VAL B C 1
ATOM 2689 O O . VAL B 1 171 ? 10.031 5.645 11.344 1 96.12 171 VAL B O 1
ATOM 2692 N N . GLU B 1 172 ? 9.352 7.586 10.469 1 97.56 172 GLU B N 1
ATOM 2693 C CA . GLU B 1 172 ? 9.539 8.312 11.719 1 97.56 172 GLU B CA 1
ATOM 2694 C C . GLU B 1 172 ? 8.242 8.359 12.523 1 97.56 172 GLU B C 1
ATOM 2696 O O . GLU B 1 172 ? 7.18 8.68 11.984 1 97.56 172 GLU B O 1
ATOM 2701 N N . THR B 1 173 ? 8.344 8.062 13.805 1 98.44 173 THR B N 1
ATOM 2702 C CA . THR B 1 173 ? 7.148 7.996 14.633 1 98.44 173 THR B CA 1
ATOM 2703 C C . THR B 1 173 ? 7.203 9.039 15.742 1 98.44 173 THR B C 1
ATOM 2705 O O . THR B 1 173 ? 8.219 9.188 16.422 1 98.44 173 THR B O 1
ATOM 2708 N N . VAL B 1 174 ? 6.195 9.836 15.812 1 98.31 174 VAL B N 1
ATOM 2709 C CA . VAL B 1 174 ? 5.961 10.719 16.953 1 98.31 174 VAL B CA 1
ATOM 2710 C C . VAL B 1 174 ? 4.707 10.281 17.703 1 98.31 174 VAL B C 1
ATOM 2712 O O . VAL B 1 174 ? 3.873 9.555 17.156 1 98.31 174 VAL B O 1
ATOM 2715 N N . THR B 1 175 ? 4.48 10.742 18.984 1 97.12 175 THR B N 1
ATOM 2716 C CA . THR B 1 175 ? 3.416 10.164 19.797 1 97.12 175 THR B CA 1
ATOM 2717 C C . THR B 1 175 ? 2.326 11.195 20.078 1 97.12 175 THR B C 1
ATOM 2719 O O . THR B 1 175 ? 1.328 10.883 20.734 1 97.12 175 THR B O 1
ATOM 2722 N N . ASP B 1 176 ? 2.611 12.445 19.578 1 96.5 176 ASP B N 1
ATOM 2723 C CA . ASP B 1 176 ? 1.605 13.469 19.844 1 96.5 176 ASP B CA 1
ATOM 2724 C C . ASP B 1 176 ? 1.73 14.633 18.859 1 96.5 176 ASP B C 1
ATOM 2726 O O . ASP B 1 176 ? 2.59 14.617 17.969 1 96.5 176 ASP B O 1
ATOM 2730 N N . LEU B 1 177 ? 0.842 15.602 19 1 97.81 177 LEU B N 1
ATOM 2731 C CA . LEU B 1 177 ? 0.741 16.75 18.109 1 97.81 177 LEU B CA 1
ATOM 2732 C C . LEU B 1 177 ? 2.006 17.594 18.172 1 97.81 177 LEU B C 1
ATOM 2734 O O . LEU B 1 177 ? 2.512 18.047 17.141 1 97.81 177 LEU B O 1
ATOM 2738 N N . ASP B 1 178 ? 2.508 17.859 19.344 1 97.44 178 ASP B N 1
ATOM 2739 C CA . ASP B 1 178 ? 3.695 18.688 19.5 1 97.44 178 ASP B CA 1
ATOM 2740 C C . ASP B 1 178 ? 4.895 18.078 18.781 1 97.44 178 ASP B C 1
ATOM 2742 O O . ASP B 1 178 ? 5.645 18.797 18.109 1 97.44 178 ASP B O 1
ATOM 2746 N N . GLY B 1 179 ? 5.066 16.812 18.969 1 98 179 GLY B N 1
ATOM 2747 C CA . GLY B 1 179 ? 6.125 16.125 18.25 1 98 179 GLY B CA 1
ATOM 2748 C C . GLY B 1 179 ? 5.996 16.234 16.75 1 98 179 GLY B C 1
ATOM 2749 O O . GLY B 1 179 ? 6.996 16.391 16.047 1 98 179 GLY B O 1
ATOM 2750 N N . MET B 1 180 ? 4.789 16.141 16.234 1 98.19 180 MET B N 1
ATOM 2751 C CA . MET B 1 180 ? 4.543 16.25 14.805 1 98.19 180 MET B CA 1
ATOM 2752 C C . MET B 1 180 ? 4.949 17.641 14.297 1 98.19 180 MET B C 1
ATOM 2754 O O . MET B 1 180 ? 5.68 17.75 13.305 1 98.19 180 MET B O 1
ATOM 2758 N N . VAL B 1 181 ? 4.492 18.672 14.969 1 98.25 181 VAL B N 1
ATOM 2759 C CA . VAL B 1 181 ? 4.758 20.047 14.547 1 98.25 181 VAL B CA 1
ATOM 2760 C C . VAL B 1 181 ? 6.258 20.312 14.602 1 98.25 181 VAL B C 1
ATOM 2762 O O . VAL B 1 181 ? 6.824 20.906 13.672 1 98.25 181 VAL B O 1
ATOM 2765 N N . GLU B 1 182 ? 6.883 19.859 15.695 1 97.81 182 GLU B N 1
ATOM 2766 C CA . GLU B 1 182 ? 8.328 20.047 15.828 1 97.81 182 GLU B CA 1
ATOM 2767 C C . GLU B 1 182 ? 9.07 19.359 14.688 1 97.81 182 GLU B C 1
ATOM 2769 O O . GLU B 1 182 ? 9.977 19.938 14.086 1 97.81 182 GLU B O 1
ATOM 2774 N N . ARG B 1 183 ? 8.672 18.172 14.398 1 97.88 183 ARG B N 1
ATOM 2775 C CA . ARG B 1 183 ? 9.359 17.406 13.359 1 97.88 183 ARG B CA 1
ATOM 2776 C C . ARG B 1 183 ? 9.18 18.062 11.992 1 97.88 183 ARG B C 1
ATOM 2778 O O . ARG B 1 183 ? 10.133 18.156 11.219 1 97.88 183 ARG B O 1
ATOM 2785 N N . LEU B 1 184 ? 7.965 18.469 11.648 1 97.88 184 LEU B N 1
ATOM 2786 C CA . LEU B 1 184 ? 7.672 19.062 10.344 1 97.88 184 LEU B CA 1
ATOM 2787 C C . LEU B 1 184 ? 8.336 20.422 10.203 1 97.88 184 LEU B C 1
ATOM 2789 O O . LEU B 1 184 ? 8.727 20.812 9.102 1 97.88 184 LEU B O 1
ATOM 2793 N N . SER B 1 185 ? 8.508 21.156 11.312 1 96.94 185 SER B N 1
ATOM 2794 C CA . SER B 1 185 ? 9.133 22.469 11.281 1 96.94 185 SER B CA 1
ATOM 2795 C C . SER B 1 185 ? 10.586 22.375 10.828 1 96.94 185 SER B C 1
ATOM 2797 O O . SER B 1 185 ? 11.141 23.359 10.32 1 96.94 185 SER B O 1
ATOM 2799 N N . LYS B 1 186 ? 11.188 21.203 11 1 95.56 186 LYS B N 1
ATOM 2800 C CA . LYS B 1 186 ? 12.57 21 10.562 1 95.56 186 LYS B CA 1
ATOM 2801 C C . LYS B 1 186 ? 12.656 20.875 9.047 1 95.56 186 LYS B C 1
ATOM 2803 O O . LYS B 1 186 ? 13.742 20.969 8.469 1 95.56 186 LYS B O 1
ATOM 2808 N N . GLU B 1 187 ? 11.516 20.547 8.406 1 92.44 187 GLU B N 1
ATOM 2809 C CA . GLU B 1 187 ? 11.469 20.359 6.957 1 92.44 187 GLU B CA 1
ATOM 2810 C C . GLU B 1 187 ? 11.195 21.672 6.238 1 92.44 187 GLU B C 1
ATOM 2812 O O . GLU B 1 187 ? 11.406 21.781 5.031 1 92.44 187 GLU B O 1
ATOM 2817 N N . THR B 1 188 ? 10.625 22.625 6.949 1 87.62 188 THR B N 1
ATOM 2818 C CA . THR B 1 188 ? 10.219 23.891 6.352 1 87.62 188 THR B CA 1
ATOM 2819 C C . THR B 1 188 ? 11.43 24.766 6.043 1 87.62 188 THR B C 1
ATOM 2821 O O . THR B 1 188 ? 12.328 24.906 6.875 1 87.62 188 THR B O 1
ATOM 2824 N N . PRO B 1 189 ? 11.547 25.188 4.77 1 74.5 189 PRO B N 1
ATOM 2825 C CA . PRO B 1 189 ? 12.664 26.094 4.477 1 74.5 189 PRO B CA 1
ATOM 2826 C C . PRO B 1 189 ? 12.656 27.344 5.363 1 74.5 189 PRO B C 1
ATOM 2828 O O . PRO B 1 189 ? 11.602 27.766 5.836 1 74.5 189 PRO B O 1
#

Solvent-accessible surface area (backbone atoms only — not comparable to full-atom values): 19532 Å² total; per-residue (Å²): 127,85,69,69,72,66,86,79,51,55,21,40,26,48,37,40,16,62,39,76,66,44,55,66,69,56,43,52,48,26,27,50,49,17,30,49,40,16,69,71,62,26,29,42,30,37,61,50,50,75,41,31,31,36,18,35,20,51,51,28,13,46,74,55,70,23,54,43,37,23,33,31,28,59,89,69,52,58,73,85,62,59,64,76,78,51,81,37,73,44,76,35,86,38,72,64,53,32,54,51,56,50,57,75,59,38,60,31,38,38,35,47,72,36,19,56,64,26,47,28,56,49,34,44,54,50,41,39,35,67,72,62,76,49,84,62,54,42,39,36,46,36,48,95,53,69,49,49,37,52,53,50,32,56,53,48,20,35,75,51,31,34,30,57,66,74,55,61,63,56,63,37,75,32,61,44,69,67,49,46,54,56,56,52,55,72,70,51,128,127,86,68,71,72,67,87,77,52,56,18,38,26,49,38,40,16,60,40,75,66,44,56,66,69,56,42,52,49,25,27,51,50,17,30,49,39,16,70,72,63,25,30,43,30,38,62,50,50,75,42,32,33,37,16,34,20,52,52,29,13,47,74,53,70,24,53,44,36,24,33,30,27,59,88,69,53,58,71,85,61,57,64,80,76,52,81,35,73,43,75,35,86,38,70,65,52,32,53,51,55,51,56,74,59,38,58,31,38,37,34,45,72,39,19,55,64,25,48,30,56,50,35,44,56,50,41,41,36,68,72,62,75,49,84,61,54,42,37,35,46,36,47,95,55,68,50,48,38,52,52,48,31,55,50,48,21,35,76,50,31,35,32,57,67,73,56,63,64,56,64,38,76,32,61,45,68,67,50,46,54,57,58,53,57,72,69,52,130

Organism: NCBI:txid1608957

Foldseek 3Di:
DLDDPDLQAAEEEEFAALDPPDDVVLLVQLLLLLLLCLVVQHEYEYAAHCHDSRVNSPVSVVVNVHAYEHEYEPVPDPVPPPVVSHSHYHYDHDPVVSLVVSVVRHQAYEYGYYDVSSVVSLVVVLVCVVVVVDPGAYEYAQEPNSCVVVLVVQVVCCVVVNDPPVSNVSYHYDHGDVVVSVVVVVSRD/DLDDPPLQAAEEEEFAALDPPDDVVLLVQLLLLLLLCLVVQHEYEYQAHCHDSRVNSPVSVVVNPHAYEHEYEPVPDPVVPPVVSHSHYHYDHDPVVSLVVSVVRHQAYEYGYYDVSSVVSLVVVLVCVVVVVDPGAAEYAQEPNSCVVVLVVQVVCCVVVNDPPVSSVSYHYDHGDVVVSVVVVVSRD

InterPro domains:
  IPR005269 Cytokinin riboside 5'-monophosphate phosphoribohydrolase LOG [TIGR00730] (11-185)
  IPR031100 LOG family [PF03641] (54-183)

Radius of gyration: 20.96 Å; Cα contacts (8 Å, |Δi|>4): 749; chains: 2; bounding box: 46×58×55 Å

Sequence (378 aa):
MTSRPDPTTFAVCVFTASSERVADSYRSLARDVGAAIAGAGWRLVYGGGQVGLMGEVARAALAAGGGVTGIIPHSLNRREVAFDDIDDLVLCDTLAERKQLMDDRTDAYVVLPGGIGTLDELVEVLTTRSLGYHAKAIVLVDVDGYWAPLHALLDHMVDAGTLRPDVRDLVETVTDLDGMVERLSKETPMTSRPDPTTFAVCVFTASSERVADSYRSLARDVGAAIAGAGWRLVYGGGQVGLMGEVARAALAAGGGVTGIIPHSLNRREVAFDDIDDLVLCDTLAERKQLMDDRTDAYVVLPGGIGTLDELVEVLTTRSLGYHAKAIVLVDVDGYWAPLHALLDHMVDAGTLRPDVRDLVETVTDLDGMVERLSKETP

=== Feature glossary ===
Each block in this record encodes a different view of the same protein. In brief:

Predicted aligned error. PAE(i, j) answers: if I align the predicted and true structures on residue i, how far off (in Å) do I expect residue j to be? A block-diagonal PAE matrix with low values on the blocks and high values off-diagonal is the signature of a multi-domain protein with confidently predicted domains but uncertain inter-domain orientation.

Contact-map, Ramachandran, and PAE plots. Plot images: a contact map (which residues are close in 3D, as an N×N binary image), a Ramachandran scatter (backbone torsion angles, revealing secondary-structure composition at a glance), and — for AlphaFold structures — a PAE heatmap (pairwise prediction confidence).

Backbone torsions (φ/ψ). φ (phi) and ψ (psi) are the two rotatable backbone dihedrals per residue: φ is the C(i-1)–N–Cα–C torsion, ψ is the N–Cα–C–N(i+1) torsion, both in degrees on (−180°, 180°]. α-helical residues cluster near (−60°, −45°); β-strand residues near (−120°, +130°). A Ramachandran plot is simply a scatter of (φ, ψ) for every residue.

Foldseek 3Di. A 3Di character summarizes, for each residue, the relative orientation of the Cα frame of its nearest spatial neighbor. Because it encodes fold topology rather than chemistry, 3Di alignments detect remote structural similarity that sequence alignment misses.

Radius of gyration, Cα contacts, bounding box. Three whole-structure scalars: the radius of gyration (RMS distance of Cα from centroid, in Å), the count of Cα–Cα contacts (pairs closer than 8 Å and separated by more than four residues in sequence — i.e. tertiary, not local, contacts), and the bounding-box dimensions. Together they distinguish compact globular folds from extended fibres or disordered chains.

Sequence. Sequence gives the chain of amino acids in standard one-letter code (A=alanine, C=cysteine, …, Y=tyrosine), read N→C. It is the only feature that is directly encoded by the gene; all structural features are derived from the folded form of this sequence.

mmCIF coordinates. Atomic coordinates in PDBx/mmCIF format — the same representation the Protein Data Bank distributes. Each line of the _atom_site loop places one backbone atom in Cartesian space (units: ångströms, origin: arbitrary).

Secondary structure (3-state, P-SEA). Three-state secondary structure (P-SEA) collapses the eight DSSP classes into helix (a), strand (b), and coil (c). P-SEA assigns these from Cα geometry alone — distances and angles — without requiring backbone oxygens, so it works on any Cα trace.

InterPro / GO / CATH / organism. Functional annotations link the protein to curated databases. InterPro entries identify conserved domains and families by matching the sequence against member-database signatures (Pfam, PROSITE, CDD, …). Gene Ontology (GO) terms describe molecular function, biological process, and cellular component in a controlled vocabulary. CATH places the structure in a hierarchical fold classification (Class/Architecture/Topology/Homologous-superfamily). The organism is the source species.

B-factor. B-factor (Debye–Waller factor) reflects atomic displacement in the crystal lattice. It is an experimental observable (units Å²), not a prediction; low values mean the atom is pinned down, high values mean it moves or is heterogeneous across the crystal.

Rendered structure images. Structure images are PyMOL renders from six orthogonal camera directions. Cartoon representation draws helices as coils and strands as arrows; sticks shows the backbone as bonds; surface shows the solvent-excluded envelope. Rainbow coloring maps sequence position to hue (blue→red, N→C); chain coloring assigns a distinct color per polypeptide.

Solvent-accessible surface area. Solvent-accessible surface area (SASA) is the area in Å² traced out by the centre of a 1.4 Å probe sphere (a water molecule) rolled over the protein's van der Waals surface (Shrake–Rupley / Lee–Richards construction). Buried residues have near-zero SASA; fully exposed residues can exceed 200 Å². The total SASA scales roughly with the number of surface residues.

Secondary structure (8-state, DSSP). The SS8 string is DSSP's per-residue secondary-structure call. α-helix (H) means an i→i+4 H-bond ladder; β-strand (E) means the residue participates in a β-sheet; 3₁₀ (G) and π (I) are tighter and wider helices; T/S are turns/bends; '-' is loop.

pLDDT. For AlphaFold models, the B-factor field carries pLDDT — the model's own estimate of local accuracy on a 0–100 scale. Regions with pLDDT<50 should be treated as essentially unmodeled; they often correspond to intrinsically disordered segments.

Nearest PDB structures. Nearest PDB neighbors are the top structural matches found by Foldseek when searching this structure against the entire Protein Data Bank. Each hit reports a TM-score (0 to 1; >0.5 almost always implies the same fold) and an E-value. These are *structural* homologs — they may share no detectable sequence similarity.